Protein AF-0000000086285997 (afdb_homodimer)

Nearest PDB structures (foldseek):
  5ngo-assembly1_A  TM=8.981E-01  e=1.718E-17  Arabidopsis thaliana
  7plq-assembly1_A  TM=8.562E-01  e=3.397E-15  Triticum aestivum
  7plq-assembly2_B  TM=8.712E-01  e=1.689E-14  Triticum aestivum
  5lx6-assembly2_B  TM=8.566E-01  e=9.041E-13  Homo sapiens
  3hkv-assembly1_B  TM=8.322E-01  e=1.018E-12  Homo sapiens

Structure (mmCIF, N/CA/C/O backbone):
data_AF-0000000086285997-model_v1
#
loop_
_entity.id
_entity.type
_entity.pdbx_description
1 polymer 'Probable inactive poly'
#
loop_
_atom_site.group_PDB
_atom_site.id
_atom_site.type_symbol
_atom_site.label_atom_id
_atom_site.label_alt_id
_atom_site.label_comp_id
_atom_site.label_asym_id
_atom_site.label_entity_id
_atom_site.label_seq_id
_atom_site.pdbx_PDB_ins_code
_atom_site.Cartn_x
_atom_site.Cartn_y
_atom_site.Cartn_z
_atom_site.occupancy
_atom_site.B_iso_or_equiv
_atom_site.auth_seq_id
_atom_site.auth_comp_id
_atom_site.auth_asym_id
_atom_site.auth_atom_id
_atom_site.pdbx_PDB_model_num
ATOM 1 N N . MET A 1 1 ? -23.469 35.375 4.168 1 19.77 1 MET A N 1
ATOM 2 C CA . MET A 1 1 ? -23.375 34.406 3.076 1 19.77 1 MET A CA 1
ATOM 3 C C . MET A 1 1 ? -21.969 34.375 2.494 1 19.77 1 MET A C 1
ATOM 5 O O . MET A 1 1 ? -21.641 35.188 1.61 1 19.77 1 MET A O 1
ATOM 9 N N . GLU A 1 2 ? -20.875 34.312 3.293 1 20.97 2 GLU A N 1
ATOM 10 C CA . GLU A 1 2 ? -19.453 34.625 3.139 1 20.97 2 GLU A CA 1
ATOM 11 C C . GLU A 1 2 ? -18.797 33.719 2.117 1 20.97 2 GLU A C 1
ATOM 13 O O . GLU A 1 2 ? -18.906 32.469 2.225 1 20.97 2 GLU A O 1
ATOM 18 N N . ARG A 1 3 ? -18.719 34.156 0.809 1 25.31 3 ARG A N 1
ATOM 19 C CA . ARG A 1 3 ? -18.078 33.5 -0.331 1 25.31 3 ARG A CA 1
ATOM 20 C C . ARG A 1 3 ? -16.734 32.906 0.069 1 25.31 3 ARG A C 1
ATOM 22 O O . ARG A 1 3 ? -15.812 33.625 0.471 1 25.31 3 ARG A O 1
ATOM 29 N N . GLU A 1 4 ? -16.734 31.75 0.615 1 27.5 4 GLU A N 1
ATOM 30 C CA . GLU A 1 4 ? -15.555 30.953 0.915 1 27.5 4 GLU A CA 1
ATOM 31 C C . GLU A 1 4 ? -14.539 31.031 -0.225 1 27.5 4 GLU A C 1
ATOM 33 O O . GLU A 1 4 ? -14.875 30.75 -1.377 1 27.5 4 GLU A O 1
ATOM 38 N N . ASP A 1 5 ? -13.711 31.938 -0.289 1 29.39 5 ASP A N 1
ATOM 39 C CA . ASP A 1 5 ? -12.594 32.125 -1.203 1 29.39 5 ASP A CA 1
ATOM 40 C C . ASP A 1 5 ? -11.938 30.812 -1.576 1 29.39 5 ASP A C 1
ATOM 42 O O . ASP A 1 5 ? -11.289 30.172 -0.742 1 29.39 5 ASP A O 1
ATOM 46 N N . GLN A 1 6 ? -12.703 29.953 -2.211 1 31.09 6 GLN A N 1
ATOM 47 C CA . GLN A 1 6 ? -12.266 28.641 -2.672 1 31.09 6 GLN A CA 1
ATOM 48 C C . GLN A 1 6 ? -11.055 28.766 -3.596 1 31.09 6 GLN A C 1
ATOM 50 O O . GLN A 1 6 ? -11.023 29.609 -4.484 1 31.09 6 GLN A O 1
ATOM 55 N N . VAL A 1 7 ? -9.914 28.656 -3.139 1 33.62 7 VAL A N 1
ATOM 56 C CA . VAL A 1 7 ? -8.75 28.531 -4 1 33.62 7 VAL A CA 1
ATOM 57 C C . VAL A 1 7 ? -9.102 27.688 -5.227 1 33.62 7 VAL A C 1
ATOM 59 O O . VAL A 1 7 ? -9.406 26.5 -5.109 1 33.62 7 VAL A O 1
ATOM 62 N N . SER A 1 8 ? -9.953 28.25 -6.164 1 31.55 8 SER A N 1
ATOM 63 C CA . SER A 1 8 ? -10.219 27.562 -7.422 1 31.55 8 SER A CA 1
ATOM 64 C C . SER A 1 8 ? -8.93 27.281 -8.188 1 31.55 8 SER A C 1
ATOM 66 O O . SER A 1 8 ? -8.281 28.203 -8.672 1 31.55 8 SER A O 1
ATOM 68 N N . ILE A 1 9 ? -8.094 26.547 -7.75 1 33.47 9 ILE A N 1
ATOM 69 C CA . ILE A 1 9 ? -6.996 26.203 -8.648 1 33.47 9 ILE A CA 1
ATOM 70 C C . ILE A 1 9 ? -7.555 25.641 -9.961 1 33.47 9 ILE A C 1
ATOM 72 O O . ILE A 1 9 ? -8.25 24.625 -9.961 1 33.47 9 ILE A O 1
ATOM 76 N N . ILE A 1 10 ? -7.812 26.484 -10.883 1 30.94 10 ILE A N 1
ATOM 77 C CA . ILE A 1 10 ? -8.133 26.109 -12.258 1 30.94 10 ILE A CA 1
ATOM 78 C C . ILE A 1 10 ? -7.09 25.141 -12.789 1 30.94 10 ILE A C 1
ATOM 80 O O . ILE A 1 10 ? -5.902 25.453 -12.852 1 30.94 10 ILE A O 1
ATOM 84 N N . ILE A 1 11 ? -7.254 23.922 -12.477 1 34.06 11 ILE A N 1
ATOM 85 C CA . ILE A 1 11 ? -6.496 22.984 -13.281 1 34.06 11 ILE A CA 1
ATOM 86 C C . ILE A 1 11 ? -6.723 23.266 -14.766 1 34.06 11 ILE A C 1
ATOM 88 O O . ILE A 1 11 ? -7.801 23 -15.297 1 34.06 11 ILE A O 1
ATOM 92 N N . ASP A 1 12 ? -6.316 24.516 -15.359 1 29.58 12 ASP A N 1
ATOM 93 C CA . ASP A 1 12 ? -6.473 24.859 -16.766 1 29.58 12 ASP A CA 1
ATOM 94 C C . ASP A 1 12 ? -5.973 23.734 -17.656 1 29.58 12 ASP A C 1
ATOM 96 O O . ASP A 1 12 ? -5.07 22.984 -17.281 1 29.58 12 ASP A O 1
ATOM 100 N N . ASP A 1 13 ? -6.762 23.422 -18.656 1 30.69 13 ASP A N 1
ATOM 101 C CA . ASP A 1 13 ? -6.48 22.453 -19.719 1 30.69 13 ASP A CA 1
ATOM 102 C C . ASP A 1 13 ? -5.059 22.609 -20.25 1 30.69 13 ASP A C 1
ATOM 104 O O . ASP A 1 13 ? -4.477 21.672 -20.781 1 30.69 13 ASP A O 1
ATOM 108 N N . GLY A 1 14 ? -4.637 23.969 -20.797 1 27.28 14 GLY A N 1
ATOM 109 C CA . GLY A 1 14 ? -3.441 24.266 -21.578 1 27.28 14 GLY A CA 1
ATOM 110 C C . GLY A 1 14 ? -2.17 24.219 -20.75 1 27.28 14 GLY A C 1
ATOM 111 O O . GLY A 1 14 ? -1.987 25.031 -19.844 1 27.28 14 GLY A O 1
ATOM 112 N N . GLY A 1 15 ? -1.621 23.188 -20.484 1 28.62 15 GLY A N 1
ATOM 113 C CA . GLY A 1 15 ? -0.347 22.969 -19.812 1 28.62 15 GLY A CA 1
ATOM 114 C C . GLY A 1 15 ? 0.731 23.938 -20.266 1 28.62 15 GLY A C 1
ATOM 115 O O . GLY A 1 15 ? 1.908 23.578 -20.328 1 28.62 15 GLY A O 1
ATOM 116 N N . GLU A 1 16 ? 0.288 25.062 -20.812 1 25.05 16 GLU A N 1
ATOM 117 C CA . GLU A 1 16 ? 1.455 25.859 -21.172 1 25.05 16 GLU A CA 1
ATOM 118 C C . GLU A 1 16 ? 2.24 26.281 -19.938 1 25.05 16 GLU A C 1
ATOM 120 O O . GLU A 1 16 ? 1.688 26.906 -19.031 1 25.05 16 GLU A O 1
ATOM 125 N N . ILE A 1 17 ? 3.102 25.5 -19.5 1 28.61 17 ILE A N 1
ATOM 126 C CA . ILE A 1 17 ? 4.145 25.953 -18.578 1 28.61 17 ILE A CA 1
ATOM 127 C C . ILE A 1 17 ? 4.66 27.312 -19.016 1 28.61 17 ILE A C 1
ATOM 129 O O . ILE A 1 17 ? 5.066 27.5 -20.172 1 28.61 17 ILE A O 1
ATOM 133 N N . LEU A 1 18 ? 4.156 28.391 -18.5 1 24.14 18 LEU A N 1
ATOM 134 C CA . LEU A 1 18 ? 4.68 29.734 -18.734 1 24.14 18 LEU A CA 1
ATOM 135 C C . LEU A 1 18 ? 6.207 29.719 -18.719 1 24.14 18 LEU A C 1
ATOM 137 O O . LEU A 1 18 ? 6.816 29.078 -17.859 1 24.14 18 LEU A O 1
ATOM 141 N N . ASP A 1 19 ? 6.887 30.062 -19.859 1 23.91 19 ASP A N 1
ATOM 142 C CA . ASP A 1 19 ? 8.289 30.344 -20.172 1 23.91 19 ASP A CA 1
ATOM 143 C C . ASP A 1 19 ? 8.836 31.453 -19.266 1 23.91 19 ASP A C 1
ATOM 145 O O . ASP A 1 19 ? 8.305 32.562 -19.25 1 23.91 19 ASP A O 1
ATOM 149 N N . ALA A 1 20 ? 9.32 31.156 -18.141 1 22.23 20 ALA A N 1
ATOM 150 C CA . ALA A 1 20 ? 10.055 32.094 -17.297 1 22.23 20 ALA A CA 1
ATOM 151 C C . ALA A 1 20 ? 10.992 32.969 -18.125 1 22.23 20 ALA A C 1
ATOM 153 O O . ALA A 1 20 ? 11.695 32.469 -19 1 22.23 20 ALA A O 1
ATOM 154 N N . GLY A 1 21 ? 10.742 34.25 -18.172 1 19.05 21 GLY A N 1
ATOM 155 C CA . GLY A 1 21 ? 11.539 35.344 -18.734 1 19.05 21 GLY A CA 1
ATOM 156 C C . GLY A 1 21 ? 13 35.281 -18.312 1 19.05 21 GLY A C 1
ATOM 157 O O . GLY A 1 21 ? 13.328 34.688 -17.281 1 19.05 21 GLY A O 1
ATOM 158 N N . SER A 1 22 ? 13.961 35.469 -19.25 1 20.16 22 SER A N 1
ATOM 159 C CA . SER A 1 22 ? 15.414 35.594 -19.359 1 20.16 22 SER A CA 1
ATOM 160 C C . SER A 1 22 ? 15.93 36.719 -18.469 1 20.16 22 SER A C 1
ATOM 162 O O . SER A 1 22 ? 16.266 37.812 -18.953 1 20.16 22 SER A O 1
ATOM 164 N N . GLU A 1 23 ? 15.508 36.969 -17.25 1 21.98 23 GLU A N 1
ATOM 165 C CA . GLU A 1 23 ? 16.25 38.094 -16.703 1 21.98 23 GLU A CA 1
ATOM 166 C C . GLU A 1 23 ? 17.766 37.844 -16.797 1 21.98 23 GLU A C 1
ATOM 168 O O . GLU A 1 23 ? 18.219 36.719 -16.781 1 21.98 23 GLU A O 1
ATOM 173 N N . THR A 1 24 ? 18.5 38.875 -17.234 1 20.55 24 THR A N 1
ATOM 174 C CA . THR A 1 24 ? 19.891 39.25 -17.469 1 20.55 24 THR A CA 1
ATOM 175 C C . THR A 1 24 ? 20.719 39.062 -16.203 1 20.55 24 THR A C 1
ATOM 177 O O . THR A 1 24 ? 20.25 39.312 -15.094 1 20.55 24 THR A O 1
ATOM 180 N N . ASP A 1 25 ? 21.859 38.312 -16.312 1 21 25 ASP A N 1
ATOM 181 C CA . ASP A 1 25 ? 22.984 37.781 -15.539 1 21 25 ASP A CA 1
ATOM 182 C C . ASP A 1 25 ? 23.812 38.906 -14.938 1 21 25 ASP A C 1
ATOM 184 O O . ASP A 1 25 ? 24.844 39.281 -15.492 1 21 25 ASP A O 1
ATOM 188 N N . SER A 1 26 ? 23.328 40.031 -14.383 1 22.92 26 SER A N 1
ATOM 189 C CA . SER A 1 26 ? 24.484 40.781 -13.922 1 22.92 26 SER A CA 1
ATOM 190 C C . SER A 1 26 ? 25.312 40 -12.914 1 22.92 26 SER A C 1
ATOM 192 O O . SER A 1 26 ? 24.766 39.312 -12.047 1 22.92 26 SER A O 1
ATOM 194 N N . SER A 1 27 ? 26.719 39.781 -13.203 1 21.7 27 SER A N 1
ATOM 195 C CA . SER A 1 27 ? 27.891 39.031 -12.734 1 21.7 27 SER A CA 1
ATOM 196 C C . SER A 1 27 ? 28.312 39.531 -11.352 1 21.7 27 SER A C 1
ATOM 198 O O . SER A 1 27 ? 29.391 39.156 -10.875 1 21.7 27 SER A O 1
ATOM 200 N N . SER A 1 28 ? 27.625 40.344 -10.562 1 23.66 28 SER A N 1
ATOM 201 C CA . SER A 1 28 ? 28.547 40.812 -9.539 1 23.66 28 SER A CA 1
ATOM 202 C C . SER A 1 28 ? 29.109 39.656 -8.719 1 23.66 28 SER A C 1
ATOM 204 O O . SER A 1 28 ? 28.438 38.656 -8.508 1 23.66 28 SER A O 1
ATOM 206 N N . SER A 1 29 ? 30.484 39.5 -8.508 1 25.11 29 SER A N 1
ATOM 207 C CA . SER A 1 29 ? 31.516 38.625 -7.938 1 25.11 29 SER A CA 1
ATOM 208 C C . SER A 1 29 ? 31.266 38.375 -6.461 1 25.11 29 SER A C 1
ATOM 210 O O . SER A 1 29 ? 32.125 37.812 -5.766 1 25.11 29 SER A O 1
ATOM 212 N N . SER A 1 30 ? 30.156 38.812 -5.836 1 27.55 30 SER A N 1
ATOM 213 C CA . SER A 1 30 ? 30.375 38.781 -4.395 1 27.55 30 SER A CA 1
ATOM 214 C C . SER A 1 30 ? 30.797 37.406 -3.93 1 27.55 30 SER A C 1
ATOM 216 O O . SER A 1 30 ? 30.562 36.406 -4.617 1 27.55 30 SER A O 1
ATOM 218 N N . SER A 1 31 ? 31.656 37.25 -2.852 1 30.91 31 SER A N 1
ATOM 219 C CA . SER A 1 31 ? 32.344 36.25 -2.057 1 30.91 31 SER A CA 1
ATOM 220 C C . SER A 1 31 ? 31.406 35.094 -1.704 1 30.91 31 SER A C 1
ATOM 222 O O . SER A 1 31 ? 30.266 35.312 -1.29 1 30.91 31 SER A O 1
ATOM 224 N N . SER A 1 32 ? 31.609 33.938 -2.342 1 30.67 32 SER A N 1
ATOM 225 C CA . SER A 1 32 ? 30.875 32.688 -2.494 1 30.67 32 SER A CA 1
ATOM 226 C C . SER A 1 32 ? 30.609 32.031 -1.144 1 30.67 32 SER A C 1
ATOM 228 O O . SER A 1 32 ? 31.469 31.312 -0.63 1 30.67 32 SER A O 1
ATOM 230 N N . SER A 1 33 ? 30.375 32.812 -0.06 1 32.72 33 SER A N 1
ATOM 231 C CA . SER A 1 33 ? 30.109 32.062 1.167 1 32.72 33 SER A CA 1
ATOM 232 C C . SER A 1 33 ? 29.203 30.891 0.907 1 32.72 33 SER A C 1
ATOM 234 O O . SER A 1 33 ? 28.219 31 0.176 1 32.72 33 SER A O 1
ATOM 236 N N . VAL A 1 34 ? 29.844 29.719 0.902 1 37.53 34 VAL A N 1
ATOM 237 C CA . VAL A 1 34 ? 29.094 28.469 0.782 1 37.53 34 VAL A CA 1
ATOM 238 C C . VAL A 1 34 ? 27.781 28.578 1.56 1 37.53 34 VAL A C 1
ATOM 240 O O . VAL A 1 34 ? 27.781 28.766 2.781 1 37.53 34 VAL A O 1
ATOM 243 N N . PRO A 1 35 ? 26.812 29.25 1.064 1 39.84 35 PRO A N 1
ATOM 244 C CA . PRO A 1 35 ? 25.547 29.344 1.803 1 39.84 35 PRO A CA 1
ATOM 245 C C . PRO A 1 35 ? 25.219 28.062 2.562 1 39.84 35 PRO A C 1
ATOM 247 O O . PRO A 1 35 ? 25.625 26.969 2.15 1 39.84 35 PRO A O 1
ATOM 250 N N . LYS A 1 36 ? 25.266 28.062 3.842 1 42.72 36 LYS A N 1
ATOM 251 C CA . LYS A 1 36 ? 24.781 26.969 4.68 1 42.72 36 LYS A CA 1
ATOM 252 C C . LYS A 1 36 ? 23.703 26.156 3.961 1 42.72 36 LYS A C 1
ATOM 254 O O . LYS A 1 36 ? 22.812 26.719 3.326 1 42.72 36 LYS A O 1
ATOM 259 N N . PRO A 1 37 ? 24 24.953 3.477 1 48.5 37 PRO A N 1
ATOM 260 C CA . PRO A 1 37 ? 23 24.125 2.807 1 48.5 37 PRO A CA 1
ATOM 261 C C . PRO A 1 37 ? 21.594 24.328 3.359 1 48.5 37 PRO A C 1
ATOM 263 O O . PRO A 1 37 ? 21.391 24.312 4.574 1 48.5 37 PRO A O 1
ATOM 266 N N . ASP A 1 38 ? 20.734 25.203 2.703 1 59.66 38 ASP A N 1
ATOM 267 C CA . ASP A 1 38 ? 19.359 25.562 3.029 1 59.66 38 ASP A CA 1
ATOM 268 C C . ASP A 1 38 ? 18.547 24.328 3.451 1 59.66 38 ASP A C 1
ATOM 270 O O . ASP A 1 38 ? 18.641 23.281 2.818 1 59.66 38 ASP A O 1
ATOM 274 N N . CYS A 1 39 ? 18.172 24.25 4.727 1 67.06 39 CYS A N 1
ATOM 275 C CA . CYS A 1 39 ? 17.359 23.234 5.387 1 67.06 39 CYS A CA 1
ATOM 276 C C . CYS A 1 39 ? 16.266 22.719 4.453 1 67.06 39 CYS A C 1
ATOM 278 O O . CYS A 1 39 ? 15.781 21.609 4.625 1 67.06 39 CYS A O 1
ATOM 280 N N . PHE A 1 40 ? 16.078 23.516 3.342 1 80.75 40 PHE A N 1
ATOM 281 C CA . PHE A 1 40 ? 14.977 23.156 2.467 1 80.75 40 PHE A CA 1
ATOM 282 C C . PHE A 1 40 ? 15.492 22.656 1.123 1 80.75 40 PHE A C 1
ATOM 284 O O . PHE A 1 40 ? 14.703 22.375 0.215 1 80.75 40 PHE A O 1
ATOM 291 N N . ASP A 1 41 ? 16.75 22.469 0.999 1 86 41 ASP A N 1
ATOM 292 C CA . ASP A 1 41 ? 17.375 22.047 -0.25 1 86 41 ASP A CA 1
ATOM 293 C C . ASP A 1 41 ? 16.812 20.688 -0.704 1 86 41 ASP A C 1
ATOM 295 O O . ASP A 1 41 ? 16.672 20.453 -1.902 1 86 41 ASP A O 1
ATOM 299 N N . ALA A 1 42 ? 16.516 19.969 0.258 1 87.44 42 ALA A N 1
ATOM 300 C CA . ALA A 1 42 ? 16.016 18.641 -0.067 1 87.44 42 ALA A CA 1
ATOM 301 C C . ALA A 1 42 ? 14.695 18.719 -0.833 1 87.44 42 ALA A C 1
ATOM 303 O O . ALA A 1 42 ? 14.477 17.969 -1.787 1 87.44 42 ALA A O 1
ATOM 304 N N . PHE A 1 43 ? 13.883 19.672 -0.488 1 91.62 43 PHE A N 1
ATOM 305 C CA . PHE A 1 43 ? 12.609 19.859 -1.181 1 91.62 43 PHE A CA 1
ATOM 306 C C . PHE A 1 43 ? 12.836 20.391 -2.588 1 91.62 43 PHE A C 1
ATOM 308 O O . PHE A 1 43 ? 12.266 19.891 -3.553 1 91.62 43 PHE A O 1
ATOM 315 N N . THR A 1 44 ? 13.695 21.344 -2.689 1 88.62 44 THR A N 1
ATOM 316 C CA . THR A 1 44 ? 13.945 21.984 -3.975 1 88.62 44 THR A CA 1
ATOM 317 C C . THR A 1 44 ? 14.594 21 -4.949 1 88.62 44 THR A C 1
ATOM 319 O O . THR A 1 44 ? 14.266 21 -6.137 1 88.62 44 THR A O 1
ATOM 322 N N . ARG A 1 45 ? 15.453 20.234 -4.477 1 86 45 ARG A N 1
ATOM 323 C CA . ARG A 1 45 ? 16.141 19.25 -5.312 1 86 45 ARG A CA 1
ATOM 324 C C . ARG A 1 45 ? 15.156 18.203 -5.836 1 86 45 ARG A C 1
ATOM 326 O O . ARG A 1 45 ? 15.398 17.578 -6.863 1 86 45 ARG A O 1
ATOM 333 N N . ASN A 1 46 ? 14.055 18.094 -5.105 1 86.19 46 ASN A N 1
ATOM 334 C CA . ASN A 1 46 ? 13.078 17.078 -5.484 1 86.19 46 ASN A CA 1
ATOM 335 C C . ASN A 1 46 ? 11.859 17.703 -6.152 1 86.19 46 ASN A C 1
ATOM 337 O O . ASN A 1 46 ? 10.75 17.188 -6.027 1 86.19 46 ASN A O 1
ATOM 341 N N . GLY A 1 47 ? 12.062 18.875 -6.742 1 87.69 47 GLY A N 1
ATOM 342 C CA . GLY A 1 47 ? 11.055 19.438 -7.629 1 87.69 47 GLY A CA 1
ATOM 343 C C . GLY A 1 47 ? 10.117 20.406 -6.934 1 87.69 47 GLY A C 1
ATOM 344 O O . GLY A 1 47 ? 9.086 20.781 -7.484 1 87.69 47 GLY A O 1
ATOM 345 N N . MET A 1 48 ? 10.414 20.781 -5.699 1 93.75 48 MET A N 1
ATOM 346 C CA . MET A 1 48 ? 9.609 21.766 -4.988 1 93.75 48 MET A CA 1
ATOM 347 C C . MET A 1 48 ? 10.211 23.172 -5.141 1 93.75 48 MET A C 1
ATOM 349 O O . MET A 1 48 ? 11.43 23.312 -5.242 1 93.75 48 MET A O 1
ATOM 353 N N . MET A 1 49 ? 9.328 24.156 -5.168 1 94.94 49 MET A N 1
ATOM 354 C CA . MET A 1 49 ? 9.773 25.531 -5.289 1 94.94 49 MET A CA 1
ATOM 355 C C . MET A 1 49 ? 9.211 26.391 -4.156 1 94.94 49 MET A C 1
ATOM 357 O O . MET A 1 49 ? 8.008 26.375 -3.906 1 94.94 49 MET A O 1
ATOM 361 N N . ARG A 1 50 ? 10.078 27.109 -3.6 1 95 50 ARG A N 1
ATOM 362 C CA . ARG A 1 50 ? 9.633 28.016 -2.547 1 95 50 ARG A CA 1
ATOM 363 C C . ARG A 1 50 ? 8.82 29.172 -3.125 1 95 50 ARG A C 1
ATOM 365 O O . ARG A 1 50 ? 9.227 29.797 -4.102 1 95 50 ARG A O 1
ATOM 372 N N . ILE A 1 51 ? 7.664 29.375 -2.516 1 95.12 51 ILE A N 1
ATOM 373 C CA . ILE A 1 51 ? 6.828 30.484 -2.986 1 95.12 51 ILE A CA 1
ATOM 374 C C . ILE A 1 51 ? 7.113 31.734 -2.158 1 95.12 51 ILE A C 1
ATOM 376 O O . ILE A 1 51 ? 7.328 31.656 -0.947 1 95.12 51 ILE A O 1
ATOM 380 N N . GLY A 1 52 ? 7.113 32.812 -2.838 1 93.25 52 GLY A N 1
ATOM 381 C CA . GLY A 1 52 ? 7.387 34.094 -2.168 1 93.25 52 GLY A CA 1
ATOM 382 C C . GLY A 1 52 ? 6.324 34.469 -1.151 1 93.25 52 GLY A C 1
ATOM 383 O O . GLY A 1 52 ? 5.133 34.219 -1.378 1 93.25 52 GLY A O 1
ATOM 384 N N . GLU A 1 53 ? 6.719 35.062 -0.092 1 91.25 53 GLU A N 1
ATOM 385 C CA . GLU A 1 53 ? 5.82 35.438 0.999 1 91.25 53 GLU A CA 1
ATOM 386 C C . GLU A 1 53 ? 4.824 36.5 0.56 1 91.25 53 GLU A C 1
ATOM 388 O O . GLU A 1 53 ? 3.75 36.656 1.147 1 91.25 53 GLU A O 1
ATOM 393 N N . GLU A 1 54 ? 5.09 37.156 -0.466 1 92.19 54 GLU A N 1
ATOM 394 C CA . GLU A 1 54 ? 4.246 38.281 -0.911 1 92.19 54 GLU A CA 1
ATOM 395 C C . GLU A 1 54 ? 3.207 37.812 -1.922 1 92.19 54 GLU A C 1
ATOM 397 O O . GLU A 1 54 ? 2.291 38.562 -2.273 1 92.19 54 GLU A O 1
ATOM 402 N N . SER A 1 55 ? 3.34 36.625 -2.279 1 93.44 55 SER A N 1
ATOM 403 C CA . SER A 1 55 ? 2.424 36.125 -3.299 1 93.44 55 SER A CA 1
ATOM 404 C C . SER A 1 55 ? 1.046 35.844 -2.713 1 93.44 55 SER A C 1
ATOM 406 O O . SER A 1 55 ? 0.923 35.5 -1.531 1 93.44 55 SER A O 1
ATOM 408 N N . LYS A 1 56 ? 0.028 36.062 -3.529 1 93.62 56 LYS A N 1
ATOM 409 C CA . LYS A 1 56 ? -1.341 35.719 -3.143 1 93.62 56 LYS A CA 1
ATOM 410 C C . LYS A 1 56 ? -1.467 34.25 -2.771 1 93.62 56 LYS A C 1
ATOM 412 O O . LYS A 1 56 ? -2.145 33.906 -1.8 1 93.62 56 LYS A O 1
ATOM 417 N N . GLU A 1 57 ? -0.804 33.469 -3.555 1 93.38 57 GLU A N 1
ATOM 418 C CA . GLU A 1 57 ? -0.833 32.031 -3.324 1 93.38 57 GLU A CA 1
ATOM 419 C C . GLU A 1 57 ? -0.311 31.672 -1.932 1 93.38 57 GLU A C 1
ATOM 421 O O . GLU A 1 57 ? -0.906 30.859 -1.225 1 93.38 57 GLU A O 1
ATOM 426 N N . HIS A 1 58 ? 0.75 32.25 -1.566 1 95.94 58 HIS A N 1
ATOM 427 C CA . HIS A 1 58 ? 1.323 32.031 -0.242 1 95.94 58 HIS A CA 1
ATOM 428 C C . HIS A 1 58 ? 0.339 32.438 0.854 1 95.94 58 HIS A C 1
ATOM 430 O O . HIS A 1 58 ? 0.142 31.672 1.814 1 95.94 58 HIS A O 1
ATOM 436 N N . ARG A 1 59 ? -0.288 33.531 0.713 1 95.56 59 ARG A N 1
ATOM 437 C CA . ARG A 1 59 ? -1.211 34.062 1.714 1 95.56 59 ARG A CA 1
ATOM 438 C C . ARG A 1 59 ? -2.424 33.156 1.872 1 95.56 59 ARG A C 1
ATOM 440 O O . ARG A 1 59 ? -2.859 32.875 2.992 1 95.56 59 ARG A O 1
ATOM 447 N N . VAL A 1 60 ? -2.914 32.719 0.753 1 95 60 VAL A N 1
ATOM 448 C CA . VAL A 1 60 ? -4.113 31.875 0.766 1 95 60 VAL A CA 1
ATOM 449 C C . VAL A 1 60 ? -3.824 30.562 1.492 1 95 60 VAL A C 1
ATOM 451 O O . VAL A 1 60 ? -4.59 30.156 2.367 1 95 60 VAL A O 1
ATOM 454 N N . ILE A 1 61 ? -2.74 29.859 1.173 1 96.44 61 ILE A N 1
ATOM 455 C CA . ILE A 1 61 ? -2.383 28.578 1.762 1 96.44 61 ILE A CA 1
ATOM 456 C C . ILE A 1 61 ? -2.066 28.75 3.244 1 96.44 61 ILE A C 1
ATOM 458 O O . ILE A 1 61 ? -2.49 27.953 4.078 1 96.44 61 ILE A O 1
ATOM 462 N N . LYS A 1 62 ? -1.319 29.828 3.557 1 96.5 62 LYS A N 1
ATOM 463 C CA . LYS A 1 62 ? -0.983 30.141 4.945 1 96.5 62 LYS A CA 1
ATOM 464 C C . LYS A 1 62 ? -2.242 30.344 5.785 1 96.5 62 LYS A C 1
ATOM 466 O O . LYS A 1 62 ? -2.357 29.781 6.875 1 96.5 62 LYS A O 1
ATOM 471 N N . ASN A 1 63 ? -3.145 31.078 5.246 1 95.38 63 ASN A N 1
ATOM 472 C CA . ASN A 1 63 ? -4.375 31.359 5.98 1 95.38 63 ASN A CA 1
ATOM 473 C C . ASN A 1 63 ? -5.207 30.094 6.184 1 95.38 63 ASN A C 1
ATOM 475 O O . ASN A 1 63 ? -5.758 29.875 7.262 1 95.38 63 ASN A O 1
ATOM 479 N N . GLN A 1 64 ? -5.301 29.344 5.129 1 95.69 64 GLN A N 1
ATOM 480 C CA . GLN A 1 64 ? -6.031 28.094 5.234 1 95.69 64 GLN A CA 1
ATOM 481 C C . GLN A 1 64 ? -5.414 27.188 6.297 1 95.69 64 GLN A C 1
ATOM 483 O O . GLN A 1 64 ? -6.129 26.578 7.098 1 95.69 64 GLN A O 1
ATOM 488 N N . PHE A 1 65 ? -4.16 27.141 6.293 1 97.56 65 PHE A N 1
ATOM 489 C CA . PHE A 1 65 ? -3.424 26.297 7.234 1 97.56 65 PHE A CA 1
ATOM 490 C C . PHE A 1 65 ? -3.633 26.781 8.664 1 97.56 65 PHE A C 1
ATOM 492 O O . PHE A 1 65 ? -3.994 26 9.547 1 97.56 65 PHE A O 1
ATOM 499 N N . LEU A 1 66 ? -3.441 27.984 8.883 1 95.81 66 LEU A N 1
ATOM 500 C CA . LEU A 1 66 ? -3.525 28.547 10.234 1 95.81 66 LEU A CA 1
ATOM 501 C C . LEU A 1 66 ? -4.953 28.469 10.766 1 95.81 66 LEU A C 1
ATOM 503 O O . LEU A 1 66 ? -5.164 28.203 11.953 1 95.81 66 LEU A O 1
ATOM 507 N N . THR A 1 67 ? -5.906 28.734 9.859 1 94.56 67 THR A N 1
ATOM 508 C CA . THR A 1 67 ? -7.301 28.594 10.266 1 94.56 67 THR A CA 1
ATOM 509 C C . THR A 1 67 ? -7.582 27.172 10.734 1 94.56 67 THR A C 1
ATOM 511 O O . THR A 1 67 ? -8.273 26.969 11.742 1 94.56 67 THR A O 1
ATOM 514 N N . GLY A 1 68 ? -7.047 26.188 10.023 1 94.06 68 GLY A N 1
ATOM 515 C CA . GLY A 1 68 ? -7.242 24.797 10.375 1 94.06 68 GLY A CA 1
ATOM 516 C C . GLY A 1 68 ? -6.523 24.391 11.656 1 94.06 68 GLY A C 1
ATOM 517 O O . GLY A 1 68 ? -6.906 23.422 12.312 1 94.06 68 GLY A O 1
ATOM 518 N N . MET A 1 69 ? -5.539 25.125 12.047 1 90.44 69 MET A N 1
ATOM 519 C CA . MET A 1 69 ? -4.777 24.844 13.266 1 90.44 69 MET A CA 1
ATOM 520 C C . MET A 1 69 ? -5.539 25.328 14.5 1 90.44 69 MET A C 1
ATOM 522 O O . MET A 1 69 ? -5.164 25 15.625 1 90.44 69 MET A O 1
ATOM 526 N N . ASN A 1 70 ? -6.574 26.094 14.289 1 88.25 70 ASN A N 1
ATOM 527 C CA . ASN A 1 70 ? -7.52 26.5 15.32 1 88.25 70 ASN A CA 1
ATOM 528 C C . ASN A 1 70 ? -6.805 27.031 16.562 1 88.25 70 ASN A C 1
ATOM 530 O O . ASN A 1 70 ? -6.094 28.031 16.484 1 88.25 70 ASN A O 1
ATOM 534 N N . GLN A 1 71 ? -6.824 26.297 17.703 1 79.81 71 GLN A N 1
ATOM 535 C CA . GLN A 1 71 ? -6.316 26.766 18.984 1 79.81 71 GLN A CA 1
ATOM 536 C C . GLN A 1 71 ? -4.797 26.906 18.969 1 79.81 71 GLN A C 1
ATOM 538 O O . GLN A 1 71 ? -4.223 27.656 19.75 1 79.81 71 GLN A O 1
ATOM 543 N N . LEU A 1 72 ? -4.188 26.266 18.031 1 85.25 72 LEU A N 1
ATOM 544 C CA . LEU A 1 72 ? -2.73 26.312 17.984 1 85.25 72 LEU A CA 1
ATOM 545 C C . LEU A 1 72 ? -2.26 27.391 17 1 85.25 72 LEU A C 1
ATOM 547 O O . LEU A 1 72 ? -1.059 27.625 16.859 1 85.25 72 LEU A O 1
ATOM 551 N N . ALA A 1 73 ? -3.188 27.984 16.344 1 89.88 73 ALA A N 1
ATOM 552 C CA . ALA A 1 73 ? -2.855 28.938 15.289 1 89.88 73 ALA A CA 1
ATOM 553 C C . ALA A 1 73 ? -1.947 30.047 15.82 1 89.88 73 ALA A C 1
ATOM 555 O O . ALA A 1 73 ? -0.965 30.422 15.172 1 89.88 73 ALA A O 1
ATOM 556 N N . GLU A 1 74 ? -2.258 30.516 16.969 1 89.31 74 GLU A N 1
ATOM 557 C CA . GLU A 1 74 ? -1.523 31.656 17.531 1 89.31 74 GLU A CA 1
ATOM 558 C C . GLU A 1 74 ? -0.085 31.266 17.859 1 89.31 74 GLU A C 1
ATOM 560 O O . GLU A 1 74 ? 0.822 32.094 17.781 1 89.31 74 GLU A O 1
ATOM 565 N N . ASP A 1 75 ? 0.109 30.031 18.172 1 89.38 75 ASP A N 1
ATOM 566 C CA . ASP A 1 75 ? 1.435 29.562 18.562 1 89.38 75 ASP A CA 1
ATOM 567 C C . ASP A 1 75 ? 2.146 28.891 17.406 1 89.38 75 ASP A C 1
ATOM 569 O O . ASP A 1 75 ? 3.158 28.203 17.594 1 89.38 75 ASP A O 1
ATOM 573 N N . THR A 1 76 ? 1.523 29 16.281 1 93.38 76 THR A N 1
ATOM 574 C CA . THR A 1 76 ? 2.094 28.359 15.102 1 93.38 76 THR A CA 1
ATOM 575 C C . THR A 1 76 ? 2.6 29.422 14.117 1 93.38 76 THR A C 1
ATOM 577 O O . THR A 1 76 ? 1.917 30.406 13.859 1 93.38 76 THR A O 1
ATOM 580 N N . SER A 1 77 ? 3.828 29.281 13.664 1 95.12 77 SER A N 1
ATOM 581 C CA . SER A 1 77 ? 4.406 30.203 12.68 1 95.12 77 SER A CA 1
ATOM 582 C C . SER A 1 77 ? 4.789 29.453 11.398 1 95.12 77 SER A C 1
ATOM 584 O O . SER A 1 77 ? 5.594 28.531 11.43 1 95.12 77 SER A O 1
ATOM 586 N N . VAL A 1 78 ? 4.238 29.891 10.32 1 97 78 VAL A N 1
ATOM 587 C CA . VAL A 1 78 ? 4.602 29.328 9.023 1 97 78 VAL A CA 1
ATOM 588 C C . VAL A 1 78 ? 5.941 29.906 8.562 1 97 78 VAL A C 1
ATOM 590 O O . VAL A 1 78 ? 6.102 31.125 8.484 1 97 78 VAL A O 1
ATOM 593 N N . VAL A 1 79 ? 6.891 29.078 8.289 1 96.06 79 VAL A N 1
ATOM 594 C CA . VAL A 1 79 ? 8.242 29.5 7.934 1 96.06 79 VAL A CA 1
ATOM 595 C C . VAL A 1 79 ? 8.383 29.547 6.414 1 96.06 79 VAL A C 1
ATOM 597 O O . VAL A 1 79 ? 8.867 30.547 5.859 1 96.06 79 VAL A O 1
ATOM 600 N N . THR A 1 80 ? 8.031 28.484 5.695 1 96.12 80 THR A N 1
ATOM 601 C CA . THR A 1 80 ? 8.109 28.453 4.238 1 96.12 80 THR A CA 1
ATOM 602 C C . THR A 1 80 ? 6.961 27.625 3.664 1 96.12 80 THR A C 1
ATOM 604 O O . THR A 1 80 ? 6.367 26.797 4.367 1 96.12 80 THR A O 1
ATOM 607 N N . ILE A 1 81 ? 6.602 27.922 2.479 1 97.44 81 ILE A N 1
ATOM 608 C CA . ILE A 1 81 ? 5.68 27.125 1.676 1 97.44 81 ILE A CA 1
ATOM 609 C C . ILE A 1 81 ? 6.332 26.766 0.342 1 97.44 81 ILE A C 1
ATOM 611 O O . ILE A 1 81 ? 6.832 27.641 -0.365 1 97.44 81 ILE A O 1
ATOM 615 N N . HIS A 1 82 ? 6.418 25.5 0.074 1 97.06 82 HIS A N 1
ATOM 616 C CA . HIS A 1 82 ? 6.949 25.016 -1.194 1 97.06 82 HIS A CA 1
ATOM 617 C C . HIS A 1 82 ? 5.84 24.484 -2.094 1 97.06 82 HIS A C 1
ATOM 619 O O . HIS A 1 82 ? 4.918 23.812 -1.619 1 97.06 82 HIS A O 1
ATOM 625 N N . LYS A 1 83 ? 5.949 24.812 -3.326 1 96.44 83 LYS A N 1
ATOM 626 C CA . LYS A 1 83 ? 4.973 24.391 -4.324 1 96.44 83 LYS A CA 1
ATOM 627 C C . LYS A 1 83 ? 5.547 23.281 -5.211 1 96.44 83 LYS A C 1
ATOM 629 O O . LYS A 1 83 ? 6.719 23.328 -5.59 1 96.44 83 LYS A O 1
ATOM 634 N N . ASN A 1 84 ? 4.691 22.297 -5.438 1 93.88 84 ASN A N 1
ATOM 635 C CA . ASN A 1 84 ? 5.027 21.266 -6.41 1 93.88 84 ASN A CA 1
ATOM 636 C C . ASN A 1 84 ? 4.926 21.781 -7.84 1 93.88 84 ASN A C 1
ATOM 638 O O . ASN A 1 84 ? 3.826 22.016 -8.344 1 93.88 84 ASN A O 1
ATOM 642 N N . ILE A 1 85 ? 5.988 21.906 -8.508 1 90.56 85 ILE A N 1
ATOM 643 C CA . ILE A 1 85 ? 5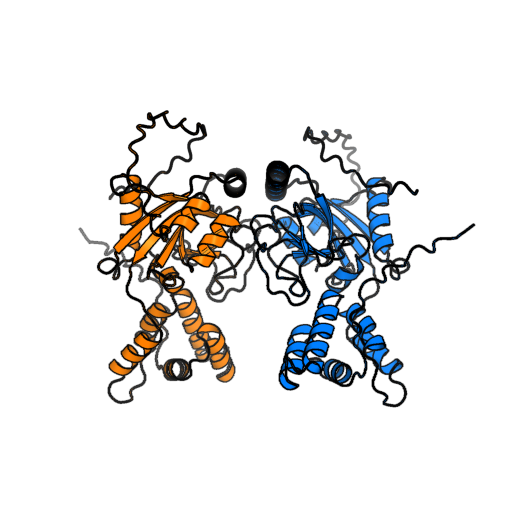.965 22.453 -9.852 1 90.56 85 ILE A CA 1
ATOM 644 C C . ILE A 1 85 ? 6.047 21.328 -10.883 1 90.56 85 ILE A C 1
ATOM 646 O O . ILE A 1 85 ? 6.199 21.578 -12.078 1 90.56 85 ILE A O 1
ATOM 650 N N . CYS A 1 86 ? 5.945 20.109 -10.453 1 85.38 86 CYS A N 1
ATOM 651 C CA . CYS A 1 86 ? 5.926 18.938 -11.328 1 85.38 86 CYS A CA 1
ATOM 652 C C . CYS A 1 86 ? 7.082 18.984 -12.312 1 85.38 86 CYS A C 1
ATOM 654 O O . CYS A 1 86 ? 6.879 18.828 -13.523 1 85.38 86 CYS A O 1
ATOM 656 N N . SER A 1 87 ? 8.242 19.219 -11.781 1 83.25 87 SER A N 1
ATOM 657 C CA . SER A 1 87 ? 9.406 19.422 -12.641 1 83.25 87 SER A CA 1
ATOM 658 C C . SER A 1 87 ? 10.117 18.094 -12.906 1 83.25 87 SER A C 1
ATOM 660 O O . SER A 1 87 ? 10.75 17.938 -13.953 1 83.25 87 SER A O 1
ATOM 662 N N . THR A 1 88 ? 10.016 17.219 -12 1 79.81 88 THR A N 1
ATOM 663 C CA . THR A 1 88 ? 10.695 15.938 -12.18 1 79.81 88 THR A CA 1
ATOM 664 C C . THR A 1 88 ? 9.852 14.992 -13.023 1 79.81 88 THR A C 1
ATOM 666 O O . THR A 1 88 ? 8.633 15.156 -13.117 1 79.81 88 THR A O 1
ATOM 669 N N . MET A 1 89 ? 10.453 14.047 -13.586 1 76.5 89 MET A N 1
ATOM 670 C CA . MET A 1 89 ? 9.773 13.07 -14.438 1 76.5 89 MET A CA 1
ATOM 671 C C . MET A 1 89 ? 8.742 12.281 -13.641 1 76.5 89 MET A C 1
ATOM 673 O O . MET A 1 89 ? 7.656 11.984 -14.141 1 76.5 89 MET A O 1
ATOM 677 N N . TYR A 1 90 ? 9.039 11.938 -12.461 1 74.88 90 TYR A N 1
ATOM 678 C CA . TYR A 1 90 ? 8.125 11.148 -11.633 1 74.88 90 TYR A CA 1
ATOM 679 C C . TYR A 1 90 ? 6.902 11.969 -11.242 1 74.88 90 TYR A C 1
ATOM 681 O O . TYR A 1 90 ? 5.777 11.461 -11.242 1 74.88 90 TYR A O 1
ATOM 689 N N . MET A 1 91 ? 7.164 13.164 -10.984 1 82.44 91 MET A N 1
ATOM 690 C CA . MET A 1 91 ? 6.047 14.023 -10.609 1 82.44 91 MET A CA 1
ATOM 691 C C . MET A 1 91 ? 5.121 14.266 -11.805 1 82.44 91 MET A C 1
ATOM 693 O O . MET A 1 91 ? 3.902 14.32 -11.648 1 82.44 91 MET A O 1
ATOM 697 N N . LYS A 1 92 ? 5.727 14.344 -12.93 1 83.75 92 LYS A N 1
ATOM 698 C CA . LYS A 1 92 ? 4.938 14.5 -14.148 1 83.75 92 LYS A CA 1
ATOM 699 C C . LYS A 1 92 ? 4.078 13.266 -14.406 1 83.75 92 LYS A C 1
ATOM 701 O O . LYS A 1 92 ? 2.906 13.383 -14.773 1 83.75 92 LYS A O 1
ATOM 706 N N . ALA A 1 93 ? 4.672 12.18 -14.242 1 81.94 93 ALA A N 1
ATOM 707 C CA . ALA A 1 93 ? 3.936 10.93 -14.438 1 81.94 93 ALA A CA 1
ATOM 708 C C . ALA A 1 93 ? 2.777 10.828 -13.445 1 81.94 93 ALA A C 1
ATOM 710 O O . ALA A 1 93 ? 1.684 10.383 -13.805 1 81.94 93 ALA A O 1
ATOM 711 N N . ARG A 1 94 ? 3.025 11.203 -12.258 1 84.69 94 ARG A N 1
ATOM 712 C CA . ARG A 1 94 ? 1.983 11.148 -11.234 1 84.69 94 ARG A CA 1
ATOM 713 C C . ARG A 1 94 ? 0.871 12.148 -11.539 1 84.69 94 ARG A C 1
ATOM 715 O O . ARG A 1 94 ? -0.308 11.852 -11.328 1 84.69 94 ARG A O 1
ATOM 722 N N . PHE A 1 95 ? 1.284 13.242 -12.023 1 88.38 95 PHE A N 1
ATOM 723 C CA . PHE A 1 95 ? 0.296 14.234 -12.422 1 88.38 95 PHE A CA 1
ATOM 724 C C . PHE A 1 95 ? -0.59 13.695 -13.539 1 88.38 95 PHE A C 1
ATOM 726 O O . PHE A 1 95 ? -1.812 13.867 -13.508 1 88.38 95 PHE A O 1
ATOM 733 N N . LYS A 1 96 ? 0.02 13.062 -14.469 1 84.69 96 LYS A N 1
ATOM 734 C CA . LYS A 1 96 ? -0.733 12.469 -15.562 1 84.69 96 LYS A CA 1
ATOM 735 C C . LYS A 1 96 ? -1.666 11.367 -15.062 1 84.69 96 LYS A C 1
ATOM 737 O O . LYS A 1 96 ? -2.809 11.258 -15.516 1 84.69 96 LYS A O 1
ATOM 742 N N . ALA A 1 97 ? -1.161 10.578 -14.219 1 84.5 97 ALA A N 1
ATOM 743 C CA . ALA A 1 97 ? -1.979 9.516 -13.641 1 84.5 97 ALA A CA 1
ATOM 744 C C . ALA A 1 97 ? -3.178 10.086 -12.891 1 84.5 97 ALA A C 1
ATOM 746 O O . ALA A 1 97 ? -4.297 9.586 -13.016 1 84.5 97 ALA A O 1
ATOM 747 N N . PHE A 1 98 ? -2.939 11.109 -12.148 1 89.12 98 PHE A N 1
ATOM 748 C CA . PHE A 1 98 ? -4.008 11.766 -11.406 1 89.12 98 PHE A CA 1
ATOM 749 C C . PHE A 1 98 ? -5.062 12.32 -12.359 1 89.12 98 PHE A C 1
ATOM 751 O O . PHE A 1 98 ? -6.262 12.109 -12.156 1 89.12 98 PHE A O 1
ATOM 758 N N . LYS A 1 99 ? -4.594 12.938 -13.359 1 86.81 99 LYS A N 1
ATOM 759 C CA . LYS A 1 99 ? -5.508 13.516 -14.336 1 86.81 99 LYS A CA 1
ATOM 760 C C . LYS A 1 99 ? -6.344 12.43 -15.016 1 86.81 99 LYS A C 1
ATOM 762 O O . LYS A 1 99 ? -7.555 12.594 -15.188 1 86.81 99 LYS A O 1
ATOM 767 N N . SER A 1 100 ? -5.707 11.422 -15.391 1 83.75 100 SER A N 1
ATOM 768 C CA . SER A 1 100 ? -6.406 10.305 -16.016 1 83.75 100 SER A CA 1
ATOM 769 C C . SER A 1 100 ? -7.457 9.711 -15.078 1 83.75 100 SER A C 1
ATOM 771 O O . SER A 1 100 ? -8.547 9.336 -15.516 1 83.75 100 SER A O 1
ATOM 773 N N . CYS A 1 101 ? -7.109 9.648 -13.875 1 83.25 101 CYS A N 1
ATOM 774 C CA . CYS A 1 101 ? -8.031 9.117 -12.875 1 83.25 101 CYS A CA 1
ATOM 775 C C . CYS A 1 101 ? -9.234 10.047 -12.703 1 83.25 101 CYS A C 1
ATOM 777 O O . CYS A 1 101 ? -10.375 9.586 -12.648 1 83.25 101 CYS A O 1
ATOM 779 N N . VAL A 1 102 ? -8.953 11.281 -12.609 1 85.44 102 VAL A N 1
ATOM 780 C CA . VAL A 1 102 ? -10.023 12.273 -12.484 1 85.44 102 VAL A CA 1
ATOM 781 C C . VAL A 1 102 ? -10.977 12.164 -13.664 1 85.44 102 VAL A C 1
ATOM 783 O O . VAL A 1 102 ? -12.195 12.172 -13.492 1 85.44 102 VAL A O 1
ATOM 786 N N . ASP A 1 103 ? -10.398 11.992 -14.797 1 84.38 103 ASP A N 1
ATOM 787 C CA . ASP A 1 103 ? -11.203 11.859 -16 1 84.38 103 ASP A CA 1
ATOM 788 C C . ASP A 1 103 ? -12.039 10.578 -15.961 1 84.38 103 ASP A C 1
ATOM 790 O O . ASP A 1 103 ? -13.219 10.586 -16.328 1 84.38 103 ASP A O 1
ATOM 794 N N . ALA A 1 104 ? -11.453 9.539 -15.555 1 82.81 104 ALA A N 1
ATOM 795 C CA . ALA A 1 104 ? -12.148 8.258 -15.461 1 82.81 104 ALA A CA 1
ATOM 796 C C . ALA A 1 104 ? -13.297 8.328 -14.461 1 82.81 104 ALA A C 1
ATOM 798 O O . ALA A 1 104 ? -14.383 7.812 -14.719 1 82.81 104 ALA A O 1
ATOM 799 N N . VAL A 1 105 ? -13.023 8.977 -13.359 1 84.88 105 VAL A N 1
ATOM 800 C CA . VAL A 1 105 ? -14.047 9.117 -12.328 1 84.88 105 VAL A CA 1
ATOM 801 C C . VAL A 1 105 ? -15.188 9.992 -12.852 1 84.88 105 VAL A C 1
ATOM 803 O O . VAL A 1 105 ? -16.359 9.695 -12.625 1 84.88 105 VAL A O 1
ATOM 806 N N . ARG A 1 106 ? -14.805 11.016 -13.477 1 84.88 106 ARG A N 1
ATOM 807 C CA . ARG A 1 106 ? -15.805 11.906 -14.055 1 84.88 106 ARG A CA 1
ATOM 808 C C . ARG A 1 106 ? -16.703 11.164 -15.039 1 84.88 106 ARG A C 1
ATOM 810 O O . ARG A 1 106 ? -17.922 11.344 -15.047 1 84.88 106 ARG A O 1
ATOM 817 N N . GLU A 1 107 ? -16.141 10.391 -15.836 1 83.31 107 GLU A N 1
ATOM 818 C CA . GLU A 1 107 ? -16.891 9.617 -16.828 1 83.31 107 GLU A CA 1
ATOM 819 C C . GLU A 1 107 ? -17.812 8.602 -16.156 1 83.31 107 GLU A C 1
ATOM 821 O O . GLU A 1 107 ? -18.938 8.391 -16.594 1 83.31 107 GLU A O 1
ATOM 826 N N . ARG A 1 108 ? -17.359 8.023 -15.148 1 83.19 108 ARG A N 1
ATOM 827 C CA . ARG A 1 108 ? -18.078 6.945 -14.484 1 83.19 108 ARG A CA 1
ATOM 828 C C . ARG A 1 108 ? -19.156 7.5 -13.57 1 83.19 108 ARG A C 1
ATOM 830 O O . ARG A 1 108 ? -20.25 6.922 -13.453 1 83.19 108 ARG A O 1
ATOM 837 N N . ARG A 1 109 ? -18.812 8.602 -12.945 1 87.06 109 ARG A N 1
ATOM 838 C CA . ARG A 1 109 ? -19.688 9.094 -11.891 1 87.06 109 ARG A CA 1
ATOM 839 C C . ARG A 1 109 ? -20.469 10.32 -12.352 1 87.06 109 ARG A C 1
ATOM 841 O O . ARG A 1 109 ? -21.453 10.711 -11.727 1 87.06 109 ARG A O 1
ATOM 848 N N . GLY A 1 110 ? -20.109 10.867 -13.422 1 82.56 110 GLY A N 1
ATOM 849 C CA . GLY A 1 110 ? -20.797 12.023 -13.977 1 82.56 110 GLY A CA 1
ATOM 850 C C . GLY A 1 110 ? -20.297 13.336 -13.414 1 82.56 110 GLY A C 1
ATOM 851 O O . GLY A 1 110 ? -20.625 14.406 -13.922 1 82.56 110 GLY A O 1
ATOM 852 N N . ASP A 1 111 ? -19.609 13.312 -12.312 1 82.38 111 ASP A N 1
ATOM 853 C CA . ASP A 1 111 ? -19.109 14.539 -11.719 1 82.38 111 ASP A CA 1
ATOM 854 C C . ASP A 1 111 ? -17.75 14.312 -11.055 1 82.38 111 ASP A C 1
ATOM 856 O O . ASP A 1 111 ? -17.391 13.18 -10.742 1 82.38 111 ASP A O 1
ATOM 860 N N . ARG A 1 112 ? -17.016 15.484 -10.992 1 82.56 112 ARG A N 1
ATOM 861 C CA . ARG A 1 112 ? -15.766 15.469 -10.234 1 82.56 112 ARG A CA 1
ATOM 862 C C . ARG A 1 112 ? -16.016 15.766 -8.758 1 82.56 112 ARG A C 1
ATOM 864 O O . ARG A 1 112 ? -16.938 16.516 -8.422 1 82.56 112 ARG A O 1
ATOM 871 N N . ASN A 1 113 ? -15.273 15.086 -7.914 1 91.25 113 ASN A N 1
ATOM 872 C CA . ASN A 1 113 ? -15.312 15.328 -6.477 1 91.25 113 ASN A CA 1
ATOM 873 C C . ASN A 1 113 ? -13.914 15.492 -5.895 1 91.25 113 ASN A C 1
ATOM 875 O O . ASN A 1 113 ? -13.461 14.656 -5.109 1 91.25 113 ASN A O 1
ATOM 879 N N . VAL A 1 114 ? -13.289 16.531 -6.363 1 91.81 114 VAL A N 1
ATOM 880 C CA . VAL A 1 114 ? -11.93 16.812 -5.906 1 91.81 114 VAL A CA 1
ATOM 881 C C . VAL A 1 114 ? -11.977 17.625 -4.609 1 91.81 114 VAL A C 1
ATOM 883 O O . VAL A 1 114 ? -12.656 18.641 -4.531 1 91.81 114 VAL A O 1
ATOM 886 N N . LYS A 1 115 ? -11.305 17.156 -3.645 1 95 115 LYS A N 1
ATOM 887 C CA . LYS A 1 115 ? -11.211 17.812 -2.344 1 95 115 LYS A CA 1
ATOM 888 C C . LYS A 1 115 ? -9.766 18.141 -1.993 1 95 115 LYS A C 1
ATOM 890 O O . LYS A 1 115 ? -8.836 17.672 -2.652 1 95 115 LYS A O 1
ATOM 895 N N . HIS A 1 116 ? -9.688 19 -1.006 1 96.06 116 HIS A N 1
ATOM 896 C CA . HIS A 1 116 ? -8.383 19.312 -0.438 1 96.06 116 HIS A CA 1
ATOM 897 C C . HIS A 1 116 ? -8.109 18.469 0.807 1 96.06 116 HIS A C 1
ATOM 899 O O . HIS A 1 116 ? -9.008 18.266 1.628 1 96.06 116 HIS A O 1
ATOM 905 N N . GLY A 1 117 ? -6.91 17.953 0.851 1 97.81 117 GLY A N 1
ATOM 906 C CA . GLY A 1 117 ? -6.516 17.141 1.998 1 97.81 117 GLY A CA 1
ATOM 907 C C . GLY A 1 117 ? -5.145 17.516 2.533 1 97.81 117 GLY A C 1
ATOM 908 O O . GLY A 1 117 ? -4.238 17.828 1.765 1 97.81 117 GLY A O 1
ATOM 909 N N . TRP A 1 118 ? -5.09 17.516 3.842 1 97.62 118 TRP A N 1
ATOM 910 C CA . TRP A 1 118 ? -3.822 17.75 4.523 1 97.62 118 TRP A CA 1
ATOM 911 C C . TRP A 1 118 ? -3.221 16.453 5.039 1 97.62 118 TRP A C 1
ATOM 913 O O . TRP A 1 118 ? -3.93 15.609 5.602 1 97.62 118 TRP A O 1
ATOM 923 N N . TYR A 1 119 ? -1.927 16.25 4.801 1 97.5 119 TYR A N 1
ATOM 924 C CA . TYR A 1 119 ? -1.187 15.055 5.191 1 97.5 119 TYR A CA 1
ATOM 925 C C . TYR A 1 119 ? 0.022 15.422 6.047 1 97.5 119 TYR A C 1
ATOM 927 O O . TYR A 1 119 ? 0.907 16.156 5.602 1 97.5 119 TYR A O 1
ATOM 935 N N . GLY A 1 120 ? 0.023 14.961 7.25 1 95 120 GLY A N 1
ATOM 936 C CA . GLY A 1 120 ? 1.145 15.18 8.148 1 95 120 GLY A CA 1
ATOM 937 C C . GLY A 1 120 ? 2.051 13.969 8.281 1 95 120 GLY A C 1
ATOM 938 O O . GLY A 1 120 ? 1.572 12.836 8.375 1 95 120 GLY A O 1
ATOM 939 N N . ALA A 1 121 ? 3.346 14.219 8.258 1 94.38 121 ALA A N 1
ATOM 940 C CA . ALA A 1 121 ? 4.348 13.172 8.398 1 94.38 121 ALA A CA 1
ATOM 941 C C . ALA A 1 121 ? 5.715 13.758 8.75 1 94.38 121 ALA A C 1
ATOM 943 O O . ALA A 1 121 ? 5.844 14.969 8.938 1 94.38 121 ALA A O 1
ATOM 944 N N . SER A 1 122 ? 6.676 12.898 8.922 1 93.31 122 SER A N 1
ATOM 945 C CA . SER A 1 122 ? 8.047 13.359 9.094 1 93.31 122 SER A CA 1
ATOM 946 C C . SER A 1 122 ? 8.594 13.969 7.809 1 93.31 122 SER A C 1
ATOM 948 O O . SER A 1 122 ? 8.078 13.703 6.719 1 93.31 122 SER A O 1
ATOM 950 N N . LYS A 1 123 ? 9.609 14.773 7.949 1 94.5 123 LYS A N 1
ATOM 951 C CA . LYS A 1 123 ? 10.273 15.352 6.793 1 94.5 123 LYS A CA 1
ATOM 952 C C . LYS A 1 123 ? 10.742 14.273 5.824 1 94.5 123 LYS A C 1
ATOM 954 O O . LYS A 1 123 ? 10.555 14.398 4.609 1 94.5 123 LYS A O 1
ATOM 959 N N . GLN A 1 124 ? 11.266 13.234 6.367 1 92.75 124 GLN A N 1
ATOM 960 C CA . GLN A 1 124 ? 11.797 12.156 5.547 1 92.75 124 GLN A CA 1
ATOM 961 C C . GLN A 1 124 ? 10.68 11.477 4.75 1 92.75 124 GLN A C 1
ATOM 963 O O . GLN A 1 124 ? 10.859 11.164 3.57 1 92.75 124 GLN A O 1
ATOM 968 N N . GLU A 1 125 ? 9.609 11.219 5.406 1 93.81 125 GLU A N 1
ATOM 969 C CA . GLU A 1 125 ? 8.484 10.594 4.711 1 93.81 125 GLU A CA 1
ATOM 970 C C . GLU A 1 125 ? 7.953 11.492 3.602 1 93.81 125 GLU A C 1
ATOM 972 O O . GLU A 1 125 ? 7.656 11.023 2.502 1 93.81 125 GLU A O 1
ATOM 977 N N . ILE A 1 126 ? 7.855 12.734 3.877 1 95.81 126 ILE A N 1
ATOM 978 C CA . ILE A 1 126 ? 7.379 13.688 2.877 1 95.81 126 ILE A CA 1
ATOM 979 C C . ILE A 1 126 ? 8.344 13.719 1.694 1 95.81 126 ILE A C 1
ATOM 981 O O . ILE A 1 126 ? 7.918 13.734 0.538 1 95.81 126 ILE A O 1
ATOM 985 N N . LEU A 1 127 ? 9.617 13.688 1.981 1 93.06 127 LEU A N 1
ATOM 986 C CA . LEU A 1 127 ? 10.617 13.656 0.919 1 93.06 127 LEU A CA 1
ATOM 987 C C . LEU A 1 127 ? 10.477 12.398 0.077 1 93.06 127 LEU A C 1
ATOM 989 O O . LEU A 1 127 ? 10.57 12.453 -1.151 1 93.06 127 LEU A O 1
ATOM 993 N N . HIS A 1 128 ? 10.164 11.312 0.712 1 92.94 128 HIS A N 1
ATOM 994 C CA . HIS A 1 128 ? 9.953 10.062 -0.01 1 92.94 128 HIS A CA 1
ATOM 995 C C . HIS A 1 128 ? 8.711 10.141 -0.889 1 92.94 128 HIS A C 1
ATOM 997 O O . HIS A 1 128 ? 8.703 9.641 -2.016 1 92.94 128 HIS A O 1
ATOM 1003 N N . ILE A 1 129 ? 7.695 10.703 -0.376 1 94.19 129 ILE A N 1
ATOM 1004 C CA . ILE A 1 129 ? 6.453 10.828 -1.129 1 94.19 129 ILE A CA 1
ATOM 1005 C C . ILE A 1 129 ? 6.688 11.68 -2.377 1 94.19 129 ILE A C 1
ATOM 1007 O O . ILE A 1 129 ? 6.238 11.32 -3.471 1 94.19 129 ILE A O 1
ATOM 1011 N N . ILE A 1 130 ? 7.395 12.727 -2.242 1 92.19 130 ILE A N 1
ATOM 1012 C CA . ILE A 1 130 ? 7.641 13.609 -3.377 1 92.19 130 ILE A CA 1
ATOM 1013 C C . ILE A 1 130 ? 8.555 12.914 -4.383 1 92.19 130 ILE A C 1
ATOM 1015 O O . ILE A 1 130 ? 8.422 13.117 -5.594 1 92.19 130 ILE A O 1
ATOM 1019 N N . SER A 1 131 ? 9.391 12.078 -3.918 1 89.62 131 SER A N 1
ATOM 1020 C CA . SER A 1 131 ? 10.359 11.43 -4.793 1 89.62 131 SER A CA 1
ATOM 1021 C C . SER A 1 131 ? 9.766 10.188 -5.457 1 89.62 131 SER A C 1
ATOM 1023 O O . SER A 1 131 ? 10.031 9.922 -6.629 1 89.62 131 SER A O 1
ATOM 1025 N N . PHE A 1 132 ? 8.953 9.43 -4.66 1 89.75 132 PHE A N 1
ATOM 1026 C CA . PHE A 1 132 ? 8.594 8.094 -5.129 1 89.75 132 PHE A CA 1
ATOM 1027 C C . PHE A 1 132 ? 7.086 7.895 -5.078 1 89.75 132 PHE A C 1
ATOM 1029 O O . PHE A 1 132 ? 6.559 6.973 -5.703 1 89.75 132 PHE A O 1
ATOM 1036 N N . GLY A 1 133 ? 6.422 8.719 -4.34 1 91.88 133 GLY A N 1
ATOM 1037 C CA . GLY A 1 133 ? 4.992 8.539 -4.156 1 91.88 133 GLY A CA 1
ATOM 1038 C C . GLY A 1 133 ? 4.633 7.953 -2.805 1 91.88 133 GLY A C 1
ATOM 1039 O O . GLY A 1 133 ? 5.512 7.527 -2.053 1 91.88 133 GLY A O 1
ATOM 1040 N N . PHE A 1 134 ? 3.361 7.91 -2.547 1 94.38 134 PHE A N 1
ATOM 1041 C CA . PHE A 1 134 ? 2.857 7.305 -1.321 1 94.38 134 PHE A CA 1
ATOM 1042 C C . PHE A 1 134 ? 3.15 5.809 -1.297 1 94.38 134 PHE A C 1
ATOM 1044 O O . PHE A 1 134 ? 3.021 5.129 -2.316 1 94.38 134 PHE A O 1
ATOM 1051 N N . SER A 1 135 ? 3.553 5.312 -0.107 1 91.81 135 SER A N 1
ATOM 1052 C CA . SER A 1 135 ? 3.928 3.906 -0.034 1 91.81 135 SER A CA 1
ATOM 1053 C C . SER A 1 135 ? 3.34 3.24 1.207 1 91.81 135 SER A C 1
ATOM 1055 O O . SER A 1 135 ? 3.469 2.029 1.388 1 91.81 135 SER A O 1
ATOM 1057 N N . ARG A 1 136 ? 2.705 4.02 2.043 1 88.62 136 ARG A N 1
ATOM 1058 C CA . ARG A 1 136 ? 2.178 3.488 3.295 1 88.62 136 ARG A CA 1
ATOM 1059 C C . ARG A 1 136 ? 0.779 4.031 3.574 1 88.62 136 ARG A C 1
ATOM 1061 O O . ARG A 1 136 ? 0.44 5.137 3.145 1 88.62 136 ARG A O 1
ATOM 1068 N N . CYS A 1 137 ? 0.091 3.133 4.191 1 87.06 137 CYS A N 1
ATOM 1069 C CA . CYS A 1 137 ? -1.162 3.596 4.777 1 87.06 137 CYS A CA 1
ATOM 1070 C C . CYS A 1 137 ? -0.945 4.102 6.199 1 87.06 137 CYS A C 1
ATOM 1072 O O . CYS A 1 137 ? -0.296 3.436 7.008 1 87.06 137 CYS A O 1
ATOM 1074 N N . ASN A 1 138 ? -1.455 5.266 6.508 1 81.19 138 ASN A N 1
ATOM 1075 C CA . ASN A 1 138 ? -1.242 5.848 7.828 1 81.19 138 ASN A CA 1
ATOM 1076 C C . ASN A 1 138 ? -2.484 5.723 8.703 1 81.19 138 ASN A C 1
ATOM 1078 O O . ASN A 1 138 ? -2.475 6.129 9.867 1 81.19 138 ASN A O 1
ATOM 1082 N N . GLY A 1 139 ? -3.475 5.25 8.18 1 81.31 139 GLY A N 1
ATOM 1083 C CA . GLY A 1 139 ? -4.719 5.164 8.93 1 81.31 139 GLY A CA 1
ATOM 1084 C C . GLY A 1 139 ? -5.289 3.76 8.977 1 81.31 139 GLY A C 1
ATOM 1085 O O . GLY A 1 139 ? -5.254 3.035 7.977 1 81.31 139 GLY A O 1
ATOM 1086 N N . GLN A 1 140 ? -5.871 3.463 10.227 1 78.94 140 GLN A N 1
ATOM 1087 C CA . GLN A 1 140 ? -6.465 2.139 10.383 1 78.94 140 GLN A CA 1
ATOM 1088 C C . GLN A 1 140 ? -7.746 2.201 11.203 1 78.94 140 GLN A C 1
ATOM 1090 O O . GLN A 1 140 ? -8.391 1.177 11.445 1 78.94 140 GLN A O 1
ATOM 1095 N N . SER A 1 141 ? -8.188 3.383 11.625 1 82.38 141 SER A N 1
ATOM 1096 C CA . SER A 1 141 ? -9.359 3.504 12.484 1 82.38 141 SER A CA 1
ATOM 1097 C C . SER A 1 141 ? -10.648 3.361 11.68 1 82.38 141 SER A C 1
ATOM 1099 O O . SER A 1 141 ? -11.641 2.826 12.172 1 82.38 141 SER A O 1
ATOM 1101 N N . HIS A 1 142 ? -10.688 3.902 10.5 1 89.44 142 HIS A N 1
ATOM 1102 C CA . HIS A 1 142 ? -11.82 3.855 9.586 1 89.44 142 HIS A CA 1
ATOM 1103 C C . HIS A 1 142 ? -11.438 3.191 8.266 1 89.44 142 HIS A C 1
ATOM 1105 O O . HIS A 1 142 ? -11.664 3.754 7.191 1 89.44 142 HIS A O 1
ATOM 1111 N N . GLY A 1 143 ? -10.992 1.958 8.367 1 90.38 143 GLY A N 1
ATOM 1112 C CA . GLY A 1 143 ? -10.422 1.275 7.219 1 90.38 143 GLY A CA 1
ATOM 1113 C C . GLY A 1 143 ? -8.93 1.502 7.074 1 90.38 143 GLY A C 1
ATOM 1114 O O . GLY A 1 143 ? -8.352 2.344 7.766 1 90.38 143 GLY A O 1
ATOM 1115 N N . VAL A 1 144 ? -8.359 0.723 6.262 1 90.56 144 VAL A N 1
ATOM 1116 C CA . VAL A 1 144 ? -6.918 0.83 6.066 1 90.56 144 VAL A CA 1
ATOM 1117 C C . VAL A 1 144 ? -6.629 1.588 4.773 1 90.56 144 VAL A C 1
ATOM 1119 O O . VAL A 1 144 ? -6.992 1.136 3.686 1 90.56 144 VAL A O 1
ATOM 1122 N N . GLY A 1 145 ? -6.043 2.768 4.867 1 94.81 145 GLY A N 1
ATOM 1123 C CA . GLY A 1 145 ? -5.734 3.602 3.717 1 94.81 145 GLY A CA 1
ATOM 1124 C C . GLY A 1 145 ? -4.914 4.828 4.07 1 94.81 145 GLY A C 1
ATOM 1125 O O . GLY A 1 145 ? -4.316 4.891 5.148 1 94.81 145 GLY A O 1
ATOM 1126 N N . VAL A 1 146 ? -4.738 5.652 3.113 1 96.56 146 VAL A N 1
ATOM 1127 C CA . VAL A 1 146 ? -4.098 6.941 3.338 1 96.56 146 VAL A CA 1
ATOM 1128 C C . VAL A 1 146 ? -5.129 7.957 3.822 1 96.56 146 VAL A C 1
ATOM 1130 O O . VAL A 1 146 ? -6.137 8.195 3.152 1 96.56 146 VAL A O 1
ATOM 1133 N N . TYR A 1 147 ? -4.844 8.484 5 1 95.81 147 TYR A N 1
ATOM 1134 C CA . TYR A 1 147 ? -5.73 9.469 5.605 1 95.81 147 TYR A CA 1
ATOM 1135 C C . TYR A 1 147 ? -5.23 10.883 5.348 1 95.81 147 TYR A C 1
ATOM 1137 O O . TYR A 1 147 ? -4.055 11.188 5.574 1 95.81 147 TYR A O 1
ATOM 1145 N N . LEU A 1 148 ? -6.113 11.664 4.855 1 97.44 148 LEU A N 1
ATOM 1146 C CA . LEU A 1 148 ? -5.887 13.109 4.789 1 97.44 148 LEU A CA 1
ATOM 1147 C C . LEU A 1 148 ? -6.973 13.867 5.543 1 97.44 148 LEU A C 1
ATOM 1149 O O . LEU A 1 148 ? -8.148 13.492 5.484 1 97.44 148 LEU A O 1
ATOM 1153 N N . SER A 1 149 ? -6.602 14.875 6.25 1 96.06 149 SER A N 1
ATOM 1154 C CA . SER A 1 149 ? -7.574 15.688 6.984 1 96.06 149 SER A CA 1
ATOM 1155 C C . SER A 1 149 ? -8.094 16.828 6.125 1 96.06 149 SER A C 1
ATOM 1157 O O . SER A 1 149 ? -7.348 17.422 5.34 1 96.06 149 SER A O 1
ATOM 1159 N N . THR A 1 150 ? -9.328 17.125 6.324 1 96.25 150 THR A N 1
ATOM 1160 C CA . THR A 1 150 ? -9.883 18.297 5.68 1 96.25 150 THR A CA 1
ATOM 1161 C C . THR A 1 150 ? -9.406 19.578 6.379 1 96.25 150 THR A C 1
ATOM 1163 O O . THR A 1 150 ? -8.836 19.516 7.473 1 96.25 150 THR A O 1
ATOM 1166 N N . SER A 1 151 ? -9.602 20.719 5.758 1 93.5 151 SER A N 1
ATOM 1167 C CA . SER A 1 151 ? -8.992 21.969 6.176 1 93.5 151 SER A CA 1
ATOM 1168 C C . SER A 1 151 ? -9.477 22.391 7.562 1 93.5 151 SER A C 1
ATOM 1170 O O . SER A 1 151 ? -8.742 23.031 8.312 1 93.5 151 SER A O 1
ATOM 1172 N N . LYS A 1 152 ? -10.688 22.031 7.895 1 91.56 152 LYS A N 1
ATOM 1173 C CA . LYS A 1 152 ? -11.219 22.391 9.211 1 91.56 152 LYS A CA 1
ATOM 1174 C C . LYS A 1 152 ? -10.625 21.5 10.297 1 91.56 152 LYS A C 1
ATOM 1176 O O . LYS A 1 152 ? -10.656 21.859 11.477 1 91.56 152 LYS A O 1
ATOM 1181 N N . PHE A 1 153 ? -10.047 20.406 9.859 1 91.38 153 PHE A N 1
ATOM 1182 C CA . PHE A 1 153 ? -9.641 19.391 10.836 1 91.38 153 PHE A CA 1
ATOM 1183 C C . PHE A 1 153 ? -8.156 19.094 10.711 1 91.38 153 PHE A C 1
ATOM 1185 O O . PHE A 1 153 ? -7.734 17.938 10.844 1 91.38 153 PHE A O 1
ATOM 1192 N N . ILE A 1 154 ? -7.359 20.016 10.438 1 92.19 154 ILE A N 1
ATOM 1193 C CA . ILE A 1 154 ? -5.922 19.859 10.25 1 92.19 154 ILE A CA 1
ATOM 1194 C C . ILE A 1 154 ? -5.297 19.266 11.508 1 92.19 154 ILE A C 1
ATOM 1196 O O . ILE A 1 154 ? -4.34 18.5 11.43 1 92.19 154 ILE A O 1
ATOM 1200 N N . LEU A 1 155 ? -5.84 19.531 12.648 1 86.44 155 LEU A N 1
ATOM 1201 C CA . LEU A 1 155 ? -5.301 19.094 13.922 1 86.44 155 LEU A CA 1
ATOM 1202 C C . LEU A 1 155 ? -5.379 17.578 14.047 1 86.44 155 LEU A C 1
ATOM 1204 O O . LEU A 1 155 ? -4.66 16.969 14.852 1 86.44 155 LEU A O 1
ATOM 1208 N N . GLU A 1 156 ? -6.203 16.969 13.18 1 83.56 156 GLU A N 1
ATOM 1209 C CA . GLU A 1 156 ? -6.305 15.516 13.172 1 83.56 156 GLU A CA 1
ATOM 1210 C C . GLU A 1 156 ? -5 14.875 12.703 1 83.56 156 GLU A C 1
ATOM 1212 O O . GLU A 1 156 ? -4.66 13.773 13.141 1 83.56 156 GLU A O 1
ATOM 1217 N N . THR A 1 157 ? -4.309 15.562 11.891 1 87.88 157 THR A N 1
ATOM 1218 C CA . THR A 1 157 ? -3.102 14.961 11.328 1 87.88 157 THR A CA 1
ATOM 1219 C C . THR A 1 157 ? -1.854 15.57 11.961 1 87.88 157 THR A C 1
ATOM 1221 O O . THR A 1 157 ? -0.745 15.07 11.766 1 87.88 157 THR A O 1
ATOM 1224 N N . PHE A 1 158 ? -2.012 16.562 12.828 1 88.12 158 PHE A N 1
ATOM 1225 C CA . PHE A 1 158 ? -0.907 17.281 13.453 1 88.12 158 PHE A CA 1
ATOM 1226 C C . PHE A 1 158 ? -0.002 16.328 14.219 1 88.12 158 PHE A C 1
ATOM 1228 O O . PHE A 1 158 ? 1.225 16.422 14.125 1 88.12 158 PHE A O 1
ATOM 1235 N N . PRO A 1 159 ? -0.546 15.336 14.93 1 84.38 159 PRO A N 1
ATOM 1236 C CA . PRO A 1 159 ? 0.313 14.453 15.719 1 84.38 159 PRO A CA 1
ATOM 1237 C C . PRO A 1 159 ? 1.262 13.625 14.859 1 84.38 159 PRO A C 1
ATOM 1239 O O . PRO A 1 159 ? 2.281 13.141 15.352 1 84.38 159 PRO A O 1
ATOM 1242 N N . SER A 1 160 ? 0.918 13.469 13.609 1 87.88 160 SER A N 1
ATOM 1243 C CA . SER A 1 160 ? 1.758 12.672 12.719 1 87.88 160 SER A CA 1
ATOM 1244 C C . SER A 1 160 ? 2.982 13.461 12.266 1 87.88 160 SER A C 1
ATOM 1246 O O . SER A 1 160 ? 3.922 12.891 11.703 1 87.88 160 SER A O 1
ATOM 1248 N N . THR A 1 161 ? 2.906 14.727 12.461 1 91.75 161 THR A N 1
ATOM 1249 C CA . THR A 1 161 ? 4.07 15.539 12.117 1 91.75 161 THR A CA 1
ATOM 1250 C C . THR A 1 161 ? 5.145 15.43 13.195 1 91.75 161 THR A C 1
ATOM 1252 O O . THR A 1 161 ? 4.836 15.258 14.375 1 91.75 161 THR A O 1
ATOM 1255 N N . THR A 1 162 ? 6.395 15.383 12.812 1 87.56 162 THR A N 1
ATOM 1256 C CA . THR A 1 162 ? 7.531 15.352 13.727 1 87.56 162 THR A CA 1
ATOM 1257 C C . THR A 1 162 ? 8.5 16.484 13.414 1 87.56 162 THR A C 1
ATOM 1259 O O . THR A 1 162 ? 8.68 16.859 12.25 1 87.56 162 THR A O 1
ATOM 1262 N N . GLU A 1 163 ? 9.07 17.016 14.406 1 89 163 GLU A N 1
ATOM 1263 C CA . GLU A 1 163 ? 10.078 18.047 14.203 1 89 163 GLU A CA 1
ATOM 1264 C C . GLU A 1 163 ? 11.305 17.5 13.484 1 89 163 GLU A C 1
ATOM 1266 O O . GLU A 1 163 ? 11.75 16.391 13.766 1 89 163 GLU A O 1
ATOM 1271 N N . ASP A 1 164 ? 11.758 18.297 12.562 1 90.69 164 ASP A N 1
ATOM 1272 C CA . ASP A 1 164 ? 12.977 17.891 11.875 1 90.69 164 ASP A CA 1
ATOM 1273 C C . ASP A 1 164 ? 14.211 18.438 12.578 1 90.69 164 ASP A C 1
ATOM 1275 O O . ASP A 1 164 ? 14.133 18.891 13.727 1 90.69 164 ASP A O 1
ATOM 1279 N N . GLU A 1 165 ? 15.398 18.281 11.992 1 88.12 165 GLU A N 1
ATOM 1280 C CA . GLU A 1 165 ? 16.672 18.656 12.594 1 88.12 165 GLU A CA 1
ATOM 1281 C C . GLU A 1 165 ? 16.734 20.156 12.867 1 88.12 165 GLU A C 1
ATOM 1283 O O . GLU A 1 165 ? 17.5 20.609 13.719 1 88.12 165 GLU A O 1
ATOM 1288 N N . ASN A 1 166 ? 15.906 20.969 12.234 1 88.38 166 ASN A N 1
ATOM 1289 C CA . ASN A 1 166 ? 15.875 22.422 12.406 1 88.38 166 ASN A CA 1
ATOM 1290 C C . ASN A 1 166 ? 14.703 22.859 13.281 1 88.38 166 ASN A C 1
ATOM 1292 O O . ASN A 1 166 ? 14.375 24.047 13.344 1 88.38 166 ASN A O 1
ATOM 1296 N N . GLY A 1 167 ? 13.992 21.859 13.805 1 88.19 167 GLY A N 1
ATOM 1297 C CA . GLY A 1 167 ? 12.859 22.172 14.664 1 88.19 167 GLY A CA 1
ATOM 1298 C C . GLY A 1 167 ? 11.594 22.5 13.891 1 88.19 167 GLY A C 1
ATOM 1299 O O . GLY A 1 167 ? 10.664 23.109 14.438 1 88.19 167 GLY A O 1
ATOM 1300 N N . LEU A 1 168 ? 11.594 22.203 12.641 1 93.88 168 LEU A N 1
ATOM 1301 C CA . LEU A 1 168 ? 10.445 22.5 11.781 1 93.88 168 LEU A CA 1
ATOM 1302 C C . LEU A 1 168 ? 9.578 21.25 11.602 1 93.88 168 LEU A C 1
ATOM 1304 O O . LEU A 1 168 ? 10.086 20.125 11.586 1 93.88 168 LEU A O 1
ATOM 1308 N N . ARG A 1 169 ? 8.305 21.5 11.539 1 94.69 169 ARG A N 1
ATOM 1309 C CA . ARG A 1 169 ? 7.332 20.484 11.133 1 94.69 169 ARG A CA 1
ATOM 1310 C C . ARG A 1 169 ? 6.844 20.75 9.711 1 94.69 169 ARG A C 1
ATOM 1312 O O . ARG A 1 169 ? 6.977 21.859 9.195 1 94.69 169 ARG A O 1
ATOM 1319 N N . HIS A 1 170 ? 6.312 19.688 9.102 1 96.62 170 HIS A N 1
ATOM 1320 C CA . HIS A 1 170 ? 5.906 19.812 7.707 1 96.62 170 HIS A CA 1
ATOM 1321 C C . HIS A 1 170 ? 4.566 19.125 7.461 1 96.62 170 HIS A C 1
ATOM 1323 O O . HIS A 1 170 ? 4.293 18.062 8.031 1 96.62 170 HIS A O 1
ATOM 1329 N N . MET A 1 171 ? 3.723 19.75 6.707 1 97.31 171 MET A N 1
ATOM 1330 C CA . MET A 1 171 ? 2.463 19.172 6.25 1 97.31 171 MET A CA 1
ATOM 1331 C C . MET A 1 171 ? 2.297 19.344 4.742 1 97.31 171 MET A C 1
ATOM 1333 O O . MET A 1 171 ? 2.68 20.375 4.188 1 97.31 171 MET A O 1
ATOM 1337 N N . MET A 1 172 ? 1.791 18.344 4.16 1 97.81 172 MET A N 1
ATOM 1338 C CA . MET A 1 172 ? 1.551 18.375 2.719 1 97.81 172 MET A CA 1
ATOM 1339 C C . MET A 1 172 ? 0.096 18.719 2.416 1 97.81 172 MET A C 1
ATOM 1341 O O . MET A 1 172 ? -0.818 18.156 3.027 1 97.81 172 MET A O 1
ATOM 1345 N N . PHE A 1 173 ? -0.08 19.75 1.592 1 97.94 173 PHE A N 1
ATOM 1346 C CA . PHE A 1 173 ? -1.385 20.109 1.054 1 97.94 173 PHE A CA 1
ATOM 1347 C C . PHE A 1 173 ? -1.619 19.453 -0.296 1 97.94 173 PHE A C 1
ATOM 1349 O O . PHE A 1 173 ? -0.812 19.594 -1.217 1 97.94 173 PHE A O 1
ATOM 1356 N N . CYS A 1 174 ? -2.816 18.625 -0.446 1 97.94 174 CYS A N 1
ATOM 1357 C CA . CYS A 1 174 ? -3.018 17.781 -1.619 1 97.94 174 CYS A CA 1
ATOM 1358 C C . CYS A 1 174 ? -4.398 18.016 -2.221 1 97.94 174 CYS A C 1
ATOM 1360 O O . CYS A 1 174 ? -5.336 18.391 -1.513 1 97.94 174 CYS A O 1
ATOM 1362 N N . TYR A 1 175 ? -4.438 17.75 -3.535 1 96.44 175 TYR A N 1
ATOM 1363 C CA . TYR A 1 175 ? -5.719 17.422 -4.152 1 96.44 175 TYR A CA 1
ATOM 1364 C C . TYR A 1 175 ? -6.039 15.938 -3.986 1 96.44 175 TYR A C 1
ATOM 1366 O O . TYR A 1 175 ? -5.152 15.094 -4.105 1 96.44 175 TYR A O 1
ATOM 1374 N N . VAL A 1 176 ? -7.266 15.703 -3.68 1 97.31 176 VAL A N 1
ATOM 1375 C CA . VAL A 1 176 ? -7.723 14.328 -3.549 1 97.31 176 VAL A CA 1
ATOM 1376 C C . VAL A 1 176 ? -8.977 14.117 -4.395 1 97.31 176 VAL A C 1
ATOM 1378 O O . VAL A 1 176 ? -9.992 14.789 -4.195 1 97.31 176 VAL A O 1
ATOM 1381 N N . GLU A 1 177 ? -8.883 13.242 -5.383 1 95.25 177 GLU A N 1
ATOM 1382 C CA . GLU A 1 177 ? -10.078 12.828 -6.109 1 95.25 177 GLU A CA 1
ATOM 1383 C C . GLU A 1 177 ? -10.883 11.812 -5.305 1 95.25 177 GLU A C 1
ATOM 1385 O O . GLU A 1 177 ? -10.445 10.68 -5.113 1 95.25 177 GLU A O 1
ATOM 1390 N N . MET A 1 178 ? -12.086 12.203 -4.863 1 96.25 178 MET A N 1
ATOM 1391 C CA . MET A 1 178 ? -12.844 11.336 -3.965 1 96.25 178 MET A CA 1
ATOM 1392 C C . MET A 1 178 ? -13.875 10.531 -4.734 1 96.25 178 MET A C 1
ATOM 1394 O O . MET A 1 178 ? -14.383 9.523 -4.234 1 96.25 178 MET A O 1
ATOM 1398 N N . GLY A 1 179 ? -14.227 10.93 -5.965 1 94.19 179 GLY A N 1
ATOM 1399 C CA . GLY A 1 179 ? -15.336 10.266 -6.637 1 94.19 179 GLY A CA 1
ATOM 1400 C C . GLY A 1 179 ? -16.547 10.094 -5.75 1 94.19 179 GLY A C 1
ATOM 1401 O O . GLY A 1 179 ? -17 11.039 -5.102 1 94.19 179 GLY A O 1
ATOM 1402 N N . LYS A 1 180 ? -17.125 8.961 -5.84 1 94.94 180 LYS A N 1
ATOM 1403 C CA . LYS A 1 180 ? -18.234 8.664 -4.934 1 94.94 180 LYS A CA 1
ATOM 1404 C C . LYS A 1 180 ? -17.719 8.117 -3.605 1 94.94 180 LYS A C 1
ATOM 1406 O O . LYS A 1 180 ? -17.062 7.078 -3.57 1 94.94 180 LYS A O 1
ATOM 1411 N N . MET A 1 181 ? -18.094 8.75 -2.555 1 96.69 181 MET A N 1
ATOM 1412 C CA . MET A 1 181 ? -17.578 8.43 -1.224 1 96.69 181 MET A CA 1
ATOM 1413 C C . MET A 1 181 ? -18.531 7.488 -0.49 1 96.69 181 MET A C 1
ATOM 1415 O O . MET A 1 181 ? -19.75 7.523 -0.723 1 96.69 181 MET A O 1
ATOM 1419 N N . GLU A 1 182 ? -18.016 6.695 0.394 1 97.44 182 GLU A N 1
ATOM 1420 C CA . GLU A 1 182 ? -18.828 5.887 1.302 1 97.44 182 GLU A CA 1
ATOM 1421 C C . GLU A 1 182 ? -18.422 6.109 2.754 1 97.44 182 GLU A C 1
ATOM 1423 O O . GLU A 1 182 ? -17.266 6.461 3.031 1 97.44 182 GLU A O 1
ATOM 1428 N N . LEU A 1 183 ? -19.375 5.984 3.611 1 97.69 183 LEU A N 1
ATOM 1429 C CA . LEU A 1 183 ? -19.125 6.113 5.043 1 97.69 183 LEU A CA 1
ATOM 1430 C C . LEU A 1 183 ? -18.391 4.887 5.582 1 97.69 183 LEU A C 1
ATOM 1432 O O . LEU A 1 183 ? -18.844 3.756 5.391 1 97.69 183 LEU A O 1
ATOM 1436 N N . ILE A 1 184 ? -17.25 5.137 6.219 1 96.62 184 ILE A N 1
ATOM 1437 C CA . ILE A 1 184 ? -16.5 4.07 6.871 1 96.62 184 ILE A CA 1
ATOM 1438 C C . ILE A 1 184 ? -16.641 4.199 8.383 1 96.62 184 ILE A C 1
ATOM 1440 O O . ILE A 1 184 ? -16.25 5.215 8.969 1 96.62 184 ILE A O 1
ATOM 1444 N N . ARG A 1 185 ? -17.047 3.201 8.977 1 89.69 185 ARG A N 1
ATOM 1445 C CA . ARG A 1 185 ? -17.266 3.23 10.414 1 89.69 185 ARG A CA 1
ATOM 1446 C C . ARG A 1 185 ? -15.961 2.992 11.172 1 89.69 185 ARG A C 1
ATOM 1448 O O . ARG A 1 185 ? -15.07 2.295 10.68 1 89.69 185 ARG A O 1
ATOM 1455 N N . ALA A 1 186 ? -15.93 3.574 12.352 1 84.31 186 ALA A N 1
ATOM 1456 C CA . ALA A 1 186 ? -14.766 3.373 13.211 1 84.31 186 ALA A CA 1
ATOM 1457 C C . ALA A 1 186 ? -14.531 1.89 13.477 1 84.31 186 ALA A C 1
ATOM 1459 O O . ALA A 1 186 ? -15.477 1.135 13.703 1 84.31 186 ALA A O 1
ATOM 1460 N N . GLY A 1 187 ? -13.281 1.485 13.375 1 82.88 187 GLY A N 1
ATOM 1461 C CA . GLY A 1 187 ? -12.93 0.1 13.641 1 82.88 187 GLY A CA 1
ATOM 1462 C C . GLY A 1 187 ? -12.938 -0.767 12.398 1 82.88 187 GLY A C 1
ATOM 1463 O O . GLY A 1 187 ? -12.492 -1.916 12.43 1 82.88 187 GLY A O 1
ATOM 1464 N N . SER A 1 188 ? -13.406 -0.213 11.305 1 88.38 188 SER A N 1
ATOM 1465 C CA . SER A 1 188 ? -13.461 -0.969 10.062 1 88.38 188 SER A CA 1
ATOM 1466 C C . SER A 1 188 ? -12.07 -1.414 9.617 1 88.38 188 SER A C 1
ATOM 1468 O O . SER A 1 188 ? -11.109 -0.657 9.742 1 88.38 188 SER A O 1
ATOM 1470 N N . LYS A 1 189 ? -11.977 -2.594 9.086 1 88.19 189 LYS A N 1
ATOM 1471 C CA . LYS A 1 189 ? -10.727 -3.121 8.539 1 88.19 189 LYS A CA 1
ATOM 1472 C C . LYS A 1 189 ? -10.75 -3.123 7.016 1 88.19 189 LYS A C 1
ATOM 1474 O O . LYS A 1 189 ? -9.922 -3.787 6.379 1 88.19 189 LYS A O 1
ATOM 1479 N N . GLN A 1 190 ? -11.648 -2.387 6.492 1 91.44 190 GLN A N 1
ATOM 1480 C CA . GLN A 1 190 ? -11.844 -2.309 5.051 1 91.44 190 GLN A CA 1
ATOM 1481 C C . GLN A 1 190 ? -10.594 -1.778 4.352 1 91.44 190 GLN A C 1
ATOM 1483 O O . GLN A 1 190 ? -9.969 -0.827 4.824 1 91.44 190 GLN A O 1
ATOM 1488 N N . ILE A 1 191 ? -10.211 -2.482 3.189 1 92.75 191 ILE A N 1
ATOM 1489 C CA . ILE A 1 191 ? -9.039 -2.025 2.457 1 92.75 191 ILE A CA 1
ATOM 1490 C C . ILE A 1 191 ? -9.422 -1.707 1.014 1 92.75 191 ILE A C 1
ATOM 1492 O O . ILE A 1 191 ? -8.578 -1.275 0.222 1 92.75 191 ILE A O 1
ATOM 1496 N N . TYR A 1 192 ? -10.68 -2.021 0.624 1 91 192 TYR A N 1
ATOM 1497 C CA . TYR A 1 192 ? -11.266 -1.757 -0.686 1 91 192 TYR A CA 1
ATOM 1498 C C . TYR A 1 192 ? -12.617 -1.07 -0.55 1 91 192 TYR A C 1
ATOM 1500 O O . TYR A 1 192 ? -13.242 -1.107 0.517 1 91 192 TYR A O 1
ATOM 1508 N N . PRO A 1 193 ? -12.969 -0.439 -1.685 1 92.94 193 PRO A N 1
ATOM 1509 C CA . PRO A 1 193 ? -14.367 -0.013 -1.65 1 92.94 193 PRO A CA 1
ATOM 1510 C C . PRO A 1 193 ? -15.328 -1.174 -1.413 1 92.94 193 PRO A C 1
ATOM 1512 O O . PRO A 1 193 ? -15.039 -2.312 -1.789 1 92.94 193 PRO A O 1
ATOM 1515 N N . SER A 1 194 ? -16.422 -0.911 -0.706 1 93.5 194 SER A N 1
ATOM 1516 C CA . SER A 1 194 ? -17.391 -1.956 -0.4 1 93.5 194 SER A CA 1
ATOM 1517 C C . SER A 1 194 ? -18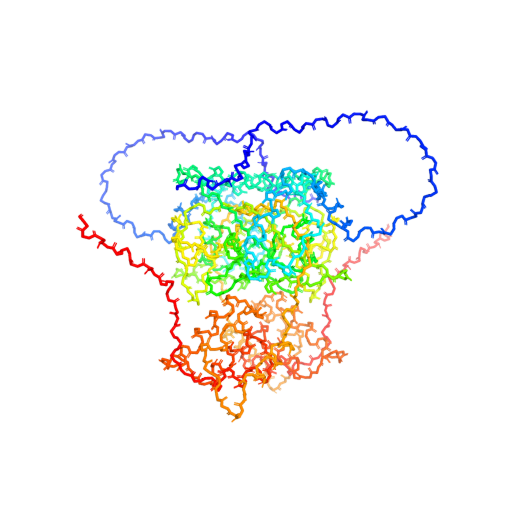.016 -2.516 -1.671 1 93.5 194 SER A C 1
ATOM 1519 O O . SER A 1 194 ? -18.5 -3.648 -1.683 1 93.5 194 SER A O 1
ATOM 1521 N N . SER A 1 195 ? -18.047 -1.74 -2.682 1 90.38 195 SER A N 1
ATOM 1522 C CA . SER A 1 195 ? -18.547 -2.143 -3.992 1 90.38 195 SER A CA 1
ATOM 1523 C C . SER A 1 195 ? -17.984 -1.259 -5.098 1 90.38 195 SER A C 1
ATOM 1525 O O . SER A 1 195 ? -17.297 -0.269 -4.82 1 90.38 195 SER A O 1
ATOM 1527 N N . GLU A 1 196 ? -18.266 -1.577 -6.312 1 85.56 196 GLU A N 1
ATOM 1528 C CA . GLU A 1 196 ? -17.797 -0.813 -7.461 1 85.56 196 GLU A CA 1
ATOM 1529 C C . GLU A 1 196 ? -18.484 0.543 -7.551 1 85.56 196 GLU A C 1
ATOM 1531 O O . GLU A 1 196 ? -18.062 1.415 -8.312 1 85.56 196 GLU A O 1
ATOM 1536 N N . GLU A 1 197 ? -19.422 0.726 -6.672 1 90.12 197 GLU A N 1
ATOM 1537 C CA . GLU A 1 197 ? -20.156 1.986 -6.688 1 90.12 197 GLU A CA 1
ATOM 1538 C C . GLU A 1 197 ? -19.375 3.092 -5.988 1 90.12 197 GLU A C 1
ATOM 1540 O O . GLU A 1 197 ? -19.641 4.277 -6.188 1 90.12 197 GLU A O 1
ATOM 1545 N N . PHE A 1 198 ? -18.406 2.697 -5.219 1 93.56 198 PHE A N 1
ATOM 1546 C CA . PHE A 1 198 ? -17.688 3.684 -4.414 1 93.56 198 PHE A CA 1
ATOM 1547 C C . PHE A 1 198 ? -16.219 3.754 -4.82 1 93.56 198 PHE A C 1
ATOM 1549 O O . PHE A 1 198 ? -15.68 2.795 -5.375 1 93.56 198 PHE A O 1
ATOM 1556 N N . ASP A 1 199 ? -15.633 4.895 -4.48 1 93.44 199 ASP A N 1
ATOM 1557 C CA . ASP A 1 199 ? -14.234 5.102 -4.863 1 93.44 199 ASP A CA 1
ATOM 1558 C C . ASP A 1 199 ? -13.359 5.359 -3.637 1 93.44 199 ASP A C 1
ATOM 1560 O O . ASP A 1 199 ? -12.164 5.062 -3.645 1 93.44 199 ASP A O 1
ATOM 1564 N N . SER A 1 200 ? -13.938 5.973 -2.627 1 96.06 200 SER A N 1
ATOM 1565 C CA . SER A 1 200 ? -13.172 6.371 -1.451 1 96.06 200 SER A CA 1
ATOM 1566 C C . SER A 1 200 ? -14.023 6.328 -0.191 1 96.06 200 SER A C 1
ATOM 1568 O O . SER A 1 200 ? -15.211 5.996 -0.25 1 96.06 200 SER A O 1
ATOM 1570 N N . GLY A 1 201 ? -13.391 6.57 0.953 1 97.38 201 GLY A N 1
ATOM 1571 C CA . GLY A 1 201 ? -14.102 6.551 2.223 1 97.38 201 GLY A CA 1
ATOM 1572 C C . GLY A 1 201 ? -13.977 7.852 2.992 1 97.38 201 GLY A C 1
ATOM 1573 O O . GLY A 1 201 ? -13.086 8.656 2.729 1 97.38 201 GLY A O 1
ATOM 1574 N N . VAL A 1 202 ? -14.93 8.062 3.852 1 97.5 202 VAL A N 1
ATOM 1575 C CA . VAL A 1 202 ? -14.906 9.188 4.789 1 97.5 202 VAL A CA 1
ATOM 1576 C C . VAL A 1 202 ? -15.461 8.734 6.137 1 97.5 202 VAL A C 1
ATOM 1578 O O . VAL A 1 202 ? -16.188 7.738 6.223 1 97.5 202 VAL A O 1
ATOM 1581 N N . ASP A 1 203 ? -15.094 9.445 7.156 1 94.19 203 ASP A N 1
ATOM 1582 C CA . ASP A 1 203 ? -15.602 9.141 8.492 1 94.19 203 ASP A CA 1
ATOM 1583 C C . ASP A 1 203 ? -16.969 9.773 8.719 1 94.19 203 ASP A C 1
ATOM 1585 O O . ASP A 1 203 ? -17.703 9.383 9.633 1 94.19 203 ASP A O 1
ATOM 1589 N N . ASN A 1 204 ? -17.266 10.836 7.906 1 94.44 204 ASN A N 1
ATOM 1590 C CA . ASN A 1 204 ? -18.516 11.57 7.922 1 94.44 204 ASN A CA 1
ATOM 1591 C C . ASN A 1 204 ? -18.891 12.078 6.531 1 94.44 204 ASN A C 1
ATOM 1593 O O . ASN A 1 204 ? -18.109 12.766 5.887 1 94.44 204 ASN A O 1
ATOM 1597 N N . LEU A 1 205 ? -20.078 11.703 6.055 1 96.06 205 LEU A N 1
ATOM 1598 C CA . LEU A 1 205 ? -20.453 12.047 4.691 1 96.06 205 LEU A CA 1
ATOM 1599 C C . LEU A 1 205 ? -20.781 13.539 4.578 1 96.06 205 LEU A C 1
ATOM 1601 O O . LEU A 1 205 ? -20.516 14.156 3.541 1 96.06 205 LEU A O 1
ATOM 1605 N N . GLU A 1 206 ? -21.297 14.109 5.57 1 94.81 206 GLU A N 1
ATOM 1606 C CA . GLU A 1 206 ? -21.703 15.516 5.543 1 94.81 206 GLU A CA 1
ATOM 1607 C C . GLU A 1 206 ? -20.5 16.438 5.715 1 94.81 206 GLU A C 1
ATOM 1609 O O . GLU A 1 206 ? -20.344 17.406 4.969 1 94.81 206 GLU A O 1
ATOM 1614 N N . GLU A 1 207 ? -19.75 16.109 6.703 1 94.94 207 GLU A N 1
ATOM 1615 C CA . GLU A 1 207 ? -18.547 16.891 6.992 1 94.94 207 GLU A CA 1
ATOM 1616 C C . GLU A 1 207 ? -17.359 15.992 7.32 1 94.94 207 GLU A C 1
ATOM 1618 O O . GLU A 1 207 ? -17.016 15.812 8.492 1 94.94 207 GLU A O 1
ATOM 1623 N N . PRO A 1 208 ? -16.734 15.578 6.309 1 95.69 208 PRO A N 1
ATOM 1624 C CA . PRO A 1 208 ? -15.609 14.656 6.539 1 95.69 208 PRO A CA 1
ATOM 1625 C C . PRO A 1 208 ? -14.438 15.32 7.254 1 95.69 208 PRO A C 1
ATOM 1627 O O . PRO A 1 208 ? -14.008 16.406 6.867 1 95.69 208 PRO A O 1
ATOM 1630 N N . SER A 1 209 ? -14.008 14.727 8.312 1 93.38 209 SER A N 1
ATOM 1631 C CA . SER A 1 209 ? -12.758 15.141 8.938 1 93.38 209 SER A CA 1
ATOM 1632 C C . SER A 1 209 ? -11.57 14.414 8.32 1 93.38 209 SER A C 1
ATOM 1634 O O . SER A 1 209 ? -10.469 14.969 8.242 1 93.38 209 SER A O 1
ATOM 1636 N N . ARG A 1 210 ? -11.898 13.211 7.84 1 94.25 210 ARG A N 1
ATOM 1637 C CA . ARG A 1 210 ? -10.875 12.344 7.266 1 94.25 210 ARG A CA 1
ATOM 1638 C C . ARG A 1 210 ? -11.281 11.852 5.883 1 94.25 210 ARG A C 1
ATOM 1640 O O . ARG A 1 210 ? -12.383 11.32 5.707 1 94.25 210 ARG A O 1
ATOM 1647 N N . LEU A 1 211 ? -10.422 12.125 5.012 1 97.62 211 LEU A N 1
ATOM 1648 C CA . LEU A 1 211 ? -10.531 11.516 3.689 1 97.62 211 LEU A CA 1
ATOM 1649 C C . LEU A 1 211 ? -9.719 10.227 3.621 1 97.62 211 LEU A C 1
ATOM 1651 O O . LEU A 1 211 ? -8.523 10.227 3.916 1 97.62 211 LEU A O 1
ATOM 1655 N N . VAL A 1 212 ? -10.367 9.164 3.307 1 97.06 212 VAL A N 1
ATOM 1656 C CA . VAL A 1 212 ? -9.703 7.863 3.258 1 97.06 212 VAL A CA 1
ATOM 1657 C C . VAL A 1 212 ? -9.508 7.438 1.805 1 97.06 212 VAL A C 1
ATOM 1659 O O . VAL A 1 212 ? -10.484 7.145 1.102 1 97.06 212 VAL A O 1
ATOM 1662 N N . VAL A 1 213 ? -8.289 7.398 1.37 1 97.12 213 VAL A N 1
ATOM 1663 C CA . VAL A 1 213 ? -7.934 6.895 0.048 1 97.12 213 VAL A CA 1
ATOM 1664 C C . VAL A 1 213 ? -7.344 5.492 0.172 1 97.12 213 VAL A C 1
ATOM 1666 O O . VAL A 1 213 ? -6.375 5.281 0.908 1 97.12 213 VAL A O 1
ATOM 1669 N N . TRP A 1 214 ? -7.926 4.617 -0.571 1 95.62 214 TRP A N 1
ATOM 1670 C CA . TRP A 1 214 ? -7.484 3.229 -0.501 1 95.62 214 TRP A CA 1
ATOM 1671 C C . TRP A 1 214 ? -6.074 3.076 -1.062 1 95.62 214 TRP A C 1
ATOM 1673 O O . TRP A 1 214 ? -5.66 3.84 -1.938 1 95.62 214 TRP A O 1
ATOM 1683 N N . SER A 1 215 ? -5.402 2.045 -0.571 1 93.56 215 SER A N 1
ATOM 1684 C CA . SER A 1 215 ? -4.008 1.808 -0.927 1 93.56 215 SER A CA 1
ATOM 1685 C C . SER A 1 215 ? -3.834 1.684 -2.438 1 93.56 215 SER A C 1
ATOM 1687 O O . SER A 1 215 ? -2.859 2.184 -3 1 93.56 215 SER A O 1
ATOM 1689 N N . ALA A 1 216 ? -4.754 1.127 -3.096 1 91.75 216 ALA A N 1
ATOM 1690 C CA . ALA A 1 216 ? -4.664 0.904 -4.535 1 91.75 216 ALA A CA 1
ATOM 1691 C C . ALA A 1 216 ? -4.668 2.227 -5.297 1 91.75 216 ALA A C 1
ATOM 1693 O O . ALA A 1 216 ? -4.188 2.299 -6.43 1 91.75 216 ALA A O 1
ATOM 1694 N N . TYR A 1 217 ? -5.152 3.299 -4.648 1 92.12 217 TYR A N 1
ATOM 1695 C CA . TYR A 1 217 ? -5.406 4.551 -5.355 1 92.12 217 TYR A CA 1
ATOM 1696 C C . TYR A 1 217 ? -4.5 5.66 -4.836 1 92.12 217 TYR A C 1
ATOM 1698 O O . TYR A 1 217 ? -4.586 6.805 -5.293 1 92.12 217 TYR A O 1
ATOM 1706 N N . MET A 1 218 ? -3.643 5.359 -3.951 1 93 218 MET A N 1
ATOM 1707 C CA . MET A 1 218 ? -2.973 6.406 -3.186 1 93 218 MET A CA 1
ATOM 1708 C C . MET A 1 218 ? -2.139 7.297 -4.098 1 93 218 MET A C 1
ATOM 1710 O O . MET A 1 218 ? -1.996 8.492 -3.842 1 93 218 MET A O 1
ATOM 1714 N N . ASN A 1 219 ? -1.668 6.758 -5.23 1 91.38 219 ASN A N 1
ATOM 1715 C CA . ASN A 1 219 ? -0.816 7.582 -6.082 1 91.38 219 ASN A CA 1
ATOM 1716 C C . ASN A 1 219 ? -1.546 8.023 -7.352 1 91.38 219 ASN A C 1
ATOM 1718 O O . ASN A 1 219 ? -0.955 8.656 -8.227 1 91.38 219 ASN A O 1
ATOM 1722 N N . SER A 1 220 ? -2.787 7.699 -7.469 1 90.75 220 SER A N 1
ATOM 1723 C CA . SER A 1 220 ? -3.6 8.156 -8.594 1 90.75 220 SER A CA 1
ATOM 1724 C C . SER A 1 220 ? -4.688 9.125 -8.133 1 90.75 220 SER A C 1
ATOM 1726 O O . SER A 1 220 ? -5.117 9.992 -8.898 1 90.75 220 SER A O 1
ATOM 1728 N N . PHE A 1 221 ? -5.039 8.977 -6.871 1 94.31 221 PHE A N 1
ATOM 1729 C CA . PHE A 1 221 ? -6.141 9.789 -6.371 1 94.31 221 PHE A CA 1
ATOM 1730 C C . PHE A 1 221 ? -5.617 10.984 -5.582 1 94.31 221 PHE A C 1
ATOM 1732 O O . PHE A 1 221 ? -6.359 11.93 -5.312 1 94.31 221 PHE A O 1
ATOM 1739 N N . ILE A 1 222 ? -4.359 10.938 -5.195 1 96.31 222 ILE A N 1
ATOM 1740 C CA . ILE A 1 222 ? -3.797 12.008 -4.379 1 96.31 222 ILE A CA 1
ATOM 1741 C C . ILE A 1 222 ? -2.709 12.742 -5.164 1 96.31 222 ILE A C 1
ATOM 1743 O O . ILE A 1 222 ? -1.793 12.109 -5.699 1 96.31 222 ILE A O 1
ATOM 1747 N N . LEU A 1 223 ? -2.797 14.023 -5.219 1 95.69 223 LEU A N 1
ATOM 1748 C CA . LEU A 1 223 ? -1.784 14.852 -5.871 1 95.69 223 LEU A CA 1
ATOM 1749 C C . LEU A 1 223 ? -1.198 15.867 -4.895 1 95.69 223 LEU A C 1
ATOM 1751 O O . LEU A 1 223 ? -1.863 16.844 -4.531 1 95.69 223 LEU A O 1
ATOM 1755 N N . PRO A 1 224 ? 0.049 15.648 -4.457 1 96.31 224 PRO A N 1
ATOM 1756 C CA . PRO A 1 224 ? 0.692 16.641 -3.6 1 96.31 224 PRO A CA 1
ATOM 1757 C C . PRO A 1 224 ? 0.868 18 -4.297 1 96.31 224 PRO A C 1
ATOM 1759 O O . PRO A 1 224 ? 1.335 18.047 -5.438 1 96.31 224 PRO A O 1
ATOM 1762 N N . LEU A 1 225 ? 0.517 19.078 -3.609 1 96.31 225 LEU A N 1
ATOM 1763 C CA . LEU A 1 225 ? 0.565 20.406 -4.207 1 96.31 225 LEU A CA 1
ATOM 1764 C C . LEU A 1 225 ? 1.586 21.297 -3.494 1 96.31 225 LEU A C 1
ATOM 1766 O O . LEU A 1 225 ? 2.465 21.875 -4.133 1 96.31 225 LEU A O 1
ATOM 1770 N N . TYR A 1 226 ? 1.435 21.344 -2.186 1 97.19 226 TYR A N 1
ATOM 1771 C CA . TYR A 1 226 ? 2.287 22.219 -1.398 1 97.19 226 TYR A CA 1
ATOM 1772 C C . TYR A 1 226 ? 2.85 21.5 -0.182 1 97.19 226 TYR A C 1
ATOM 1774 O O . TYR A 1 226 ? 2.268 20.516 0.285 1 97.19 226 TYR A O 1
ATOM 1782 N N . ILE A 1 227 ? 3.959 21.984 0.285 1 97.81 227 ILE A N 1
ATOM 1783 C CA . ILE A 1 227 ? 4.492 21.625 1.594 1 97.81 227 ILE A CA 1
ATOM 1784 C C . ILE A 1 227 ? 4.582 22.859 2.473 1 97.81 227 ILE A C 1
ATOM 1786 O O . ILE A 1 227 ? 5.242 23.844 2.109 1 97.81 227 ILE A O 1
ATOM 1790 N N . VAL A 1 228 ? 3.898 22.844 3.557 1 97.88 228 VAL A N 1
ATOM 1791 C CA . VAL A 1 228 ? 3.971 23.922 4.531 1 97.88 228 VAL A CA 1
ATOM 1792 C C . VAL A 1 228 ? 4.941 23.547 5.648 1 97.88 228 VAL A C 1
ATOM 1794 O O . VAL A 1 228 ? 4.77 22.516 6.309 1 97.88 228 VAL A O 1
ATOM 1797 N N . SER A 1 229 ? 5.957 24.328 5.824 1 97.25 229 SER A N 1
ATOM 1798 C CA . SER A 1 229 ? 6.91 24.172 6.918 1 97.25 229 SER A CA 1
ATOM 1799 C C . SER A 1 229 ? 6.648 25.188 8.023 1 97.25 229 SER A C 1
ATOM 1801 O O . SER A 1 229 ? 6.516 26.375 7.766 1 97.25 229 SER A O 1
ATOM 1803 N N . PHE A 1 230 ? 6.613 24.672 9.273 1 96.81 230 PHE A N 1
ATOM 1804 C CA . PHE A 1 230 ? 6.148 25.562 10.328 1 96.81 230 PHE A CA 1
ATOM 1805 C C . PHE A 1 230 ? 6.758 25.188 11.672 1 96.81 230 PHE A C 1
ATOM 1807 O O . PHE A 1 230 ? 7.328 24.094 11.812 1 96.81 230 PHE A O 1
ATOM 1814 N N . LYS A 1 231 ? 6.676 26.078 12.523 1 94.44 231 LYS A N 1
ATOM 1815 C CA . LYS A 1 231 ? 7.004 25.859 13.93 1 94.44 231 LYS A CA 1
ATOM 1816 C C . LYS A 1 231 ? 5.742 25.828 14.789 1 94.44 231 LYS A C 1
ATOM 1818 O O . LYS A 1 231 ? 4.852 26.672 14.617 1 94.44 231 LYS A O 1
ATOM 1823 N N . ALA A 1 232 ? 5.637 24.812 15.586 1 90.88 232 ALA A N 1
ATOM 1824 C CA . ALA A 1 232 ? 4.504 24.672 16.5 1 90.88 232 ALA A CA 1
ATOM 1825 C C . ALA A 1 232 ? 4.922 24 17.797 1 90.88 232 ALA A C 1
ATOM 1827 O O . ALA A 1 232 ? 5.957 23.328 17.859 1 90.88 232 ALA A O 1
ATOM 1828 N N . PRO A 1 233 ? 4.113 24.234 18.844 1 80.88 233 PRO A N 1
ATOM 1829 C CA . PRO A 1 233 ? 4.461 23.594 20.125 1 80.88 233 PRO A CA 1
ATOM 1830 C C . PRO A 1 233 ? 4.387 22.078 20.047 1 80.88 233 PRO A C 1
ATOM 1832 O O . PRO A 1 233 ? 3.592 21.531 19.281 1 80.88 233 PRO A O 1
ATOM 1835 N N . SER A 1 234 ? 5.348 21.406 20.703 1 74.94 234 SER A N 1
ATOM 1836 C CA . SER A 1 234 ? 5.398 19.938 20.703 1 74.94 234 SER A CA 1
ATOM 1837 C C . SER A 1 234 ? 4.527 19.359 21.812 1 74.94 234 SER A C 1
ATOM 1839 O O . SER A 1 234 ? 4.469 19.906 22.922 1 74.94 234 SER A O 1
ATOM 1841 N N . PHE A 1 235 ? 3.545 18.547 21.344 1 67.75 235 PHE A N 1
ATOM 1842 C CA . PHE A 1 235 ? 2.826 17.766 22.344 1 67.75 235 PHE A CA 1
ATOM 1843 C C . PHE A 1 235 ? 3.463 16.391 22.531 1 67.75 235 PHE A C 1
ATOM 1845 O O . PHE A 1 235 ? 3.605 15.633 21.562 1 67.75 235 PHE A O 1
ATOM 1852 N N . SER A 1 236 ? 4.266 16.203 23.484 1 65.25 236 SER A N 1
ATOM 1853 C CA . SER A 1 236 ? 4.969 14.953 23.734 1 65.25 236 SER A CA 1
ATOM 1854 C C . SER A 1 236 ? 4.301 14.156 24.844 1 65.25 236 SER A C 1
ATOM 1856 O O . SER A 1 236 ? 3.49 14.695 25.594 1 65.25 236 SER A O 1
ATOM 1858 N N . ILE A 1 237 ? 4.539 12.891 24.859 1 66.56 237 ILE A N 1
ATOM 1859 C CA . ILE A 1 237 ? 4.047 12.016 25.922 1 66.56 237 ILE A CA 1
ATOM 1860 C C . ILE A 1 237 ? 4.473 12.578 27.281 1 66.56 237 ILE A C 1
ATOM 1862 O O . ILE A 1 237 ? 3.701 12.531 28.25 1 66.56 237 ILE A O 1
ATOM 1866 N N . GLY A 1 238 ? 5.656 13.125 27.266 1 64.38 238 GLY A N 1
ATOM 1867 C CA . GLY A 1 238 ? 6.129 13.734 28.5 1 64.38 238 GLY A CA 1
ATOM 1868 C C . GLY A 1 238 ? 5.262 14.891 28.953 1 64.38 238 GLY A C 1
ATOM 1869 O O . GLY A 1 238 ? 4.914 14.984 30.141 1 64.38 238 GLY A O 1
ATOM 1870 N N . SER A 1 239 ? 4.984 15.68 28.047 1 71.19 239 SER A N 1
ATOM 1871 C CA . SER A 1 239 ? 4.109 16.797 28.359 1 71.19 239 SER A CA 1
ATOM 1872 C C . SER A 1 239 ? 2.736 16.328 28.828 1 71.19 239 SER A C 1
ATOM 1874 O O . SER A 1 239 ? 2.143 16.906 29.734 1 71.19 239 SER A O 1
ATOM 1876 N N . LEU A 1 240 ? 2.354 15.273 28.203 1 75.5 240 LEU A N 1
ATOM 1877 C CA . LEU A 1 240 ? 1.066 14.688 28.562 1 75.5 240 LEU A CA 1
ATOM 1878 C C . LEU A 1 240 ? 1.085 14.172 30 1 75.5 240 LEU A C 1
ATOM 1880 O O . LEU A 1 240 ? 0.155 14.422 30.766 1 75.5 240 LEU A O 1
ATOM 1884 N N . ARG A 1 241 ? 2.109 13.484 30.312 1 73.75 241 ARG A N 1
ATOM 1885 C CA . ARG A 1 241 ? 2.262 12.984 31.672 1 73.75 241 ARG A CA 1
ATOM 1886 C C . ARG A 1 241 ? 2.191 14.117 32.688 1 73.75 241 ARG A C 1
ATOM 1888 O O . ARG A 1 241 ? 1.532 14 33.719 1 73.75 241 ARG A O 1
ATOM 1895 N N . GLY A 1 242 ? 2.891 15.117 32.344 1 74.31 242 GLY A N 1
ATOM 1896 C CA . GLY A 1 242 ? 2.875 16.281 33.219 1 74.31 242 GLY A CA 1
ATOM 1897 C C . GLY A 1 242 ? 1.491 16.875 33.406 1 74.31 242 GLY A C 1
ATOM 1898 O O . GLY A 1 242 ? 1.093 17.219 34.5 1 74.31 242 GLY A O 1
ATOM 1899 N N . GLN A 1 243 ? 0.79 16.922 32.375 1 75.5 243 GLN A N 1
ATOM 1900 C CA . GLN A 1 243 ? -0.557 17.484 32.406 1 75.5 243 GLN A CA 1
ATOM 1901 C C . GLN A 1 243 ? -1.501 16.609 33.219 1 75.5 243 GLN A C 1
ATOM 1903 O O . GLN A 1 243 ? -2.322 17.109 34 1 75.5 243 GLN A O 1
ATOM 1908 N N . ILE A 1 244 ? -1.365 15.328 33 1 76.94 244 ILE A N 1
ATOM 1909 C CA . ILE A 1 244 ? -2.227 14.391 33.688 1 76.94 244 ILE A CA 1
ATOM 1910 C C . ILE A 1 244 ? -1.943 14.461 35.188 1 76.94 244 ILE A C 1
ATOM 1912 O O . ILE A 1 244 ? -2.869 14.461 36 1 76.94 244 ILE A O 1
ATOM 1916 N N . ASN A 1 245 ? -0.709 14.531 35.469 1 74.69 245 ASN A N 1
ATOM 1917 C CA . ASN A 1 245 ? -0.329 14.617 36.875 1 74.69 245 ASN A CA 1
ATOM 1918 C C . ASN A 1 245 ? -0.849 15.898 37.531 1 74.69 245 ASN A C 1
ATOM 1920 O O . ASN A 1 245 ? -1.206 15.906 38.719 1 74.69 245 ASN A O 1
ATOM 1924 N N . GLU A 1 246 ? -0.942 16.891 36.781 1 75.38 246 GLU A N 1
ATOM 1925 C CA . GLU A 1 246 ? -1.439 18.172 37.281 1 75.38 246 GLU A CA 1
ATOM 1926 C C . GLU A 1 246 ? -2.938 18.109 37.562 1 75.38 246 GLU A C 1
ATOM 1928 O O . GLU A 1 246 ? -3.418 18.703 38.531 1 75.38 246 GLU A O 1
ATOM 1933 N N . VAL A 1 247 ? -3.588 17.438 36.719 1 73.69 247 VAL A N 1
ATOM 1934 C CA . VAL A 1 247 ? -5.039 17.375 36.844 1 73.69 247 VAL A CA 1
ATOM 1935 C C . VAL A 1 247 ? -5.418 16.328 37.875 1 73.69 247 VAL A C 1
ATOM 1937 O O . VAL A 1 247 ? -6.445 16.469 38.562 1 73.69 247 VAL A O 1
ATOM 1940 N N . ARG A 1 248 ? -4.734 15.32 37.906 1 67.12 248 ARG A N 1
ATOM 1941 C CA . ARG A 1 248 ? -5.012 14.258 38.875 1 67.12 248 ARG A CA 1
ATOM 1942 C C . ARG A 1 248 ? -4.734 14.711 40.312 1 67.12 248 ARG A C 1
ATOM 1944 O O . ARG A 1 248 ? -3.852 14.172 40.969 1 67.12 248 ARG A O 1
ATOM 1951 N N . THR A 1 249 ? -5.219 15.805 40.656 1 55.56 249 THR A N 1
ATOM 1952 C CA . THR A 1 249 ? -5.082 16.188 42.062 1 55.56 249 THR A CA 1
ATOM 1953 C C . THR A 1 249 ? -5.855 15.227 42.969 1 55.56 249 THR A C 1
ATOM 1955 O O . THR A 1 249 ? -7.027 14.93 42.688 1 55.56 249 THR A O 1
ATOM 1958 N N . GLY A 1 250 ? -5.129 14.492 43.938 1 54.47 250 GLY A N 1
ATOM 1959 C CA . GLY A 1 250 ? -5.645 13.781 45.094 1 54.47 250 GLY A CA 1
ATOM 1960 C C . GLY A 1 250 ? -5.984 12.328 44.812 1 54.47 250 GLY A C 1
ATOM 1961 O O . GLY A 1 250 ? -6.801 11.727 45.5 1 54.47 250 GLY A O 1
ATOM 1962 N N . GLY A 1 251 ? -5.422 11.656 43.719 1 54.03 251 GLY A N 1
ATOM 1963 C CA . GLY A 1 251 ? -5.613 10.219 43.594 1 54.03 251 GLY A CA 1
ATOM 1964 C C . GLY A 1 251 ? -6.855 9.867 42.781 1 54.03 251 GLY A C 1
ATOM 1965 O O . GLY A 1 251 ? -7.23 8.695 42.688 1 54.03 251 GLY A O 1
ATOM 1966 N N . GLU A 1 252 ? -7.625 10.836 42.312 1 57.81 252 GLU A N 1
ATOM 1967 C CA . GLU A 1 252 ? -8.938 10.586 41.719 1 57.81 252 GLU A CA 1
ATOM 1968 C C . GLU A 1 252 ? -8.82 10.133 40.281 1 57.81 252 GLU A C 1
ATOM 1970 O O . GLU A 1 252 ? -7.867 10.5 39.594 1 57.81 252 GLU A O 1
ATOM 1975 N N . LYS A 1 253 ? -9.578 9.164 39.875 1 67.62 253 LYS A N 1
ATOM 1976 C CA . LYS A 1 253 ? -9.727 8.617 38.531 1 67.62 253 LYS A CA 1
ATOM 1977 C C . LYS A 1 253 ? -10.164 9.703 37.531 1 67.62 253 LYS A C 1
ATOM 1979 O O . LYS A 1 253 ? -11.016 10.531 37.875 1 67.62 253 LYS A O 1
ATOM 1984 N N . LEU A 1 254 ? -9.391 9.977 36.562 1 73.75 254 LEU A N 1
ATOM 1985 C CA . LEU A 1 254 ? -9.734 10.93 35.5 1 73.75 254 LEU A CA 1
ATOM 1986 C C . LEU A 1 254 ? -10.844 10.383 34.594 1 73.75 254 LEU A C 1
ATOM 1988 O O . LEU A 1 254 ? -10.852 9.195 34.281 1 73.75 254 LEU A O 1
ATOM 1992 N N . SER A 1 255 ? -11.906 11.211 34.5 1 76.19 255 SER A N 1
ATOM 1993 C CA . SER A 1 255 ? -12.945 10.812 33.562 1 76.19 255 SER A CA 1
ATOM 1994 C C . SER A 1 255 ? -12.398 10.703 32.125 1 76.19 255 SER A C 1
ATOM 1996 O O . SER A 1 255 ? -11.43 11.383 31.781 1 76.19 255 SER A O 1
ATOM 1998 N N . ILE A 1 256 ? -12.969 9.82 31.406 1 77.06 256 ILE A N 1
ATOM 1999 C CA . ILE A 1 256 ? -12.586 9.633 30.016 1 77.06 256 ILE A CA 1
ATOM 2000 C C . ILE A 1 256 ? -12.812 10.922 29.234 1 77.06 256 ILE A C 1
ATOM 2002 O O . ILE A 1 256 ? -12.094 11.219 28.281 1 77.06 256 ILE A O 1
ATOM 2006 N N . ALA A 1 257 ? -13.781 11.727 29.766 1 76.38 257 ALA A N 1
ATOM 2007 C CA . ALA A 1 257 ? -14.109 12.992 29.094 1 76.38 257 ALA A CA 1
ATOM 2008 C C . ALA A 1 257 ? -12.953 13.977 29.219 1 76.38 257 ALA A C 1
ATOM 2010 O O . ALA A 1 257 ? -12.766 14.82 28.328 1 76.38 257 ALA A O 1
ATOM 2011 N N . VAL A 1 258 ? -12.211 13.82 30.281 1 77.44 258 VAL A N 1
ATOM 2012 C CA . VAL A 1 258 ? -11.078 14.711 30.516 1 77.44 258 VAL A CA 1
ATOM 2013 C C . VAL A 1 258 ? -9.828 14.133 29.844 1 77.44 258 VAL A C 1
ATOM 2015 O O . VAL A 1 258 ? -9.047 14.875 29.25 1 77.44 258 VAL A O 1
ATOM 2018 N N . LEU A 1 259 ? -9.695 12.883 29.859 1 80.44 259 LEU A N 1
ATOM 2019 C CA . LEU A 1 259 ? -8.477 12.219 29.406 1 80.44 259 LEU A CA 1
ATOM 2020 C C . LEU A 1 259 ? -8.422 12.141 27.891 1 80.44 259 LEU A C 1
ATOM 2022 O O . LEU A 1 259 ? -7.367 12.336 27.281 1 80.44 259 LEU A O 1
ATOM 2026 N N . LEU A 1 260 ? -9.555 12 27.297 1 81.75 260 LEU A N 1
ATOM 2027 C CA . LEU A 1 260 ? -9.609 11.719 25.875 1 81.75 260 LEU A CA 1
ATOM 2028 C C . LEU A 1 260 ? -9.086 12.898 25.062 1 81.75 260 LEU A C 1
ATOM 2030 O O . LEU A 1 260 ? -8.25 12.727 24.172 1 81.75 260 LEU A O 1
ATOM 2034 N N . PRO A 1 261 ? -9.516 14.078 25.5 1 77.69 261 PRO A N 1
ATOM 2035 C CA . PRO A 1 261 ? -8.977 15.219 24.75 1 77.69 261 PRO A CA 1
ATOM 2036 C C . PRO A 1 261 ? -7.457 15.328 24.859 1 77.69 261 PRO A C 1
ATOM 2038 O O . PRO A 1 261 ? -6.793 15.719 23.891 1 77.69 261 PRO A O 1
ATOM 2041 N N . MET A 1 262 ? -6.906 15.008 25.969 1 77.25 262 MET A N 1
ATOM 2042 C CA . MET A 1 262 ? -5.461 15.047 26.172 1 77.25 262 MET A CA 1
ATOM 2043 C C . MET A 1 262 ? -4.762 14 25.312 1 77.25 262 MET A C 1
ATOM 2045 O O . MET A 1 262 ? -3.725 14.281 24.703 1 77.25 262 MET A O 1
ATOM 2049 N N . LEU A 1 263 ? -5.359 12.906 25.25 1 79.06 263 LEU A N 1
ATOM 2050 C CA . LEU A 1 263 ? -4.805 11.82 24.453 1 79.06 263 LEU A CA 1
ATOM 2051 C C . LEU A 1 263 ? -4.855 12.164 22.969 1 79.06 263 LEU A C 1
ATOM 2053 O O . LEU A 1 263 ? -3.896 11.898 22.234 1 79.06 263 LEU A O 1
ATOM 2057 N N . VAL A 1 264 ? -5.895 12.758 22.609 1 77.19 264 VAL A N 1
ATOM 2058 C CA . VAL A 1 264 ? -6.105 13.125 21.219 1 77.19 264 VAL A CA 1
ATOM 2059 C C . VAL A 1 264 ? -5.074 14.164 20.781 1 77.19 264 VAL A C 1
ATOM 2061 O O . VAL A 1 264 ? -4.598 14.141 19.641 1 77.19 264 VAL A O 1
ATOM 2064 N N . LYS A 1 265 ? -4.742 14.992 21.719 1 73.94 265 LYS A N 1
ATOM 2065 C CA . LYS A 1 265 ? -3.752 16.016 21.422 1 73.94 265 LYS A CA 1
ATOM 2066 C C . LYS A 1 265 ? -2.393 15.398 21.109 1 73.94 265 LYS A C 1
ATOM 2068 O O . LYS A 1 265 ? -1.646 15.906 20.266 1 73.94 265 LYS A O 1
ATOM 2073 N N . VAL A 1 266 ? -2.15 14.305 21.75 1 75.81 266 VAL A N 1
ATOM 2074 C CA . VAL A 1 266 ? -0.824 13.703 21.656 1 75.81 266 VAL A CA 1
ATOM 2075 C C . VAL A 1 266 ? -0.821 12.633 20.562 1 75.81 266 VAL A C 1
ATOM 2077 O O . VAL A 1 266 ? 0.123 12.547 19.781 1 75.81 266 VAL A O 1
ATOM 2080 N N . PHE A 1 267 ? -1.957 11.906 20.516 1 76.19 267 PHE A N 1
ATOM 2081 C CA . PHE A 1 267 ? -1.921 10.727 19.656 1 76.19 267 PHE A CA 1
ATOM 2082 C C . PHE A 1 267 ? -2.75 10.953 18.391 1 76.19 267 PHE A C 1
ATOM 2084 O O . PHE A 1 267 ? -2.625 10.203 17.422 1 76.19 267 PHE A O 1
ATOM 2091 N N . GLY A 1 268 ? -3.625 11.984 18.438 1 75.62 268 GLY A N 1
ATOM 2092 C CA . GLY A 1 268 ? -4.48 12.258 17.297 1 75.62 268 GLY A CA 1
ATOM 2093 C C . GLY A 1 268 ? -5.879 11.695 17.453 1 75.62 268 GLY A C 1
ATOM 2094 O O . GLY A 1 268 ? -6.109 10.789 18.25 1 75.62 268 GLY A O 1
ATOM 2095 N N . PRO A 1 269 ? -6.785 12.227 16.703 1 73.38 269 PRO A N 1
ATOM 2096 C CA . PRO A 1 269 ? -8.188 11.828 16.828 1 73.38 269 PRO A CA 1
ATOM 2097 C C . PRO A 1 269 ? -8.43 10.383 16.406 1 73.38 269 PRO A C 1
ATOM 2099 O O . PRO A 1 269 ? -9.266 9.695 17 1 73.38 269 PRO A O 1
ATOM 2102 N N . ALA A 1 270 ? -7.773 9.992 15.406 1 72.5 270 ALA A N 1
ATOM 2103 C CA . ALA A 1 270 ? -7.969 8.609 14.961 1 72.5 270 ALA A CA 1
ATOM 2104 C C . ALA A 1 270 ? -7.652 7.625 16.078 1 72.5 270 ALA A C 1
ATOM 2106 O O . ALA A 1 270 ? -8.445 6.719 16.359 1 72.5 270 ALA A O 1
ATOM 2107 N N . LYS A 1 271 ? -6.5 7.762 16.625 1 75.31 271 LYS A N 1
ATOM 2108 C CA . LYS A 1 271 ? -6.148 6.891 17.734 1 75.31 271 LYS A CA 1
ATOM 2109 C C . LYS A 1 271 ? -7.09 7.102 18.922 1 75.31 271 LYS A C 1
ATOM 2111 O O . LYS A 1 271 ? -7.418 6.156 19.641 1 75.31 271 LYS A O 1
ATOM 2116 N N . GLY A 1 272 ? -7.508 8.336 19.078 1 78.5 272 GLY A N 1
ATOM 2117 C CA . GLY A 1 272 ? -8.523 8.594 20.094 1 78.5 272 GLY A CA 1
ATOM 2118 C C . GLY A 1 272 ? -9.789 7.793 19.875 1 78.5 272 GLY A C 1
ATOM 2119 O O . GLY A 1 272 ? -10.336 7.227 20.828 1 78.5 272 GLY A O 1
ATOM 2120 N N . ASP A 1 273 ? -10.156 7.777 18.625 1 78.5 273 ASP A N 1
ATOM 2121 C CA . ASP A 1 273 ? -11.344 7 18.297 1 78.5 273 ASP A CA 1
ATOM 2122 C C . ASP A 1 273 ? -11.133 5.516 18.594 1 78.5 273 ASP A C 1
ATOM 2124 O O . ASP A 1 273 ? -12.039 4.844 19.094 1 78.5 273 ASP A O 1
ATOM 2128 N N . MET A 1 274 ? -10.008 5.066 18.281 1 81.5 274 MET A N 1
ATOM 2129 C CA . MET A 1 274 ? -9.695 3.66 18.516 1 81.5 274 MET A CA 1
ATOM 2130 C C . MET A 1 274 ? -9.695 3.355 20.016 1 81.5 274 MET A C 1
ATOM 2132 O O . MET A 1 274 ? -10.172 2.297 20.438 1 81.5 274 MET A O 1
ATOM 2136 N N . ILE A 1 275 ? -9.148 4.234 20.797 1 82.31 275 ILE A N 1
ATOM 2137 C CA . ILE A 1 275 ? -9.133 4.082 22.25 1 82.31 275 ILE A CA 1
ATOM 2138 C C . ILE A 1 275 ? -10.57 4.051 22.766 1 82.31 275 ILE A C 1
ATOM 2140 O O . ILE A 1 275 ? -10.938 3.154 23.531 1 82.31 275 ILE A O 1
ATOM 2144 N N . SER A 1 276 ? -11.344 4.984 22.25 1 80.5 276 SER A N 1
ATOM 2145 C CA . SER A 1 276 ? -12.742 5.047 22.672 1 80.5 276 SER A CA 1
ATOM 2146 C C . SER A 1 276 ? -13.484 3.768 22.297 1 80.5 276 SER A C 1
ATOM 2148 O O . SER A 1 276 ? -14.281 3.254 23.094 1 80.5 276 SER A O 1
ATOM 2150 N N . LYS A 1 277 ? -13.227 3.318 21.188 1 82.62 277 LYS A N 1
ATOM 2151 C CA . LYS A 1 277 ? -13.859 2.08 20.75 1 82.62 277 LYS A CA 1
ATOM 2152 C C . LYS A 1 277 ? -13.453 0.906 21.625 1 82.62 277 LYS A C 1
ATOM 2154 O O . LYS A 1 277 ? -14.289 0.082 22.016 1 82.62 277 LYS A O 1
ATOM 2159 N N . SER A 1 278 ? -12.219 0.806 21.859 1 83.69 278 SER A N 1
ATOM 2160 C CA . SER A 1 278 ? -11.719 -0.276 22.703 1 83.69 278 SER A CA 1
ATOM 2161 C C . SER A 1 278 ? -12.367 -0.249 24.094 1 83.69 278 SER A C 1
ATOM 2163 O O . SER A 1 278 ? -12.781 -1.289 24.609 1 83.69 278 SER A O 1
ATOM 2165 N N . LEU A 1 279 ? -12.469 0.854 24.672 1 84 279 LEU A N 1
ATOM 2166 C CA . LEU A 1 279 ? -13.094 1.021 25.984 1 84 279 LEU A CA 1
ATOM 2167 C C . LEU A 1 279 ? -14.586 0.689 25.922 1 84 279 LEU A C 1
ATOM 2169 O O . LEU A 1 279 ? -15.109 0.03 26.828 1 84 279 LEU A O 1
ATOM 2173 N N . ASP A 1 280 ? -15.172 1.13 24.828 1 83.06 280 ASP A N 1
ATOM 2174 C CA . ASP A 1 280 ? -16.594 0.856 24.641 1 83.06 280 ASP A CA 1
ATOM 2175 C C . ASP A 1 280 ? -16.844 -0.637 24.453 1 83.06 280 ASP A C 1
ATOM 2177 O O . ASP A 1 280 ? -17.812 -1.188 25 1 83.06 280 ASP A O 1
ATOM 2181 N N . ASP A 1 281 ? -16.062 -1.224 23.719 1 85.81 281 ASP A N 1
ATOM 2182 C CA . ASP A 1 281 ? -16.188 -2.662 23.516 1 85.81 281 ASP A CA 1
ATOM 2183 C C . ASP A 1 281 ? -16.031 -3.428 24.812 1 85.81 281 ASP A C 1
ATOM 2185 O O . ASP A 1 281 ? -16.719 -4.422 25.047 1 85.81 281 ASP A O 1
ATOM 2189 N N . HIS A 1 282 ? -15.133 -2.969 25.609 1 85.38 282 HIS A N 1
ATOM 2190 C CA . HIS A 1 282 ? -14.953 -3.602 26.922 1 85.38 282 HIS A CA 1
ATOM 2191 C C . HIS A 1 282 ? -16.172 -3.385 27.812 1 85.38 282 HIS A C 1
ATOM 2193 O O . HIS A 1 282 ? -16.641 -4.316 28.469 1 85.38 282 HIS A O 1
ATOM 2199 N N . ARG A 1 283 ? -16.656 -2.244 27.797 1 80.5 283 ARG A N 1
ATOM 2200 C CA . ARG A 1 283 ? -17.828 -1.897 28.594 1 80.5 283 ARG A CA 1
ATOM 2201 C C . ARG A 1 283 ? -19.031 -2.732 28.172 1 80.5 283 ARG A C 1
ATOM 2203 O O . ARG A 1 283 ? -19.812 -3.166 29.016 1 80.5 283 ARG A O 1
ATOM 2210 N N . LYS A 1 284 ? -19.047 -2.953 26.828 1 84.12 284 LYS A N 1
ATOM 2211 C CA . LYS A 1 284 ? -20.156 -3.713 26.281 1 84.12 284 LYS A CA 1
ATOM 2212 C C . LYS A 1 284 ? -19.875 -5.211 26.312 1 84.12 284 LYS A C 1
ATOM 2214 O O . LYS A 1 284 ? -20.609 -6 25.703 1 84.12 284 LYS A O 1
ATOM 2219 N N . CYS A 1 285 ? -18.812 -5.594 26.844 1 83.44 285 CYS A N 1
ATOM 2220 C CA . CYS A 1 285 ? -18.406 -6.98 27.062 1 83.44 285 CYS A CA 1
ATOM 2221 C C . CYS A 1 285 ? -18.141 -7.684 25.734 1 83.44 285 CYS A C 1
ATOM 2223 O O . CYS A 1 285 ? -18.406 -8.883 25.609 1 83.44 285 CYS A O 1
ATOM 2225 N N . LYS A 1 286 ? -17.781 -6.938 24.781 1 87.44 286 LYS A N 1
ATOM 2226 C CA . LYS A 1 286 ? -17.391 -7.531 23.516 1 87.44 286 LYS A CA 1
ATOM 2227 C C . LYS A 1 286 ? -15.969 -8.094 23.594 1 87.44 286 LYS A C 1
ATOM 2229 O O . LYS A 1 286 ? -15.625 -9.023 22.844 1 87.44 286 LYS A O 1
ATOM 2234 N N . ILE A 1 287 ? -15.18 -7.477 24.5 1 87.75 287 ILE A N 1
ATOM 2235 C CA . ILE A 1 287 ? -13.82 -7.949 24.734 1 87.75 287 ILE A CA 1
ATOM 2236 C C . ILE A 1 287 ? -13.547 -7.98 26.234 1 87.75 287 ILE A C 1
ATOM 2238 O O . ILE A 1 287 ? -14.172 -7.25 27.016 1 87.75 287 ILE A O 1
ATOM 2242 N N . ASN A 1 288 ? -12.648 -8.891 26.578 1 86 288 ASN A N 1
ATOM 2243 C CA . ASN A 1 288 ? -12.297 -8.977 27.984 1 86 288 ASN A CA 1
ATOM 2244 C C . ASN A 1 288 ? -11.195 -7.984 28.359 1 86 288 ASN A C 1
ATOM 2246 O O . ASN A 1 288 ? -10.727 -7.227 27.516 1 86 288 ASN A O 1
ATOM 2250 N N . ARG A 1 289 ? -10.891 -7.934 29.688 1 82.88 289 ARG A N 1
ATOM 2251 C CA . ARG A 1 289 ? -9.945 -6.949 30.203 1 82.88 289 ARG A CA 1
ATOM 2252 C C . ARG A 1 289 ? -8.57 -7.117 29.562 1 82.88 289 ARG A C 1
ATOM 2254 O O . ARG A 1 289 ? -7.938 -6.133 29.188 1 82.88 289 ARG A O 1
ATOM 2261 N N . ASP A 1 290 ? -8.164 -8.281 29.438 1 85.62 290 ASP A N 1
ATOM 2262 C CA . ASP A 1 290 ? -6.848 -8.547 28.859 1 85.62 290 ASP A CA 1
ATOM 2263 C C . ASP A 1 290 ? -6.789 -8.117 27.391 1 85.62 290 ASP A C 1
ATOM 2265 O O . ASP A 1 290 ? -5.793 -7.551 26.953 1 85.62 290 ASP A O 1
ATOM 2269 N N . GLN A 1 291 ? -7.836 -8.367 26.734 1 85.56 291 GLN A N 1
ATOM 2270 C CA . GLN A 1 291 ? -7.93 -7.969 25.344 1 85.56 291 GLN A CA 1
ATOM 2271 C C . GLN A 1 291 ? -7.934 -6.449 25.203 1 85.56 291 GLN A C 1
ATOM 2273 O O . GLN A 1 291 ? -7.336 -5.902 24.281 1 85.56 291 GLN A O 1
ATOM 2278 N N . MET A 1 292 ? -8.562 -5.832 26.078 1 85.62 292 MET A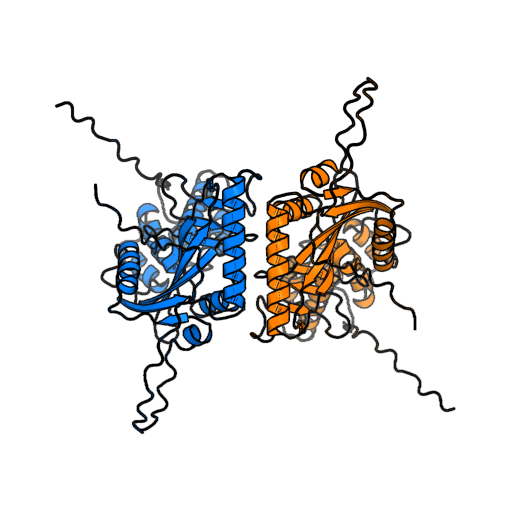 N 1
ATOM 2279 C CA . MET A 1 292 ? -8.586 -4.371 26.062 1 85.62 292 MET A CA 1
ATOM 2280 C C . MET A 1 292 ? -7.188 -3.805 26.297 1 85.62 292 MET A C 1
ATOM 2282 O O . MET A 1 292 ? -6.762 -2.887 25.594 1 85.62 292 MET A O 1
ATOM 2286 N N . ILE A 1 293 ? -6.504 -4.398 27.188 1 82.88 293 ILE A N 1
ATOM 2287 C CA . ILE A 1 293 ? -5.16 -3.934 27.516 1 82.88 293 ILE A CA 1
ATOM 2288 C C . ILE A 1 293 ? -4.234 -4.141 26.328 1 82.88 293 ILE A C 1
ATOM 2290 O O . ILE A 1 293 ? -3.455 -3.254 25.969 1 82.88 293 ILE A O 1
ATOM 2294 N N . GLN A 1 294 ? -4.398 -5.23 25.734 1 84.38 294 GLN A N 1
ATOM 2295 C CA . GLN A 1 294 ? -3.59 -5.52 24.562 1 84.38 294 GLN A CA 1
ATOM 2296 C C . GLN A 1 294 ? -3.906 -4.547 23.422 1 84.38 294 GLN A C 1
ATOM 2298 O O . GLN A 1 294 ? -3.002 -4.094 22.719 1 84.38 294 GLN A O 1
ATOM 2303 N N . SER A 1 295 ? -5.156 -4.285 23.281 1 83.94 295 SER A N 1
ATOM 2304 C CA . SER A 1 295 ? -5.59 -3.324 22.281 1 83.94 295 SER A CA 1
ATOM 2305 C C . SER A 1 295 ? -4.996 -1.944 22.547 1 83.94 295 SER A C 1
ATOM 2307 O O . SER A 1 295 ? -4.488 -1.298 21.625 1 83.94 295 SER A O 1
ATOM 2309 N N . LEU A 1 296 ? -5.02 -1.479 23.781 1 83.81 296 LEU A N 1
ATOM 2310 C CA . LEU A 1 296 ? -4.484 -0.172 24.156 1 83.81 296 LEU A CA 1
ATOM 2311 C C . LEU A 1 296 ? -2.979 -0.113 23.906 1 83.81 296 LEU A C 1
ATOM 2313 O O . LEU A 1 296 ? -2.467 0.886 23.391 1 83.81 296 LEU A O 1
ATOM 2317 N N . LYS A 1 297 ? -2.318 -1.221 24.188 1 81.44 297 LYS A N 1
ATOM 2318 C CA . LYS A 1 297 ? -0.876 -1.295 23.969 1 81.44 297 LYS A CA 1
ATOM 2319 C C . LYS A 1 297 ? -0.542 -1.186 22.484 1 81.44 297 LYS A C 1
ATOM 2321 O O . LYS A 1 297 ? 0.431 -0.53 22.109 1 81.44 297 LYS A O 1
ATOM 2326 N N . ARG A 1 298 ? -1.382 -1.74 21.719 1 79.25 298 ARG A N 1
ATOM 2327 C CA . ARG A 1 298 ? -1.172 -1.697 20.281 1 79.25 298 ARG A CA 1
ATOM 2328 C C . ARG A 1 298 ? -1.386 -0.288 19.734 1 79.25 298 ARG A C 1
ATOM 2330 O O . ARG A 1 298 ? -0.724 0.123 18.781 1 79.25 298 ARG A O 1
ATOM 2337 N N . ILE A 1 299 ? -2.291 0.451 20.406 1 78.12 299 ILE A N 1
ATOM 2338 C CA . ILE A 1 299 ? -2.686 1.769 19.922 1 78.12 299 ILE A CA 1
ATOM 2339 C C . ILE A 1 299 ? -1.663 2.812 20.375 1 78.12 299 ILE A C 1
ATOM 2341 O O . ILE A 1 299 ? -1.23 3.646 19.578 1 78.12 299 ILE A O 1
ATOM 2345 N N . ILE A 1 300 ? -1.282 2.805 21.703 1 76.69 300 ILE A N 1
ATOM 2346 C CA . ILE A 1 300 ? -0.513 3.924 22.234 1 76.69 300 ILE A CA 1
ATOM 2347 C C . ILE A 1 300 ? 0.89 3.455 22.609 1 76.69 300 ILE A C 1
ATOM 2349 O O . ILE A 1 300 ? 1.734 4.262 23.016 1 76.69 300 ILE A O 1
ATOM 2353 N N . GLY A 1 301 ? 1.178 2.217 22.562 1 74.69 301 GLY A N 1
ATOM 2354 C CA . GLY A 1 301 ? 2.477 1.719 22.984 1 74.69 301 GLY A CA 1
ATOM 2355 C C . GLY A 1 301 ? 2.475 1.162 24.391 1 74.69 301 GLY A C 1
ATOM 2356 O O . GLY A 1 301 ? 1.412 0.961 24.984 1 74.69 301 GLY A O 1
ATOM 2357 N N . ASN A 1 302 ? 3.705 0.858 24.922 1 73.5 302 ASN A N 1
ATOM 2358 C CA . ASN A 1 302 ? 3.842 0.169 26.203 1 73.5 302 ASN A CA 1
ATOM 2359 C C . ASN A 1 302 ? 4.09 1.149 27.344 1 73.5 302 ASN A C 1
ATOM 2361 O O . ASN A 1 302 ? 4.828 0.842 28.281 1 73.5 302 ASN A O 1
ATOM 2365 N N . ASP A 1 303 ? 3.512 2.316 27.234 1 72.75 303 ASP A N 1
ATOM 2366 C CA . ASP A 1 303 ? 3.613 3.256 28.359 1 72.75 303 ASP A CA 1
ATOM 2367 C C . ASP A 1 303 ? 2.717 2.83 29.516 1 72.75 303 ASP A C 1
ATOM 2369 O O . ASP A 1 303 ? 1.506 3.057 29.484 1 72.75 303 ASP A O 1
ATOM 2373 N N . ARG A 1 304 ? 3.324 2.297 30.484 1 74.12 304 ARG A N 1
ATOM 2374 C CA . ARG A 1 304 ? 2.604 1.686 31.594 1 74.12 304 ARG A CA 1
ATOM 2375 C C . ARG A 1 304 ? 1.758 2.719 32.344 1 74.12 304 ARG A C 1
ATOM 2377 O O . ARG A 1 304 ? 0.634 2.428 32.75 1 74.12 304 ARG A O 1
ATOM 2384 N N . MET A 1 305 ? 2.297 3.84 32.531 1 73.56 305 MET A N 1
ATOM 2385 C CA . MET A 1 305 ? 1.566 4.883 33.25 1 73.56 305 MET A CA 1
ATOM 2386 C C . MET A 1 305 ? 0.316 5.297 32.5 1 73.56 305 MET A C 1
ATOM 2388 O O . MET A 1 305 ? -0.775 5.355 33.062 1 73.56 305 MET A O 1
ATOM 2392 N N . LEU A 1 306 ? 0.458 5.535 31.188 1 76.75 306 LEU A N 1
ATOM 2393 C CA . LEU A 1 306 ? -0.665 5.977 30.375 1 76.75 306 LEU A CA 1
ATOM 2394 C C . LEU A 1 306 ? -1.729 4.887 30.266 1 76.75 306 LEU A C 1
ATOM 2396 O O . LEU A 1 306 ? -2.924 5.172 30.375 1 76.75 306 LEU A O 1
ATOM 2400 N N . ILE A 1 307 ? -1.247 3.721 30.156 1 81.19 307 ILE A N 1
ATOM 2401 C CA . ILE A 1 307 ? -2.182 2.604 30.094 1 81.19 307 ILE A CA 1
ATOM 2402 C C . ILE A 1 307 ? -2.971 2.508 31.391 1 81.19 307 ILE A C 1
ATOM 2404 O O . ILE A 1 307 ? -4.191 2.328 31.375 1 81.19 307 ILE A O 1
ATOM 2408 N N . SER A 1 308 ? -2.291 2.666 32.5 1 77.12 308 SER A N 1
ATOM 2409 C CA . SER A 1 308 ? -2.932 2.59 33.812 1 77.12 308 SER A CA 1
ATOM 2410 C C . SER A 1 308 ? -3.965 3.699 33.969 1 77.12 308 SER A C 1
ATOM 2412 O O . SER A 1 308 ? -5.051 3.463 34.5 1 77.12 308 SER A O 1
ATOM 2414 N N . VAL A 1 309 ? -3.65 4.82 33.5 1 75.06 309 VAL A N 1
ATOM 2415 C CA . VAL A 1 309 ? -4.547 5.961 33.656 1 75.06 309 VAL A CA 1
ATOM 2416 C C . VAL A 1 309 ? -5.793 5.746 32.781 1 75.06 309 VAL A C 1
ATOM 2418 O O . VAL A 1 309 ? -6.914 6.004 33.25 1 75.06 309 VAL A O 1
ATOM 2421 N N . ILE A 1 310 ? -5.586 5.266 31.641 1 77.75 310 ILE A N 1
ATOM 2422 C CA . ILE A 1 310 ? -6.699 5.055 30.719 1 77.75 310 ILE A CA 1
ATOM 2423 C C . ILE A 1 310 ? -7.613 3.955 31.266 1 77.75 310 ILE A C 1
ATOM 2425 O O . ILE A 1 310 ? -8.836 4.086 31.219 1 77.75 310 ILE A O 1
ATOM 2429 N N . LYS A 1 311 ? -6.984 3 31.828 1 74.25 311 LYS A N 1
ATOM 2430 C CA . LYS A 1 311 ? -7.75 1.899 32.406 1 74.25 311 LYS A CA 1
ATOM 2431 C C . LYS A 1 311 ? -8.586 2.373 33.594 1 74.25 311 LYS A C 1
ATOM 2433 O O . LYS A 1 311 ? -9.688 1.866 33.812 1 74.25 311 LYS A O 1
ATOM 2438 N N . ALA A 1 312 ? -7.953 3.15 34.281 1 68.31 312 ALA A N 1
ATOM 2439 C CA . ALA A 1 312 ? -8.586 3.607 35.5 1 68.31 312 ALA A CA 1
ATOM 2440 C C . ALA A 1 312 ? -9.672 4.641 35.219 1 68.31 312 ALA A C 1
ATOM 2442 O O . ALA A 1 312 ? -10.461 4.992 36.094 1 68.31 312 ALA A O 1
ATOM 2443 N N . SER A 1 313 ? -9.609 5.055 34.062 1 68.75 313 SER A N 1
ATOM 2444 C CA . SER A 1 313 ? -10.531 6.145 33.75 1 68.75 313 SER A CA 1
ATOM 2445 C C . SER A 1 313 ? -11.977 5.664 33.75 1 68.75 313 SER A C 1
ATOM 2447 O O . SER A 1 313 ? -12.266 4.531 33.375 1 68.75 313 SER A O 1
ATOM 2449 N N . ARG A 1 314 ? -12.875 6.297 34.562 1 62 314 ARG A N 1
ATOM 2450 C CA . ARG A 1 314 ? -14.297 6.039 34.781 1 62 314 ARG A CA 1
ATOM 2451 C C . ARG A 1 314 ? -15.141 6.902 33.844 1 62 314 ARG A C 1
ATOM 2453 O O . ARG A 1 314 ? -14.68 7.922 33.344 1 62 314 ARG A O 1
ATOM 2460 N N . GLY A 1 315 ? -16.484 6.414 33.312 1 57.81 315 GLY A N 1
ATOM 2461 C CA . GLY A 1 315 ? -17.531 7.277 32.781 1 57.81 315 GLY A CA 1
ATOM 2462 C C . GLY A 1 315 ? -17.891 6.953 31.344 1 57.81 315 GLY A C 1
ATOM 2463 O O . GLY A 1 315 ? -17.219 6.145 30.688 1 57.81 315 GLY A O 1
ATOM 2464 N N . ASN A 1 316 ? -19.031 7.469 30.938 1 48.44 316 ASN A N 1
ATOM 2465 C CA . ASN A 1 316 ? -19.781 7.254 29.703 1 48.44 316 ASN A CA 1
ATOM 2466 C C . ASN A 1 316 ? -18.984 7.758 28.484 1 48.44 316 ASN A C 1
ATOM 2468 O O . ASN A 1 316 ? -18.484 8.883 28.484 1 48.44 316 ASN A O 1
ATOM 2472 N N . LEU A 1 317 ? -18.312 6.984 27.875 1 47.09 317 LEU A N 1
ATOM 2473 C CA . LEU A 1 317 ? -17.672 7.262 26.594 1 47.09 317 LEU A CA 1
ATOM 2474 C C . LEU A 1 317 ? -18.688 7.805 25.594 1 47.09 317 LEU A C 1
ATOM 2476 O O . LEU A 1 317 ? -19.469 7.047 25.016 1 47.09 317 LEU A O 1
ATOM 2480 N N . ALA A 1 318 ? -19.453 8.883 25.906 1 38.25 318 ALA A N 1
ATOM 2481 C CA . ALA A 1 318 ? -20.281 9.352 24.797 1 38.25 318 ALA A CA 1
ATOM 2482 C C . ALA A 1 318 ? -19.453 9.539 23.531 1 38.25 318 ALA A C 1
ATOM 2484 O O . ALA A 1 318 ? -18.484 10.32 23.516 1 38.25 318 ALA A O 1
ATOM 2485 N N . VAL A 1 319 ? -19.344 8.602 22.812 1 39.41 319 VAL A N 1
ATOM 2486 C CA . VAL A 1 319 ? -18.875 8.867 21.469 1 39.41 319 VAL A CA 1
ATOM 2487 C C . VAL A 1 319 ? -19.547 10.125 20.906 1 39.41 319 VAL A C 1
ATOM 2489 O O . VAL A 1 319 ? -20.766 10.195 20.844 1 39.41 319 VAL A O 1
ATOM 2492 N N . ARG A 1 320 ? -19.172 11.336 21.031 1 32.88 320 ARG A N 1
ATOM 2493 C CA . ARG A 1 320 ? -19.703 12.562 20.438 1 32.88 320 ARG A CA 1
ATOM 2494 C C . ARG A 1 320 ? -20.188 12.328 19.016 1 32.88 320 ARG A C 1
ATOM 2496 O O . ARG A 1 320 ? -19.391 12.023 18.1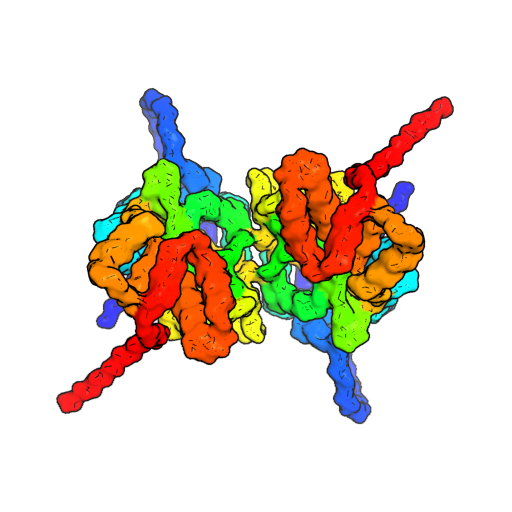25 1 32.88 320 ARG A O 1
ATOM 2503 N N . ALA A 1 321 ? -21.484 11.984 18.781 1 29.48 321 ALA A N 1
ATOM 2504 C CA . ALA A 1 321 ? -22.125 12.336 17.516 1 29.48 321 ALA A CA 1
ATOM 2505 C C . ALA A 1 321 ? -22.062 13.844 17.281 1 29.48 321 ALA A C 1
ATOM 2507 O O . ALA A 1 321 ? -22.25 14.641 18.203 1 29.48 321 ALA A O 1
ATOM 2508 N N . PRO A 1 322 ? -21.5 14.375 16.156 1 28.7 322 PRO A N 1
ATOM 2509 C CA . PRO A 1 322 ? -21.547 15.82 15.93 1 28.7 322 PRO A CA 1
ATOM 2510 C C . PRO A 1 322 ? -22.891 16.438 16.328 1 28.7 322 PRO A C 1
ATOM 2512 O O . PRO A 1 322 ? -23.938 15.812 16.156 1 28.7 322 PRO A O 1
ATOM 2515 N N . ASN A 1 323 ? -23.016 17.234 17.359 1 27.34 323 ASN A N 1
ATOM 2516 C CA . ASN A 1 323 ? -24.219 18 17.688 1 27.34 323 ASN A CA 1
ATOM 2517 C C . ASN A 1 323 ? -24.859 18.609 16.453 1 27.34 323 ASN A C 1
ATOM 2519 O O . ASN A 1 323 ? -24.234 19.406 15.75 1 27.34 323 ASN A O 1
ATOM 2523 N N . ARG A 1 324 ? -25.922 18 15.797 1 28.17 324 ARG A N 1
ATOM 2524 C CA . ARG A 1 324 ? -26.859 18.672 14.914 1 28.17 324 ARG A CA 1
ATOM 2525 C C . ARG A 1 324 ? -27.469 19.906 15.594 1 28.17 324 ARG A C 1
ATOM 2527 O O . ARG A 1 324 ? -28.219 19.766 16.547 1 28.17 324 ARG A O 1
ATOM 2534 N N . GLU A 1 325 ? -26.703 21 15.859 1 26.05 325 GLU A N 1
ATOM 2535 C CA . GLU A 1 325 ? -27.359 22.219 16.312 1 26.05 325 GLU A CA 1
ATOM 2536 C C . GLU A 1 325 ? -28.672 22.453 15.586 1 26.05 325 GLU A C 1
ATOM 2538 O O . GLU A 1 325 ? -28.703 22.516 14.352 1 26.05 325 GLU A O 1
ATOM 2543 N N . GLY A 1 326 ? -29.859 22.016 16 1 27.38 326 GLY A N 1
ATOM 2544 C CA . GLY A 1 326 ? -31.266 22.266 15.727 1 27.38 326 GLY A CA 1
ATOM 2545 C C . GLY A 1 326 ? -31.594 23.734 15.539 1 27.38 326 GLY A C 1
ATOM 2546 O O . GLY A 1 326 ? -31.078 24.578 16.266 1 27.38 326 GLY A O 1
ATOM 2547 N N . GLY A 1 327 ? -31.875 24.25 14.242 1 25.53 327 GLY A N 1
ATOM 2548 C CA . GLY A 1 327 ? -32.5 25.484 13.789 1 25.53 327 GLY A CA 1
ATOM 2549 C C . GLY A 1 327 ? -33.688 25.906 14.633 1 25.53 327 GLY A C 1
ATOM 2550 O O . GLY A 1 327 ? -34.594 25.125 14.844 1 25.53 327 GLY A O 1
ATOM 2551 N N . SER A 1 328 ? -33.594 26.734 15.664 1 25.92 328 SER A N 1
ATOM 2552 C CA . SER A 1 328 ? -34.656 27.453 16.391 1 25.92 328 SER A CA 1
ATOM 2553 C C . SER A 1 328 ? -35.594 28.172 15.438 1 25.92 328 SER A C 1
ATOM 2555 O O . SER A 1 328 ? -35.156 28.922 14.57 1 25.92 328 SER A O 1
ATOM 2557 N N . GLY A 1 329 ? -36.75 27.547 14.961 1 26.5 329 GLY A N 1
ATOM 2558 C CA . GLY A 1 329 ? -37.938 28.141 14.391 1 26.5 329 GLY A CA 1
ATOM 2559 C C . GLY A 1 329 ? -38.438 29.359 15.164 1 26.5 329 GLY A C 1
ATOM 2560 O O . GLY A 1 329 ? -38.906 29.234 16.297 1 26.5 329 GLY A O 1
ATOM 2561 N N . GLY A 1 330 ? -37.656 30.484 15.203 1 22.14 330 GLY A N 1
ATOM 2562 C CA . GLY A 1 330 ? -38.219 31.734 15.641 1 22.14 330 GLY A CA 1
ATOM 2563 C C . GLY A 1 330 ? -39.562 32.062 14.977 1 22.14 330 GLY A C 1
ATOM 2564 O O . GLY A 1 330 ? -39.656 32.062 13.75 1 22.14 330 GLY A O 1
ATOM 2565 N N . ASN A 1 331 ? -40.75 31.703 15.586 1 25.36 331 ASN A N 1
ATOM 2566 C CA . ASN A 1 331 ? -42.125 32.156 15.516 1 25.36 331 ASN A CA 1
ATOM 2567 C C . ASN A 1 331 ? -42.219 33.688 15.648 1 25.36 331 ASN A C 1
ATOM 2569 O O . ASN A 1 331 ? -43.312 34.219 15.781 1 25.36 331 ASN A O 1
ATOM 2573 N N . ASN A 1 332 ? -41.375 34.594 15.172 1 21.3 332 ASN A N 1
ATOM 2574 C CA . ASN A 1 332 ? -42.125 35.812 14.938 1 21.3 332 ASN A CA 1
ATOM 2575 C C . ASN A 1 332 ? -42.969 35.719 13.656 1 21.3 332 ASN A C 1
ATOM 2577 O O . ASN A 1 332 ? -42.5 35.125 12.672 1 21.3 332 ASN A O 1
ATOM 2581 N N . MET B 1 1 ? 21.25 -22.859 -29.625 1 19.89 1 MET B N 1
ATOM 2582 C CA . MET B 1 1 ? 21 -21.422 -29.547 1 19.89 1 MET B CA 1
ATOM 2583 C C . MET B 1 1 ? 19.5 -21.125 -29.625 1 19.89 1 MET B C 1
ATOM 2585 O O . MET B 1 1 ? 18.953 -21 -30.719 1 19.89 1 MET B O 1
ATOM 2589 N N . GLU B 1 2 ? 18.609 -21.844 -28.891 1 20.83 2 GLU B N 1
ATOM 2590 C CA . GLU B 1 2 ? 17.172 -22.078 -28.969 1 20.83 2 GLU B CA 1
ATOM 2591 C C . GLU B 1 2 ? 16.375 -20.781 -28.766 1 20.83 2 GLU B C 1
ATOM 2593 O O . GLU B 1 2 ? 16.578 -20.094 -27.766 1 20.83 2 GLU B O 1
ATOM 2598 N N . ARG B 1 3 ? 15.992 -20.062 -29.891 1 24.98 3 ARG B N 1
ATOM 2599 C CA . ARG B 1 3 ? 15.172 -18.859 -29.969 1 24.98 3 ARG B CA 1
ATOM 2600 C C . ARG B 1 3 ? 13.984 -18.953 -29.016 1 24.98 3 ARG B C 1
ATOM 2602 O O . ARG B 1 3 ? 13.094 -19.797 -29.188 1 24.98 3 ARG B O 1
ATOM 2609 N N . GLU B 1 4 ? 14.172 -18.688 -27.781 1 27.19 4 GLU B N 1
ATOM 2610 C CA . GLU B 1 4 ? 13.109 -18.562 -26.781 1 27.19 4 GLU B CA 1
ATOM 2611 C C . GLU B 1 4 ? 11.914 -17.797 -27.344 1 27.19 4 GLU B C 1
ATOM 2613 O O . GLU B 1 4 ? 12.07 -16.688 -27.859 1 27.19 4 GLU B O 1
ATOM 2618 N N . ASP B 1 5 ? 11.016 -18.375 -27.969 1 29.38 5 ASP B N 1
ATOM 2619 C CA . ASP B 1 5 ? 9.734 -17.875 -28.484 1 29.38 5 ASP B CA 1
ATOM 2620 C C . ASP B 1 5 ? 9.133 -16.828 -27.547 1 29.38 5 ASP B C 1
ATOM 2622 O O . ASP B 1 5 ? 8.703 -17.156 -26.438 1 29.38 5 ASP B O 1
ATOM 2626 N N . GLN B 1 6 ? 9.836 -15.734 -27.391 1 30.72 6 GLN B N 1
ATOM 2627 C CA . GLN B 1 6 ? 9.422 -14.602 -26.578 1 30.72 6 GLN B CA 1
ATOM 2628 C C . GLN B 1 6 ? 8.047 -14.086 -27 1 30.72 6 GLN B C 1
ATOM 2630 O O . GLN B 1 6 ? 7.793 -13.914 -28.203 1 30.72 6 GLN B O 1
ATOM 2635 N N . VAL B 1 7 ? 7.039 -14.516 -26.453 1 32.81 7 VAL B N 1
ATOM 2636 C CA . VAL B 1 7 ? 5.73 -13.898 -26.656 1 32.81 7 VAL B CA 1
ATOM 2637 C C . VAL B 1 7 ? 5.887 -12.383 -26.781 1 32.81 7 VAL B C 1
ATOM 2639 O O . VAL B 1 7 ? 6.289 -11.719 -25.812 1 32.81 7 VAL B O 1
ATOM 2642 N N . SER B 1 8 ? 6.496 -11.898 -27.922 1 31.2 8 SER B N 1
ATOM 2643 C CA . SER B 1 8 ? 6.559 -10.461 -28.156 1 31.2 8 SER B CA 1
ATOM 2644 C C . SER B 1 8 ? 5.168 -9.844 -28.172 1 31.2 8 SER B C 1
ATOM 2646 O O . SER B 1 8 ? 4.355 -10.133 -29.047 1 31.2 8 SER B O 1
ATOM 2648 N N . ILE B 1 9 ? 4.492 -9.797 -27.172 1 32.81 9 ILE B N 1
ATOM 2649 C CA . ILE B 1 9 ? 3.262 -9.016 -27.234 1 32.81 9 ILE B CA 1
ATOM 2650 C C . ILE B 1 9 ? 3.572 -7.598 -27.703 1 32.81 9 ILE B C 1
ATOM 2652 O O . ILE B 1 9 ? 4.332 -6.875 -27.062 1 32.81 9 ILE B O 1
ATOM 2656 N N . ILE B 1 10 ? 3.557 -7.371 -28.953 1 30.5 10 ILE B N 1
ATOM 2657 C CA . ILE B 1 10 ? 3.602 -6.051 -29.562 1 30.5 10 ILE B CA 1
ATOM 2658 C C . ILE B 1 10 ? 2.545 -5.148 -28.938 1 30.5 10 ILE B C 1
ATOM 2660 O O . ILE B 1 10 ? 1.35 -5.441 -29 1 30.5 10 ILE B O 1
ATOM 2664 N N . ILE B 1 11 ? 2.885 -4.598 -27.844 1 33.47 11 ILE B N 1
ATOM 2665 C CA . ILE B 1 11 ? 2.047 -3.475 -27.438 1 33.47 11 ILE B CA 1
ATOM 2666 C C . ILE B 1 11 ? 1.919 -2.484 -28.594 1 33.47 11 ILE B C 1
ATOM 2668 O O . ILE B 1 11 ? 2.881 -1.789 -28.938 1 33.47 11 ILE B O 1
ATOM 2672 N N . ASP B 1 12 ? 1.292 -2.855 -29.844 1 28.86 12 ASP B N 1
ATOM 2673 C CA . ASP B 1 12 ? 1.101 -1.961 -30.969 1 28.86 12 ASP B CA 1
ATOM 2674 C C . ASP B 1 12 ? 0.517 -0.622 -30.531 1 28.86 12 ASP B C 1
ATOM 2676 O O . ASP B 1 12 ? -0.208 -0.556 -29.531 1 28.86 12 ASP B O 1
ATOM 2680 N N . ASP B 1 13 ? 1.118 0.446 -31.031 1 30.39 13 ASP B N 1
ATOM 2681 C CA . ASP B 1 13 ? 0.71 1.836 -30.859 1 30.39 13 ASP B CA 1
ATOM 2682 C C . ASP B 1 13 ? -0.797 1.994 -31.031 1 30.39 13 ASP B C 1
ATOM 2684 O O . ASP B 1 13 ? -1.396 2.936 -30.516 1 30.39 13 ASP B O 1
ATOM 2688 N N . GLY B 1 14 ? -1.402 1.595 -32.375 1 27.17 14 GLY B N 1
ATOM 2689 C CA . GLY B 1 14 ? -2.729 1.93 -32.875 1 27.17 14 GLY B CA 1
ATOM 2690 C C . GLY B 1 14 ? -3.836 1.163 -32.156 1 27.17 14 GLY B C 1
ATOM 2691 O O . GLY B 1 14 ? -3.945 -0.055 -32.312 1 27.17 14 GLY B O 1
ATOM 2692 N N . GLY B 1 15 ? -4.191 1.438 -31.078 1 28.09 15 GLY B N 1
ATOM 2693 C CA . GLY B 1 15 ? -5.27 0.838 -30.312 1 28.09 15 GLY B CA 1
ATOM 2694 C C . GLY B 1 15 ? -6.531 0.611 -31.125 1 28.09 15 GLY B C 1
ATOM 2695 O O . GLY B 1 15 ? -7.617 1.033 -30.734 1 28.09 15 GLY B O 1
ATOM 2696 N N . GLU B 1 16 ? -6.316 0.432 -32.438 1 24.3 16 GLU B N 1
ATOM 2697 C CA . GLU B 1 16 ? -7.617 0.2 -33.062 1 24.3 16 GLU B CA 1
ATOM 2698 C C . GLU B 1 16 ? -8.273 -1.061 -32.5 1 24.3 16 GLU B C 1
ATOM 2700 O O . GLU B 1 16 ? -7.688 -2.143 -32.562 1 24.3 16 GLU B O 1
ATOM 2705 N N . ILE B 1 17 ? -8.961 -0.94 -31.453 1 27.7 17 ILE B N 1
ATOM 2706 C CA . ILE B 1 17 ? -9.898 -1.975 -31.047 1 27.7 17 ILE B CA 1
ATOM 2707 C C . ILE B 1 17 ? -10.656 -2.506 -32.25 1 27.7 17 ILE B C 1
ATOM 2709 O O . ILE B 1 17 ? -11.266 -1.735 -33 1 27.7 17 ILE B O 1
ATOM 2713 N N . LEU B 1 18 ? -10.172 -3.514 -32.875 1 23.47 18 LEU B N 1
ATOM 2714 C CA . LEU B 1 18 ? -10.891 -4.188 -33.969 1 23.47 18 LEU B CA 1
ATOM 2715 C C . LEU B 1 18 ? -12.375 -4.324 -33.625 1 23.47 18 LEU B C 1
ATOM 2717 O O . LEU B 1 18 ? -12.727 -4.625 -32.469 1 23.47 18 LEU B O 1
ATOM 2721 N N . ASP B 1 19 ? -13.289 -3.691 -34.406 1 23.64 19 ASP B N 1
ATOM 2722 C CA . ASP B 1 19 ? -14.742 -3.729 -34.5 1 23.64 19 ASP B CA 1
ATOM 2723 C C . ASP B 1 19 ? -15.242 -5.156 -34.719 1 23.64 19 ASP B C 1
ATOM 2725 O O . ASP B 1 19 ? -14.867 -5.816 -35.688 1 23.64 19 ASP B O 1
ATOM 2729 N N . ALA B 1 20 ? -15.445 -5.895 -33.719 1 22.06 20 ALA B N 1
ATOM 2730 C CA . ALA B 1 20 ? -16.094 -7.203 -33.781 1 22.06 20 ALA B CA 1
ATOM 2731 C C . ALA B 1 20 ? -17.297 -7.172 -34.719 1 22.06 20 ALA B C 1
ATOM 2733 O O . ALA B 1 20 ? -18.109 -6.254 -34.656 1 22.06 20 ALA B O 1
ATOM 2734 N N . GLY B 1 21 ? -17.25 -7.922 -35.812 1 18.7 21 GLY B N 1
ATOM 2735 C CA . GLY B 1 21 ? -18.266 -8.227 -36.812 1 18.7 21 GLY B CA 1
ATOM 2736 C C . GLY B 1 21 ? -19.578 -8.656 -36.188 1 18.7 21 GLY B C 1
ATOM 2737 O O . GLY B 1 21 ? -19.641 -9.094 -35.062 1 18.7 21 GLY B O 1
ATOM 2738 N N . SER B 1 22 ? -20.75 -8.172 -36.75 1 20.17 22 SER B N 1
ATOM 2739 C CA . SER B 1 22 ? -22.203 -8.297 -36.625 1 20.17 22 SER B CA 1
ATOM 2740 C C . SER B 1 22 ? -22.641 -9.75 -36.781 1 20.17 22 SER B C 1
ATOM 2742 O O . SER B 1 22 ? -23.203 -10.117 -37.812 1 20.17 22 SER B O 1
ATOM 2744 N N . GLU B 1 23 ? -22.031 -10.773 -36.25 1 21.69 23 GLU B N 1
ATOM 2745 C CA . GLU B 1 23 ? -22.75 -11.992 -36.625 1 21.69 23 GLU B CA 1
ATOM 2746 C C . GLU B 1 23 ? -24.219 -11.914 -36.188 1 21.69 23 GLU B C 1
ATOM 2748 O O . GLU B 1 23 ? -24.547 -11.242 -35.219 1 21.69 23 GLU B O 1
ATOM 2753 N N . THR B 1 24 ? -25.125 -12.305 -37.094 1 20.95 24 THR B N 1
ATOM 2754 C CA . THR B 1 24 ? -26.562 -12.492 -37.219 1 20.95 24 THR B CA 1
ATOM 2755 C C . THR B 1 24 ? -27.078 -13.445 -36.156 1 20.95 24 THR B C 1
ATOM 2757 O O . THR B 1 24 ? -26.438 -14.445 -35.844 1 20.95 24 THR B O 1
ATOM 2760 N N . ASP B 1 25 ? -28.047 -12.977 -35.312 1 21.17 25 ASP B N 1
ATOM 2761 C CA . ASP B 1 25 ? -28.875 -13.43 -34.219 1 21.17 25 ASP B CA 1
ATOM 2762 C C . ASP B 1 25 ? -29.75 -14.617 -34.625 1 21.17 25 ASP B C 1
ATOM 2764 O O . ASP B 1 25 ? -30.844 -14.43 -35.188 1 21.17 25 ASP B O 1
ATOM 2768 N N . SER B 1 26 ? -29.328 -15.703 -35.25 1 22.86 26 SER B N 1
ATOM 2769 C CA . SER B 1 26 ? -30.438 -16.656 -35.344 1 22.86 26 SER B CA 1
ATOM 2770 C C . SER B 1 26 ? -30.953 -17.047 -33.969 1 22.86 26 SER B C 1
ATOM 2772 O O . SER B 1 26 ? -30.156 -17.266 -33.062 1 22.86 26 SER B O 1
ATOM 2774 N N . SER B 1 27 ? -32.344 -16.859 -33.656 1 22.14 27 SER B N 1
ATOM 2775 C CA . SER B 1 27 ? -33.312 -16.906 -32.562 1 22.14 27 SER B CA 1
ATOM 2776 C C . SER B 1 27 ? -33.469 -18.328 -32.031 1 22.14 27 SER B C 1
ATOM 2778 O O . SER B 1 27 ? -34.406 -18.594 -31.25 1 22.14 27 SER B O 1
ATOM 2780 N N . SER B 1 28 ? -32.719 -19.344 -32.344 1 23.81 28 SER B N 1
ATOM 2781 C CA . SER B 1 28 ? -33.438 -20.547 -31.938 1 23.81 28 SER B CA 1
ATOM 2782 C C . SER B 1 28 ? -33.688 -20.547 -30.422 1 23.81 28 SER B C 1
ATOM 2784 O O . SER B 1 28 ? -32.875 -20.047 -29.656 1 23.81 28 SER B O 1
ATOM 2786 N N . SER B 1 29 ? -34.969 -20.75 -29.906 1 25.47 29 SER B N 1
ATOM 2787 C CA . SER B 1 29 ? -35.75 -20.781 -28.672 1 25.47 29 SER B CA 1
ATOM 2788 C C . SER B 1 29 ? -35.156 -21.781 -27.672 1 25.47 29 SER B C 1
ATOM 2790 O O . SER B 1 29 ? -35.781 -22.094 -26.656 1 25.47 29 SER B O 1
ATOM 2792 N N . SER B 1 30 ? -34 -22.406 -27.906 1 27.56 30 SER B N 1
ATOM 2793 C CA . SER B 1 30 ? -33.875 -23.547 -27 1 27.56 30 SER B CA 1
ATOM 2794 C C . SER B 1 30 ? -34.062 -23.109 -25.547 1 27.56 30 SER B C 1
ATOM 2796 O O . SER B 1 30 ? -33.844 -21.938 -25.219 1 27.56 30 SER B O 1
ATOM 2798 N N . SER B 1 31 ? -34.656 -23.969 -24.672 1 31.05 31 SER B N 1
ATOM 2799 C CA . SER B 1 31 ? -35.031 -24.062 -23.266 1 31.05 31 SER B CA 1
ATOM 2800 C C . SER B 1 31 ? -33.938 -23.547 -22.344 1 31.05 31 SER B C 1
ATOM 2802 O O . SER B 1 31 ? -32.781 -23.938 -22.5 1 31.05 31 SER B O 1
ATOM 2804 N N . SER B 1 32 ? -34.125 -22.328 -21.844 1 30.58 32 SER B N 1
ATOM 2805 C CA . SER B 1 32 ? -33.25 -21.391 -21.141 1 30.58 32 SER B CA 1
ATOM 2806 C C . SER B 1 32 ? -32.688 -22 -19.875 1 30.58 32 SER B C 1
ATOM 2808 O O . SER B 1 32 ? -33.344 -22 -18.828 1 30.58 32 SER B O 1
ATOM 2810 N N . SER B 1 33 ? -32.344 -23.344 -19.875 1 32.44 33 SER B N 1
ATOM 2811 C CA . SER B 1 33 ? -31.766 -23.812 -18.625 1 32.44 33 SER B CA 1
ATOM 2812 C C . SER B 1 33 ? -30.797 -22.781 -18.062 1 32.44 33 SER B C 1
ATOM 2814 O O . SER B 1 33 ? -29.984 -22.219 -18.797 1 32.44 33 SER B O 1
ATOM 2816 N N . VAL B 1 34 ? -31.281 -22.062 -17.031 1 36.84 34 VAL B N 1
ATOM 2817 C CA . VAL B 1 34 ? -30.438 -21.125 -16.297 1 36.84 34 VAL B CA 1
ATOM 2818 C C . VAL B 1 34 ? -29.016 -21.672 -16.203 1 36.84 34 VAL B C 1
ATOM 2820 O O . VAL B 1 34 ? -28.797 -22.734 -15.602 1 36.84 34 VAL B O 1
ATOM 2823 N N . PRO B 1 35 ? -28.234 -21.609 -17.234 1 39.06 35 PRO B N 1
ATOM 2824 C CA . PRO B 1 35 ? -26.859 -22.141 -17.125 1 39.06 35 PRO B CA 1
ATOM 2825 C C . PRO B 1 35 ? -26.266 -21.953 -15.742 1 39.06 35 PRO B C 1
ATOM 2827 O O . PRO B 1 35 ? -26.609 -21 -15.039 1 39.06 35 PRO B O 1
ATOM 2830 N N . LYS B 1 36 ? -26.047 -22.969 -14.992 1 43.16 36 LYS B N 1
ATOM 2831 C CA . LYS B 1 36 ? -25.312 -22.938 -13.734 1 43.16 36 LYS B CA 1
ATOM 2832 C C . LYS B 1 36 ? -24.312 -21.781 -13.727 1 43.16 36 LYS B C 1
ATOM 2834 O O . LYS B 1 36 ? -23.609 -21.531 -14.711 1 43.16 36 LYS B O 1
ATOM 2839 N N . PRO B 1 37 ? -24.594 -20.672 -13 1 48.94 37 PRO B N 1
ATOM 2840 C CA . PRO B 1 37 ? -23.672 -19.531 -12.945 1 48.94 37 PRO B CA 1
ATOM 2841 C C . PRO B 1 37 ? -22.203 -19.969 -13.055 1 48.94 37 PRO B C 1
ATOM 2843 O O . PRO B 1 37 ? -21.781 -20.891 -12.359 1 48.94 37 PRO B O 1
ATOM 2846 N N . ASP B 1 38 ? -21.578 -19.922 -14.297 1 60.19 38 ASP B N 1
ATOM 2847 C CA . ASP B 1 38 ? -20.203 -20.25 -14.656 1 60.19 38 ASP B CA 1
ATOM 2848 C C . ASP B 1 38 ? -19.219 -19.734 -13.609 1 60.19 38 ASP B C 1
ATOM 2850 O O . ASP B 1 38 ? -19.344 -18.594 -13.148 1 60.19 38 ASP B O 1
ATOM 2854 N N . CYS B 1 39 ? -18.594 -20.656 -12.859 1 67.12 39 CYS B N 1
ATOM 2855 C CA . CYS B 1 39 ? -17.578 -20.453 -11.836 1 67.12 39 CYS B CA 1
ATOM 2856 C C . CYS B 1 39 ? -16.641 -19.312 -12.203 1 67.12 39 CYS B C 1
ATOM 2858 O O . CYS B 1 39 ? -16.016 -18.703 -11.328 1 67.12 39 CYS B O 1
ATOM 2860 N N . PHE B 1 40 ? -16.75 -18.938 -13.523 1 81.06 40 PHE B N 1
ATOM 2861 C CA . PHE B 1 40 ? -15.797 -17.922 -13.984 1 81.06 40 PHE B CA 1
ATOM 2862 C C . PHE B 1 40 ? -16.516 -16.609 -14.289 1 81.06 40 PHE B C 1
ATOM 2864 O O . PHE B 1 40 ? -15.891 -15.656 -14.758 1 81.06 40 PHE B O 1
ATOM 2871 N N . ASP B 1 41 ? -17.75 -16.547 -13.984 1 86.06 41 ASP B N 1
ATOM 2872 C CA . ASP B 1 41 ? -18.562 -15.352 -14.266 1 86.06 41 ASP B CA 1
ATOM 2873 C C . ASP B 1 41 ? -17.969 -14.117 -13.578 1 86.06 41 ASP B C 1
ATOM 2875 O O . ASP B 1 41 ? -18.047 -13.016 -14.125 1 86.06 41 ASP B O 1
ATOM 2879 N N . ALA B 1 42 ? -17.438 -14.398 -12.492 1 87.44 42 ALA B N 1
ATOM 2880 C CA . ALA B 1 42 ? -16.875 -13.281 -11.734 1 87.44 42 ALA B CA 1
ATOM 2881 C C . ALA B 1 42 ? -15.75 -12.609 -12.516 1 87.44 42 ALA B C 1
ATOM 2883 O O . ALA B 1 42 ? -15.641 -11.383 -12.531 1 87.44 42 ALA B O 1
ATOM 2884 N N . PHE B 1 43 ? -14.977 -13.383 -13.211 1 91.69 43 PHE B N 1
ATOM 2885 C CA . PHE B 1 43 ? -13.883 -12.836 -14.016 1 91.69 43 PHE B CA 1
ATOM 2886 C C . PHE B 1 43 ? -14.43 -12.086 -15.227 1 91.69 43 PHE B C 1
ATOM 2888 O O . PHE B 1 43 ? -14.008 -10.961 -15.508 1 91.69 43 PHE B O 1
ATOM 2895 N N . THR B 1 44 ? -15.367 -12.68 -15.859 1 88.69 44 THR B N 1
ATOM 2896 C CA . THR B 1 44 ? -15.922 -12.094 -17.078 1 88.69 44 THR B CA 1
ATOM 2897 C C . THR B 1 44 ? -16.656 -10.789 -16.766 1 88.69 44 THR B C 1
ATOM 2899 O O . THR B 1 44 ? -16.562 -9.82 -17.531 1 88.69 44 THR B O 1
ATOM 2902 N N . ARG B 1 45 ? -17.328 -10.766 -15.711 1 86.19 45 ARG B N 1
ATOM 2903 C CA . ARG B 1 45 ? -18.047 -9.57 -15.312 1 86.19 45 ARG B CA 1
ATOM 2904 C C . ARG B 1 45 ? -17.094 -8.422 -14.992 1 86.19 45 ARG B C 1
ATOM 2906 O O . ARG B 1 45 ? -17.469 -7.254 -15.062 1 86.19 45 ARG B O 1
ATOM 2913 N N . ASN B 1 46 ? -15.883 -8.828 -14.688 1 86.19 46 ASN B N 1
ATOM 2914 C CA . ASN B 1 46 ? -14.906 -7.812 -14.305 1 86.19 46 ASN B CA 1
ATOM 2915 C C . ASN B 1 46 ? -13.898 -7.562 -15.43 1 86.19 46 ASN B C 1
ATOM 2917 O O . ASN B 1 46 ? -12.742 -7.234 -15.164 1 86.19 46 ASN B O 1
ATOM 2921 N N . GLY B 1 47 ? -14.32 -7.832 -16.656 1 87.81 47 GLY B N 1
ATOM 2922 C CA . GLY B 1 47 ? -13.555 -7.391 -17.812 1 87.81 47 GLY B CA 1
ATOM 2923 C C . GLY B 1 47 ? -12.594 -8.445 -18.328 1 87.81 47 GLY B C 1
ATOM 2924 O O . GLY B 1 47 ? -11.719 -8.148 -19.141 1 87.81 47 GLY B O 1
ATOM 2925 N N . MET B 1 48 ? -12.68 -9.664 -17.844 1 93.75 48 MET B N 1
ATOM 2926 C CA . MET B 1 48 ? -11.859 -10.758 -18.344 1 93.75 48 MET B CA 1
ATOM 2927 C C . MET B 1 48 ? -12.602 -11.555 -19.406 1 93.75 48 MET B C 1
ATOM 2929 O O . MET B 1 48 ? -13.828 -11.688 -19.344 1 93.75 48 MET B O 1
ATOM 2933 N N . MET B 1 49 ? -11.844 -12.055 -20.359 1 95 49 MET B N 1
ATOM 2934 C CA . MET B 1 49 ? -12.43 -12.859 -21.422 1 95 49 MET B CA 1
ATOM 2935 C C . MET B 1 49 ? -11.742 -14.211 -21.531 1 95 49 MET B C 1
ATOM 2937 O O . MET B 1 49 ? -10.516 -14.289 -21.609 1 95 49 MET B O 1
ATOM 2941 N N . ARG B 1 50 ? -12.547 -15.188 -21.594 1 95 50 ARG B N 1
ATOM 2942 C CA . ARG B 1 50 ? -11.992 -16.531 -21.766 1 95 50 ARG B CA 1
ATOM 2943 C C . ARG B 1 50 ? -11.414 -16.703 -23.172 1 95 50 ARG B C 1
ATOM 2945 O O . ARG B 1 50 ? -12.055 -16.359 -24.156 1 95 50 ARG B O 1
ATOM 2952 N N . ILE B 1 51 ? -10.18 -17.203 -23.188 1 95.19 51 ILE B N 1
ATOM 2953 C CA . ILE B 1 51 ? -9.562 -17.438 -24.5 1 95.19 51 ILE B CA 1
ATOM 2954 C C . ILE B 1 51 ? -9.797 -18.875 -24.922 1 95.19 51 ILE B C 1
ATOM 2956 O O . ILE B 1 51 ? -9.766 -19.797 -24.094 1 95.19 51 ILE B O 1
ATOM 2960 N N . GLY B 1 52 ? -10.031 -19.031 -26.172 1 93.19 52 GLY B N 1
ATOM 2961 C CA . GLY B 1 52 ? -10.281 -20.359 -26.703 1 93.19 52 GLY B CA 1
ATOM 2962 C C . GLY B 1 52 ? -9.086 -21.281 -26.594 1 93.19 52 GLY B C 1
ATOM 2963 O O . GLY B 1 52 ? -7.945 -20.844 -26.781 1 93.19 52 GLY B O 1
ATOM 2964 N N . GLU B 1 53 ? -9.328 -22.516 -26.359 1 91.19 53 GLU B N 1
ATOM 2965 C CA . GLU B 1 53 ? -8.273 -23.516 -26.172 1 91.19 53 GLU B CA 1
ATOM 2966 C C . GLU B 1 53 ? -7.484 -23.734 -27.453 1 91.19 53 GLU B C 1
ATOM 2968 O O . GLU B 1 53 ? -6.332 -24.172 -27.422 1 91.19 53 GLU B O 1
ATOM 2973 N N . GLU B 1 54 ? -8.008 -23.375 -28.531 1 92.19 54 GLU B N 1
ATOM 2974 C CA . GLU B 1 54 ? -7.371 -23.641 -29.828 1 92.19 54 GLU B CA 1
ATOM 2975 C C . GLU B 1 54 ? -6.508 -22.453 -30.266 1 92.19 54 GLU B C 1
ATOM 2977 O O . GLU B 1 54 ? -5.754 -22.562 -31.234 1 92.19 54 GLU B O 1
ATOM 2982 N N . SER B 1 55 ? -6.594 -21.453 -29.531 1 93.5 55 SER B N 1
ATOM 2983 C CA . SER B 1 55 ? -5.852 -20.266 -29.938 1 93.5 55 SER B CA 1
ATOM 2984 C C . SER B 1 55 ? -4.363 -20.406 -29.625 1 93.5 55 SER B C 1
ATOM 2986 O O . SER B 1 55 ? -3.984 -21.109 -28.688 1 93.5 55 SER B O 1
ATOM 2988 N N . LYS B 1 56 ? -3.543 -19.812 -30.469 1 93.88 56 LYS B N 1
ATOM 2989 C CA . LYS B 1 56 ? -2.102 -19.781 -30.234 1 93.88 56 LYS B CA 1
ATOM 2990 C C . LYS B 1 56 ? -1.768 -19.141 -28.891 1 93.88 56 LYS B C 1
ATOM 2992 O O . LYS B 1 56 ? -0.888 -19.625 -28.172 1 93.88 56 LYS B O 1
ATOM 2997 N N . GLU B 1 57 ? -2.494 -18.109 -28.625 1 93.56 57 GLU B N 1
ATOM 2998 C CA . GLU B 1 57 ? -2.287 -17.391 -27.359 1 93.56 57 GLU B CA 1
ATOM 2999 C C . GLU B 1 57 ? -2.498 -18.312 -26.172 1 93.56 57 GLU B C 1
ATOM 3001 O O . GLU B 1 57 ? -1.702 -18.312 -25.219 1 93.56 57 GLU B O 1
ATOM 3006 N N . HIS B 1 58 ? -3.521 -19.047 -26.188 1 96.06 58 HIS B N 1
ATOM 3007 C CA . HIS B 1 58 ? -3.809 -20 -25.125 1 96.06 58 HIS B CA 1
ATOM 3008 C C . HIS B 1 58 ? -2.674 -21.016 -24.969 1 96.06 58 HIS B C 1
ATOM 3010 O O . HIS B 1 58 ? -2.227 -21.281 -23.844 1 96.06 58 HIS B O 1
ATOM 3016 N N . ARG B 1 59 ? -2.193 -21.531 -26.031 1 95.56 59 ARG B N 1
ATOM 3017 C CA . ARG B 1 59 ? -1.149 -22.547 -26.016 1 95.56 59 ARG B CA 1
ATOM 3018 C C . ARG B 1 59 ? 0.15 -22 -25.453 1 95.56 59 ARG B C 1
ATOM 3020 O O . ARG B 1 59 ? 0.817 -22.656 -24.656 1 95.56 59 ARG B O 1
ATOM 3027 N N . VAL B 1 60 ? 0.453 -20.812 -25.859 1 95.19 60 VAL B N 1
ATOM 3028 C CA . VAL B 1 60 ? 1.705 -20.188 -25.438 1 95.19 60 VAL B CA 1
ATOM 3029 C C . VAL B 1 60 ? 1.687 -19.969 -23.922 1 95.19 60 VAL B C 1
ATOM 3031 O O . VAL B 1 60 ? 2.643 -20.328 -23.234 1 95.19 60 VAL B O 1
ATOM 3034 N N . ILE B 1 61 ? 0.631 -19.391 -23.359 1 96.5 61 ILE B N 1
ATOM 3035 C CA . ILE B 1 61 ? 0.516 -19.094 -21.938 1 96.5 61 ILE B CA 1
ATOM 3036 C C . ILE B 1 61 ? 0.474 -20.391 -21.141 1 96.5 61 ILE B C 1
ATOM 3038 O O . ILE B 1 61 ? 1.124 -20.5 -20.094 1 96.5 61 ILE B O 1
ATOM 3042 N N . LYS B 1 62 ? -0.296 -21.375 -21.656 1 96.5 62 LYS B N 1
ATOM 3043 C CA . LYS B 1 62 ? -0.388 -22.672 -21 1 96.5 62 LYS B CA 1
ATOM 3044 C C . LYS B 1 62 ? 0.985 -23.328 -20.891 1 96.5 62 LYS B C 1
ATOM 3046 O O . LYS B 1 62 ? 1.359 -23.828 -19.828 1 96.5 62 LYS B O 1
ATOM 3051 N N . ASN B 1 63 ? 1.7 -23.281 -21.969 1 95.44 63 ASN B N 1
ATOM 3052 C CA . ASN B 1 63 ? 3.016 -23.922 -21.984 1 95.44 63 ASN B CA 1
ATOM 3053 C C . ASN B 1 63 ? 3.986 -23.219 -21.047 1 95.44 63 ASN B C 1
ATOM 3055 O O . ASN B 1 63 ? 4.75 -23.875 -20.328 1 95.44 63 ASN B O 1
ATOM 3059 N N . GLN B 1 64 ? 3.943 -21.922 -21.109 1 95.75 64 GLN B N 1
ATOM 3060 C CA . GLN B 1 64 ? 4.793 -21.156 -20.203 1 95.75 64 GLN B CA 1
ATOM 3061 C C . GLN B 1 64 ? 4.477 -21.484 -18.75 1 95.75 64 GLN B C 1
ATOM 3063 O O . GLN B 1 64 ? 5.387 -21.672 -17.938 1 95.75 64 GLN B O 1
ATOM 3068 N N . PHE B 1 65 ? 3.25 -21.578 -18.469 1 97.5 65 PHE B N 1
ATOM 3069 C CA . PHE B 1 65 ? 2.789 -21.859 -17.109 1 97.5 65 PHE B CA 1
ATOM 3070 C C . PHE B 1 65 ? 3.221 -23.25 -16.672 1 97.5 65 PHE B C 1
ATOM 3072 O O . PHE B 1 65 ? 3.812 -23.422 -15.602 1 97.5 65 PHE B O 1
ATOM 3079 N N . LEU B 1 66 ? 2.973 -24.188 -17.453 1 95.75 66 LEU B N 1
ATOM 3080 C CA . LEU B 1 66 ? 3.26 -25.578 -17.094 1 95.75 66 LEU B CA 1
ATOM 3081 C C . LEU B 1 66 ? 4.766 -25.797 -16.984 1 95.75 66 LEU B C 1
ATOM 3083 O O . LEU B 1 66 ? 5.219 -26.547 -16.125 1 95.75 66 LEU B O 1
ATOM 3087 N N . THR B 1 67 ? 5.504 -25.188 -17.922 1 94.5 67 THR B N 1
ATOM 3088 C CA . THR B 1 67 ? 6.957 -25.281 -17.828 1 94.5 67 THR B CA 1
ATOM 3089 C C . THR B 1 67 ? 7.453 -24.734 -16.484 1 94.5 67 THR B C 1
ATOM 3091 O O . THR B 1 67 ? 8.336 -25.328 -15.867 1 94.5 67 THR B O 1
ATOM 3094 N N . GLY B 1 68 ? 6.891 -23.625 -16.047 1 93.94 68 GLY B N 1
ATOM 3095 C CA . GLY B 1 68 ? 7.277 -23.031 -14.789 1 93.94 68 GLY B CA 1
ATOM 3096 C C . GLY B 1 68 ? 6.855 -23.844 -13.578 1 93.94 68 GLY B C 1
ATOM 3097 O O . GLY B 1 68 ? 7.438 -23.703 -12.5 1 93.94 68 GLY B O 1
ATOM 3098 N N . MET B 1 69 ? 5.895 -24.688 -13.727 1 90.12 69 MET B N 1
ATOM 3099 C CA . MET B 1 69 ? 5.406 -25.531 -12.648 1 90.12 69 MET B CA 1
ATOM 3100 C C . MET B 1 69 ? 6.34 -26.719 -12.43 1 90.12 69 MET B C 1
ATOM 3102 O O . MET B 1 69 ? 6.219 -27.438 -11.438 1 90.12 69 MET B O 1
ATOM 3106 N N . ASN B 1 70 ? 7.238 -26.938 -13.344 1 87.81 70 ASN B N 1
ATOM 3107 C CA . ASN B 1 70 ? 8.32 -27.906 -13.234 1 87.81 70 ASN B CA 1
ATOM 3108 C C . ASN B 1 70 ? 7.805 -29.266 -12.773 1 87.81 70 ASN B C 1
ATOM 3110 O O . ASN B 1 70 ? 7 -29.891 -13.469 1 87.81 70 ASN B O 1
ATOM 3114 N N . GLN B 1 71 ? 8.117 -29.734 -11.531 1 79.38 71 GLN B N 1
ATOM 3115 C CA . GLN B 1 71 ? 7.824 -31.062 -11.039 1 79.38 71 GLN B CA 1
ATOM 3116 C C . GLN B 1 71 ? 6.32 -31.266 -10.867 1 79.38 71 GLN B C 1
ATOM 3118 O O . GLN B 1 71 ? 5.836 -32.406 -10.875 1 79.38 71 GLN B O 1
ATOM 3123 N N . LEU B 1 72 ? 5.605 -30.219 -10.812 1 84.62 72 LEU B N 1
ATOM 3124 C CA . LEU B 1 72 ? 4.168 -30.328 -10.609 1 84.62 72 LEU B CA 1
ATOM 3125 C C . LEU B 1 72 ? 3.422 -30.266 -11.938 1 84.62 72 LEU B C 1
ATOM 3127 O O . LEU B 1 72 ? 2.199 -30.406 -11.977 1 84.62 72 LEU B O 1
ATOM 3131 N N . ALA B 1 73 ? 4.148 -30.047 -12.969 1 89.62 73 ALA B N 1
ATOM 3132 C CA . ALA B 1 73 ? 3.533 -29.844 -14.281 1 89.62 73 ALA B CA 1
ATOM 3133 C C . ALA B 1 73 ? 2.643 -31.016 -14.656 1 89.62 73 ALA B C 1
ATOM 3135 O O . ALA B 1 73 ? 1.522 -30.828 -15.141 1 89.62 73 ALA B O 1
ATOM 3136 N N . GLU B 1 74 ? 3.121 -32.188 -14.406 1 89 74 GLU B N 1
ATOM 3137 C CA . GLU B 1 74 ? 2.404 -33.375 -14.812 1 89 74 GLU B CA 1
ATOM 3138 C C . GLU B 1 74 ? 1.098 -33.531 -14.039 1 89 74 GLU B C 1
ATOM 3140 O O . GLU B 1 74 ? 0.117 -34.062 -14.57 1 89 74 GLU B O 1
ATOM 3145 N N . ASP B 1 75 ? 1.084 -33.031 -12.867 1 89.25 75 ASP B N 1
ATOM 3146 C CA . ASP B 1 75 ? -0.093 -33.188 -12.016 1 89.25 75 ASP B CA 1
ATOM 3147 C C . ASP B 1 75 ? -0.947 -31.922 -12.039 1 89.25 75 ASP B C 1
ATOM 3149 O O . ASP B 1 75 ? -1.834 -31.75 -11.203 1 89.25 75 ASP B O 1
ATOM 3153 N N . THR B 1 76 ? -0.555 -31.047 -12.906 1 93.19 76 THR B N 1
ATOM 3154 C CA . THR B 1 76 ? -1.279 -29.797 -13 1 93.19 76 THR B CA 1
ATOM 3155 C C . THR B 1 76 ? -2.061 -29.719 -14.312 1 93.19 76 THR B C 1
ATOM 3157 O O . THR B 1 76 ? -1.537 -30.062 -15.375 1 93.19 76 THR B O 1
ATOM 3160 N N . SER B 1 77 ? -3.336 -29.406 -14.242 1 95.19 77 SER B N 1
ATOM 3161 C CA . SER B 1 77 ? -4.176 -29.25 -15.422 1 95.19 77 SER B CA 1
ATOM 3162 C C . SER B 1 77 ? -4.723 -27.828 -15.539 1 95.19 77 SER B C 1
ATOM 3164 O O . SER B 1 77 ? -5.422 -27.359 -14.641 1 95.19 77 SER B O 1
ATOM 3166 N N . VAL B 1 78 ? -4.434 -27.203 -16.625 1 97 78 VAL B N 1
ATOM 3167 C CA . VAL B 1 78 ? -4.98 -25.875 -16.875 1 97 78 VAL B CA 1
ATOM 3168 C C . VAL B 1 78 ? -6.43 -26 -17.344 1 97 78 VAL B C 1
ATOM 3170 O O . VAL B 1 78 ? -6.719 -26.703 -18.312 1 97 78 VAL B O 1
ATOM 3173 N N . VAL B 1 79 ? -7.336 -25.359 -16.688 1 96.12 79 VAL B N 1
ATOM 3174 C CA . VAL B 1 79 ? -8.758 -25.484 -16.984 1 96.12 79 VAL B CA 1
ATOM 3175 C C . VAL B 1 79 ? -9.195 -24.344 -17.891 1 96.12 79 VAL B C 1
ATOM 3177 O O . VAL B 1 79 ? -9.867 -24.562 -18.906 1 96.12 79 VAL B O 1
ATOM 3180 N N . THR B 1 80 ? -8.891 -23.094 -17.547 1 96.19 80 THR B N 1
ATOM 3181 C CA . THR B 1 80 ? -9.242 -21.938 -18.375 1 96.19 80 THR B CA 1
ATOM 3182 C C . THR B 1 80 ? -8.156 -20.859 -18.281 1 96.19 80 THR B C 1
ATOM 3184 O O . THR B 1 80 ? -7.367 -20.844 -17.328 1 96.19 80 THR B O 1
ATOM 3187 N N . ILE B 1 81 ? -8.062 -20.094 -19.281 1 97.5 81 ILE B N 1
ATOM 3188 C CA . ILE B 1 81 ? -7.238 -18.875 -19.312 1 97.5 81 ILE B CA 1
ATOM 3189 C C . ILE B 1 81 ? -8.102 -17.688 -19.703 1 97.5 81 ILE B C 1
ATOM 3191 O O . ILE B 1 81 ? -8.805 -17.719 -20.719 1 97.5 81 ILE B O 1
ATOM 3195 N N . HIS B 1 82 ? -8.117 -16.703 -18.859 1 97.19 82 HIS B N 1
ATOM 3196 C CA . HIS B 1 82 ? -8.836 -15.461 -19.125 1 97.19 82 HIS B CA 1
ATOM 3197 C C . HIS B 1 82 ? -7.875 -14.32 -19.469 1 97.19 82 HIS B C 1
ATOM 3199 O O . HIS B 1 82 ? -6.828 -14.188 -18.828 1 97.19 82 HIS B O 1
ATOM 3205 N N . LYS B 1 83 ? -8.242 -13.586 -20.438 1 96.5 83 LYS B N 1
ATOM 3206 C CA . LYS B 1 83 ? -7.445 -12.445 -20.875 1 96.5 83 LYS B CA 1
ATOM 3207 C C . LYS B 1 83 ? -8.07 -11.125 -20.438 1 96.5 83 LYS B C 1
ATOM 3209 O O . LYS B 1 83 ? -9.297 -10.969 -20.469 1 96.5 83 LYS B O 1
ATOM 3214 N N . ASN B 1 84 ? -7.188 -10.25 -19.953 1 94 84 ASN B N 1
ATOM 3215 C CA . ASN B 1 84 ? -7.609 -8.891 -19.656 1 94 84 ASN B CA 1
ATOM 3216 C C . ASN B 1 84 ? -7.832 -8.078 -20.938 1 94 84 ASN B C 1
ATOM 3218 O O . ASN B 1 84 ? -6.875 -7.715 -21.609 1 94 84 ASN B O 1
ATOM 3222 N N . ILE B 1 85 ? -9 -7.742 -21.219 1 90.75 85 ILE B N 1
ATOM 3223 C CA . ILE B 1 85 ? -9.289 -7.031 -22.453 1 90.75 85 ILE B CA 1
ATOM 3224 C C . ILE B 1 85 ? -9.461 -5.539 -22.172 1 90.75 85 ILE B C 1
ATOM 3226 O O . ILE B 1 85 ? -9.852 -4.773 -23.047 1 90.75 85 ILE B O 1
ATOM 3230 N N . CYS B 1 86 ? -9.18 -5.117 -20.984 1 85.75 86 CYS B N 1
ATOM 3231 C CA . CYS B 1 86 ? -9.219 -3.711 -20.594 1 85.75 86 CYS B CA 1
ATOM 3232 C C . CYS B 1 86 ? -10.539 -3.07 -20.984 1 85.75 86 CYS B C 1
ATOM 3234 O O . CYS B 1 86 ? -10.562 -2.014 -21.625 1 85.75 86 CYS B O 1
ATOM 3236 N N . SER B 1 87 ? -11.594 -3.744 -20.641 1 83.62 87 SER B N 1
ATOM 3237 C CA . SER B 1 87 ? -12.914 -3.303 -21.078 1 83.62 87 SER B CA 1
ATOM 3238 C C . SER B 1 87 ? -13.539 -2.344 -20.078 1 83.62 87 SER B C 1
ATOM 3240 O O . SER B 1 87 ? -14.336 -1.477 -20.438 1 83.62 87 SER B O 1
ATOM 3242 N N . THR B 1 88 ? -13.188 -2.5 -18.859 1 79.94 88 THR B N 1
ATOM 3243 C CA . THR B 1 88 ? -13.766 -1.632 -17.844 1 79.94 88 THR B CA 1
ATOM 3244 C C . THR B 1 88 ? -13.016 -0.307 -17.766 1 79.94 88 THR B C 1
ATOM 3246 O O . THR B 1 88 ? -11.859 -0.22 -18.188 1 79.94 88 THR B O 1
ATOM 3249 N N . MET B 1 89 ? -13.625 0.667 -17.25 1 76.69 89 MET B N 1
ATOM 3250 C CA . MET B 1 89 ? -13.031 1.994 -17.125 1 76.69 89 MET B CA 1
ATOM 3251 C C . MET B 1 89 ? -11.797 1.956 -16.234 1 76.69 89 MET B C 1
ATOM 3253 O O . MET B 1 89 ? -10.805 2.635 -16.516 1 76.69 89 MET B O 1
ATOM 3257 N N . TYR B 1 90 ? -11.82 1.209 -15.211 1 75.06 90 TYR B N 1
ATOM 3258 C CA . TYR B 1 90 ? -10.703 1.141 -14.281 1 75.06 90 TYR B CA 1
ATOM 3259 C C . TYR B 1 90 ? -9.508 0.444 -14.922 1 75.06 90 TYR B C 1
ATOM 3261 O O . TYR B 1 90 ? -8.359 0.867 -14.734 1 75.06 90 TYR B O 1
ATOM 3269 N N . MET B 1 91 ? -9.82 -0.511 -15.648 1 82.69 91 MET B N 1
ATOM 3270 C CA . MET B 1 91 ? -8.734 -1.229 -16.312 1 82.69 91 MET B CA 1
ATOM 3271 C C . MET B 1 91 ? -8.086 -0.363 -17.391 1 82.69 91 MET B C 1
ATOM 3273 O O . MET B 1 91 ? -6.867 -0.403 -17.562 1 82.69 91 MET B O 1
ATOM 3277 N N . LYS B 1 92 ? -8.906 0.404 -18 1 83.88 92 LYS B N 1
ATOM 3278 C CA . LYS B 1 92 ? -8.383 1.334 -19 1 83.88 92 LYS B CA 1
ATOM 3279 C C . LYS B 1 92 ? -7.48 2.381 -18.359 1 83.88 92 LYS B C 1
ATOM 3281 O O . LYS B 1 92 ? -6.418 2.703 -18.891 1 83.88 92 LYS B O 1
ATOM 3286 N N . ALA B 1 93 ? -7.922 2.867 -17.312 1 82.19 93 ALA B N 1
ATOM 3287 C CA . ALA B 1 93 ? -7.121 3.854 -16.594 1 82.19 93 ALA B CA 1
ATOM 3288 C C . ALA B 1 93 ? -5.789 3.258 -16.141 1 82.19 93 ALA B C 1
ATOM 3290 O O . ALA B 1 93 ? -4.75 3.914 -16.219 1 82.19 93 ALA B O 1
ATOM 3291 N N . ARG B 1 94 ? -5.84 2.072 -15.672 1 84.94 94 ARG B N 1
ATOM 3292 C CA . ARG B 1 94 ? -4.621 1.408 -15.227 1 84.94 94 ARG B CA 1
ATOM 3293 C C . ARG B 1 94 ? -3.684 1.133 -16.391 1 84.94 94 ARG B C 1
ATOM 3295 O O . ARG B 1 94 ? -2.465 1.267 -16.266 1 84.94 94 ARG B O 1
ATOM 3302 N N . PHE B 1 95 ? -4.285 0.794 -17.469 1 88.56 95 PHE B N 1
ATOM 3303 C CA . PHE B 1 95 ? -3.492 0.588 -18.672 1 88.56 95 PHE B CA 1
ATOM 3304 C C . PHE B 1 95 ? -2.791 1.877 -19.078 1 88.56 95 PHE B C 1
ATOM 3306 O O . PHE B 1 95 ? -1.607 1.863 -19.422 1 88.56 95 PHE B O 1
ATOM 3313 N N . LYS B 1 96 ? -3.502 2.938 -19.016 1 84.88 96 LYS B N 1
ATOM 3314 C CA . LYS B 1 96 ? -2.924 4.234 -19.359 1 84.88 96 LYS B CA 1
ATOM 3315 C C . LYS B 1 96 ? -1.813 4.609 -18.375 1 84.88 96 LYS B C 1
ATOM 3317 O O . LYS B 1 96 ? -0.774 5.137 -18.781 1 84.88 96 LYS B O 1
ATOM 3322 N N . ALA B 1 97 ? -2.07 4.395 -17.156 1 84.44 97 ALA B N 1
ATOM 3323 C CA . ALA B 1 97 ? -1.063 4.676 -16.141 1 84.44 97 ALA B CA 1
ATOM 3324 C C . ALA B 1 97 ? 0.199 3.85 -16.375 1 84.44 97 ALA B C 1
ATOM 3326 O O . ALA B 1 97 ? 1.314 4.367 -16.266 1 84.44 97 ALA B O 1
ATOM 3327 N N . PHE B 1 98 ? 0.012 2.611 -16.672 1 89 98 PHE B N 1
ATOM 3328 C CA . PHE B 1 98 ? 1.14 1.729 -16.938 1 89 98 PHE B CA 1
ATOM 3329 C C . PHE B 1 98 ? 1.935 2.227 -18.141 1 89 98 PHE B C 1
ATOM 3331 O O . PHE B 1 98 ? 3.162 2.312 -18.094 1 89 98 PHE B O 1
ATOM 3338 N N . LYS B 1 99 ? 1.23 2.586 -19.141 1 87 99 LYS B N 1
ATOM 3339 C CA . LYS B 1 99 ? 1.884 3.08 -20.344 1 87 99 LYS B CA 1
ATOM 3340 C C . LYS B 1 99 ? 2.672 4.355 -20.0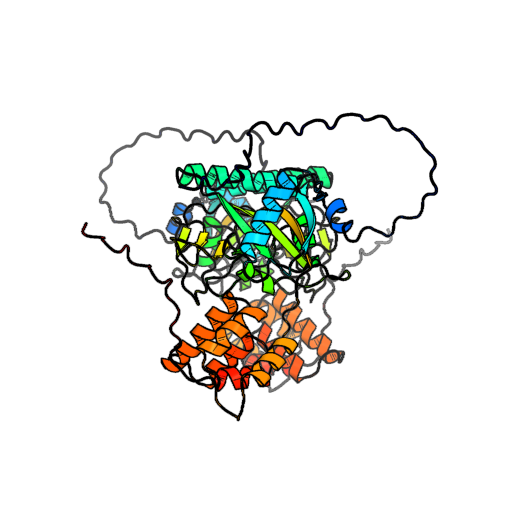62 1 87 99 LYS B C 1
ATOM 3342 O O . LYS B 1 99 ? 3.809 4.504 -20.516 1 87 99 LYS B O 1
ATOM 3347 N N . SER B 1 100 ? 2.072 5.219 -19.375 1 83.88 100 SER B N 1
ATOM 3348 C CA . SER B 1 100 ? 2.744 6.461 -19 1 83.88 100 SER B CA 1
ATOM 3349 C C . SER B 1 100 ? 4.004 6.184 -18.188 1 83.88 100 SER B C 1
ATOM 3351 O O . SER B 1 100 ? 5.02 6.863 -18.359 1 83.88 100 SER B O 1
ATOM 3353 N N . CYS B 1 101 ? 3.889 5.25 -17.359 1 83.38 101 CYS B N 1
ATOM 3354 C CA . CYS B 1 101 ? 5.027 4.879 -16.531 1 83.38 101 CYS B CA 1
ATOM 3355 C C . CYS B 1 101 ? 6.148 4.289 -17.375 1 83.38 101 CYS B C 1
ATOM 3357 O O . CYS B 1 101 ? 7.316 4.637 -17.203 1 83.38 101 CYS B O 1
ATOM 3359 N N . VAL B 1 102 ? 5.789 3.428 -18.234 1 85.69 102 VAL B N 1
ATOM 3360 C CA . VAL B 1 102 ? 6.762 2.814 -19.125 1 85.69 102 VAL B CA 1
ATOM 3361 C C . VAL B 1 102 ? 7.484 3.898 -19.938 1 85.69 102 VAL B C 1
ATOM 3363 O O . VAL B 1 102 ? 8.711 3.869 -20.062 1 85.69 102 VAL B O 1
ATOM 3366 N N . ASP B 1 103 ? 6.727 4.824 -20.359 1 84.69 103 ASP B N 1
ATOM 3367 C CA . ASP B 1 103 ? 7.301 5.93 -21.125 1 84.69 103 ASP B CA 1
ATOM 3368 C C . ASP B 1 103 ? 8.242 6.766 -20.266 1 84.69 103 ASP B C 1
ATOM 3370 O O . ASP B 1 103 ? 9.32 7.156 -20.703 1 84.69 103 ASP B O 1
ATOM 3374 N N . ALA B 1 104 ? 7.836 7.039 -19.094 1 82.94 104 ALA B N 1
ATOM 3375 C CA . ALA B 1 104 ? 8.656 7.82 -18.172 1 82.94 104 ALA B CA 1
ATOM 3376 C C . ALA B 1 104 ? 9.961 7.098 -17.859 1 82.94 104 ALA B C 1
ATOM 3378 O O . ALA B 1 104 ? 11.023 7.719 -17.812 1 82.94 104 ALA B O 1
ATOM 3379 N N . VAL B 1 105 ? 9.836 5.812 -17.656 1 85.06 105 VAL B N 1
ATOM 3380 C CA . VAL B 1 105 ? 11.023 5.012 -17.359 1 85.06 105 VAL B CA 1
ATOM 3381 C C . VAL B 1 105 ? 11.953 4.988 -18.562 1 85.06 105 VAL B C 1
ATOM 3383 O O . VAL B 1 105 ? 13.172 5.109 -18.422 1 85.06 105 VAL B O 1
ATOM 3386 N N . ARG B 1 106 ? 11.367 4.816 -19.656 1 85 106 ARG B N 1
ATOM 3387 C CA . ARG B 1 106 ? 12.156 4.816 -20.891 1 85 106 ARG B CA 1
ATOM 3388 C C . ARG B 1 106 ? 12.906 6.129 -21.062 1 85 106 ARG B C 1
ATOM 3390 O O . ARG B 1 106 ? 14.078 6.133 -21.438 1 85 106 ARG B O 1
ATOM 3397 N N . GLU B 1 107 ? 12.297 7.164 -20.828 1 83.31 107 GLU B N 1
ATOM 3398 C CA . GLU B 1 107 ? 12.914 8.484 -20.953 1 83.31 107 GLU B CA 1
ATOM 3399 C C . GLU B 1 107 ? 14.031 8.664 -19.938 1 83.31 107 GLU B C 1
ATOM 3401 O O . GLU B 1 107 ? 15.07 9.25 -20.25 1 83.31 107 GLU B O 1
ATOM 3406 N N . ARG B 1 108 ? 13.828 8.195 -18.797 1 83.31 108 ARG B N 1
ATOM 3407 C CA . ARG B 1 108 ? 14.766 8.406 -17.703 1 83.31 108 ARG B CA 1
ATOM 3408 C C . ARG B 1 108 ? 15.945 7.449 -17.797 1 83.31 108 ARG B C 1
ATOM 3410 O O . ARG B 1 108 ? 17.078 7.816 -17.484 1 83.31 108 ARG B O 1
ATOM 3417 N N . ARG B 1 109 ? 15.617 6.262 -18.234 1 87 109 ARG B N 1
ATOM 3418 C CA . ARG B 1 109 ? 16.625 5.211 -18.156 1 87 109 ARG B CA 1
ATOM 3419 C C . ARG B 1 109 ? 17.172 4.883 -19.547 1 87 109 ARG B C 1
ATOM 3421 O O . ARG B 1 109 ? 18.219 4.242 -19.656 1 87 109 ARG B O 1
ATOM 3428 N N . GLY B 1 110 ? 16.578 5.363 -20.516 1 82.44 110 GLY B N 1
ATOM 3429 C CA . GLY B 1 110 ? 17.031 5.148 -21.891 1 82.44 110 GLY B CA 1
ATOM 3430 C C . GLY B 1 110 ? 16.516 3.854 -22.484 1 82.44 110 GLY B C 1
ATOM 3431 O O . GLY B 1 110 ? 16.625 3.635 -23.703 1 82.44 110 GLY B O 1
ATOM 3432 N N . ASP B 1 111 ? 16.078 2.934 -21.672 1 82.12 111 ASP B N 1
ATOM 3433 C CA . ASP B 1 111 ? 15.578 1.664 -22.188 1 82.12 111 ASP B CA 1
ATOM 3434 C C . ASP B 1 111 ? 14.414 1.152 -21.359 1 82.12 111 ASP B C 1
ATOM 3436 O O . ASP B 1 111 ? 14.242 1.561 -20.203 1 82.12 111 ASP B O 1
ATOM 3440 N N . ARG B 1 112 ? 13.578 0.328 -22.094 1 82.38 112 ARG B N 1
ATOM 3441 C CA . ARG B 1 112 ? 12.508 -0.375 -21.391 1 82.38 112 ARG B CA 1
ATOM 3442 C C . ARG B 1 112 ? 13.016 -1.686 -20.797 1 82.38 112 ARG B C 1
ATOM 3444 O O . ARG B 1 112 ? 13.906 -2.324 -21.359 1 82.38 112 ARG B O 1
ATOM 3451 N N . ASN B 1 113 ? 12.523 -1.999 -19.625 1 91.25 113 ASN B N 1
ATOM 3452 C CA . ASN B 1 113 ? 12.812 -3.268 -18.969 1 91.25 113 ASN B CA 1
ATOM 3453 C C . ASN B 1 113 ? 11.539 -3.957 -18.484 1 91.25 113 ASN B C 1
ATOM 3455 O O . ASN B 1 113 ? 11.328 -4.098 -17.281 1 91.25 113 ASN B O 1
ATOM 3459 N N . VAL B 1 114 ? 10.742 -4.293 -19.453 1 91.69 114 VAL B N 1
ATOM 3460 C CA . VAL B 1 114 ? 9.477 -4.949 -19.141 1 91.69 114 VAL B CA 1
ATOM 3461 C C . VAL B 1 114 ? 9.703 -6.453 -19 1 91.69 114 VAL B C 1
ATOM 3463 O O . VAL B 1 114 ? 10.289 -7.082 -19.891 1 91.69 114 VAL B O 1
ATOM 3466 N N . LYS B 1 115 ? 9.258 -6.992 -17.953 1 95.06 115 LYS B N 1
ATOM 3467 C CA . LYS B 1 115 ? 9.359 -8.422 -17.672 1 95.06 115 LYS B CA 1
ATOM 3468 C C . LYS B 1 115 ? 7.98 -9.031 -17.438 1 95.06 115 LYS B C 1
ATOM 3470 O O . LYS B 1 115 ? 6.996 -8.312 -17.281 1 95.06 115 LYS B O 1
ATOM 3475 N N . HIS B 1 116 ? 8.008 -10.336 -17.516 1 96.12 116 HIS B N 1
ATOM 3476 C CA . HIS B 1 116 ? 6.809 -11.094 -17.172 1 96.12 116 HIS B CA 1
ATOM 3477 C C . HIS B 1 116 ? 6.863 -11.578 -15.719 1 96.12 116 HIS B C 1
ATOM 3479 O O . HIS B 1 116 ? 7.914 -12.016 -15.242 1 96.12 116 HIS B O 1
ATOM 3485 N N . GLY B 1 117 ? 5.758 -11.398 -15.047 1 97.81 117 GLY B N 1
ATOM 3486 C CA . GLY B 1 117 ? 5.668 -11.844 -13.664 1 97.81 117 GLY B CA 1
ATOM 3487 C C . GLY B 1 117 ? 4.395 -12.609 -13.367 1 97.81 117 GLY B C 1
ATOM 3488 O O . GLY B 1 117 ? 3.332 -12.297 -13.906 1 97.81 117 GLY B O 1
ATOM 3489 N N . TRP B 1 118 ? 4.59 -13.633 -12.578 1 97.56 118 TRP B N 1
ATOM 3490 C CA . TRP B 1 118 ? 3.461 -14.43 -12.117 1 97.56 118 TRP B CA 1
ATOM 3491 C C . TRP B 1 118 ? 3.094 -14.086 -10.68 1 97.56 118 TRP B C 1
ATOM 3493 O O . TRP B 1 118 ? 3.973 -13.945 -9.828 1 97.56 118 TRP B O 1
ATOM 3503 N N . TYR B 1 119 ? 1.806 -13.898 -10.43 1 97.5 119 TYR B N 1
ATOM 3504 C CA . TYR B 1 119 ? 1.267 -13.539 -9.125 1 97.5 119 TYR B CA 1
ATOM 3505 C C . TYR B 1 119 ? 0.216 -14.547 -8.664 1 97.5 119 TYR B C 1
ATOM 3507 O O . TYR B 1 119 ? -0.798 -14.742 -9.344 1 97.5 119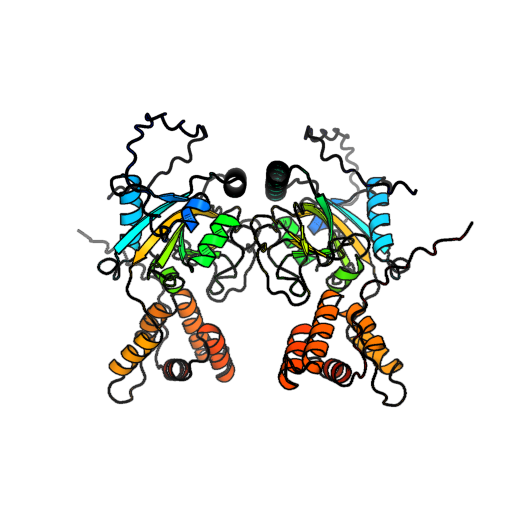 TYR B O 1
ATOM 3515 N N . GLY B 1 120 ? 0.49 -15.188 -7.586 1 94.88 120 GLY B N 1
ATOM 3516 C CA . GLY B 1 120 ? -0.453 -16.141 -7.008 1 94.88 120 GLY B CA 1
ATOM 3517 C C . GLY B 1 120 ? -1.199 -15.578 -5.812 1 94.88 120 GLY B C 1
ATOM 3518 O O . GLY B 1 120 ? -0.609 -14.914 -4.961 1 94.88 120 GLY B O 1
ATOM 3519 N N . ALA B 1 121 ? -2.498 -15.836 -5.781 1 94.31 121 ALA B N 1
ATOM 3520 C CA . ALA B 1 121 ? -3.354 -15.398 -4.684 1 94.31 121 ALA B CA 1
ATOM 3521 C C . ALA B 1 121 ? -4.676 -16.156 -4.68 1 94.31 121 ALA B C 1
ATOM 3523 O O . ALA B 1 121 ? -4.883 -17.062 -5.496 1 94.31 121 ALA B O 1
ATOM 3524 N N . SER B 1 122 ? -5.504 -15.859 -3.713 1 93.38 122 SER B N 1
ATOM 3525 C CA . SER B 1 122 ? -6.855 -16.406 -3.711 1 93.38 122 SER B CA 1
ATOM 3526 C C . SER B 1 122 ? -7.688 -15.828 -4.852 1 93.38 122 SER B C 1
ATOM 3528 O O . SER B 1 122 ? -7.363 -14.766 -5.387 1 93.38 122 SER B O 1
ATOM 3530 N N . LYS B 1 123 ? -8.727 -16.531 -5.207 1 94.56 123 LYS B N 1
ATOM 3531 C CA . LYS B 1 123 ? -9.656 -16.047 -6.223 1 94.56 123 LYS B CA 1
ATOM 3532 C C . LYS B 1 123 ? -10.195 -14.664 -5.863 1 94.56 123 LYS B C 1
ATOM 3534 O O . LYS B 1 123 ? -10.258 -13.781 -6.711 1 94.56 123 LYS B O 1
ATOM 3539 N N . GLN B 1 124 ? -10.508 -14.508 -4.625 1 92.75 124 GLN B N 1
ATOM 3540 C CA . GLN B 1 124 ? -11.078 -13.242 -4.164 1 92.75 124 GLN B CA 1
ATOM 3541 C C . GLN B 1 124 ? -10.086 -12.102 -4.32 1 92.75 124 GLN B C 1
ATOM 3543 O O . GLN B 1 124 ? -10.445 -11.008 -4.75 1 92.75 124 GLN B O 1
ATOM 3548 N N . GLU B 1 125 ? -8.883 -12.352 -3.928 1 93.88 125 GLU B N 1
ATOM 3549 C CA . GLU B 1 125 ? -7.855 -11.32 -4.066 1 93.88 125 GLU B CA 1
ATOM 3550 C C . GLU B 1 125 ? -7.629 -10.953 -5.531 1 93.88 125 GLU B C 1
ATOM 3552 O O . GLU B 1 125 ? -7.504 -9.781 -5.871 1 93.88 125 GLU B O 1
ATOM 3557 N N . ILE B 1 126 ? -7.602 -11.93 -6.352 1 95.81 126 ILE B N 1
ATOM 3558 C CA . ILE B 1 126 ? -7.414 -11.688 -7.781 1 95.81 126 ILE B CA 1
ATOM 3559 C C . ILE B 1 126 ? -8.586 -10.867 -8.32 1 95.81 126 ILE B C 1
ATOM 3561 O O . ILE B 1 126 ? -8.391 -9.938 -9.102 1 95.81 126 ILE B O 1
ATOM 3565 N N . LEU B 1 127 ? -9.773 -11.203 -7.891 1 93.06 127 LEU B N 1
ATOM 3566 C CA . LEU B 1 127 ? -10.953 -10.453 -8.305 1 93.06 127 LEU B CA 1
ATOM 3567 C C . LEU B 1 127 ? -10.859 -9 -7.844 1 93.06 127 LEU B C 1
ATOM 3569 O O . LEU B 1 127 ? -11.195 -8.086 -8.594 1 93.06 127 LEU B O 1
ATOM 3573 N N . HIS B 1 128 ? -10.336 -8.797 -6.684 1 92.88 128 HIS B N 1
ATOM 3574 C CA . HIS B 1 128 ? -10.148 -7.441 -6.176 1 92.88 128 HIS B CA 1
ATOM 3575 C C . HIS B 1 128 ? -9.102 -6.688 -6.992 1 92.88 128 HIS B C 1
ATOM 3577 O O . HIS B 1 128 ? -9.273 -5.496 -7.27 1 92.88 128 HIS B O 1
ATOM 3583 N N . ILE B 1 129 ? -8.078 -7.336 -7.324 1 94.12 129 ILE B N 1
ATOM 3584 C CA . ILE B 1 129 ? -7.016 -6.707 -8.102 1 94.12 129 ILE B CA 1
ATOM 3585 C C . ILE B 1 129 ? -7.562 -6.273 -9.461 1 94.12 129 ILE B C 1
ATOM 3587 O O . ILE B 1 129 ? -7.293 -5.16 -9.922 1 94.12 129 ILE B O 1
ATOM 3591 N N . ILE B 1 130 ? -8.328 -7.09 -10.062 1 92.19 130 ILE B N 1
ATOM 3592 C CA . ILE B 1 130 ? -8.867 -6.77 -11.383 1 92.19 130 ILE B CA 1
ATOM 3593 C C . ILE B 1 130 ? -9.891 -5.641 -11.258 1 92.19 130 ILE B C 1
ATOM 3595 O O . ILE B 1 130 ? -10.008 -4.801 -12.156 1 92.19 130 ILE B O 1
ATOM 3599 N N . SER B 1 131 ? -10.539 -5.566 -10.18 1 89.56 131 SER B N 1
ATOM 3600 C CA . SER B 1 131 ? -11.594 -4.574 -10 1 89.56 131 SER B CA 1
ATOM 3601 C C . SER B 1 131 ? -11.016 -3.236 -9.539 1 89.56 131 SER B C 1
ATOM 3603 O O . SER B 1 131 ? -11.477 -2.176 -9.969 1 89.56 131 SER B O 1
ATOM 3605 N N . PHE B 1 132 ? -10.008 -3.318 -8.617 1 89.75 132 PHE B N 1
ATOM 3606 C CA . PHE B 1 132 ? -9.617 -2.098 -7.922 1 89.75 132 PHE B CA 1
ATOM 3607 C C . PHE B 1 132 ? -8.117 -1.867 -8.023 1 89.75 132 PHE B C 1
ATOM 3609 O O . PHE B 1 132 ? -7.633 -0.762 -7.773 1 89.75 132 PHE B O 1
ATOM 3616 N N . GLY B 1 133 ? -7.402 -2.881 -8.367 1 91.88 133 GLY B N 1
ATOM 3617 C CA . GLY B 1 133 ? -5.953 -2.773 -8.391 1 91.88 133 GLY B CA 1
ATOM 3618 C C . GLY B 1 133 ? -5.281 -3.438 -7.203 1 91.88 133 GLY B C 1
ATOM 3619 O O . GLY B 1 133 ? -5.957 -3.846 -6.254 1 91.88 133 GLY B O 1
ATOM 3620 N N . PHE B 1 134 ? -3.992 -3.506 -7.266 1 94.44 134 PHE B N 1
ATOM 3621 C CA . PHE B 1 134 ? -3.205 -4.043 -6.164 1 94.44 134 PHE B CA 1
ATOM 3622 C C . PHE B 1 134 ? -3.346 -3.17 -4.922 1 94.44 134 PHE B C 1
ATOM 3624 O O . PHE B 1 134 ? -3.346 -1.941 -5.016 1 94.44 134 PHE B O 1
ATOM 3631 N N . SER B 1 135 ? -3.465 -3.82 -3.752 1 91.94 135 SER B N 1
ATOM 3632 C CA . SER B 1 135 ? -3.691 -3.049 -2.535 1 91.94 135 SER B CA 1
ATOM 3633 C C . SER B 1 135 ? -2.82 -3.553 -1.39 1 91.94 135 SER B C 1
ATOM 3635 O O . SER B 1 135 ? -2.799 -2.957 -0.31 1 91.94 135 SER B O 1
ATOM 3637 N N . ARG B 1 136 ? -2.104 -4.641 -1.627 1 88.81 136 ARG B N 1
ATOM 3638 C CA . ARG B 1 136 ? -1.298 -5.242 -0.568 1 88.81 136 ARG B CA 1
ATOM 3639 C C . ARG B 1 136 ? 0.071 -5.66 -1.093 1 88.81 136 ARG B C 1
ATOM 3641 O O . ARG B 1 136 ? 0.219 -5.977 -2.275 1 88.81 136 ARG B O 1
ATOM 3648 N N . CYS B 1 137 ? 0.946 -5.52 -0.157 1 87.31 137 CYS B N 1
ATOM 3649 C CA . CYS B 1 137 ? 2.238 -6.152 -0.407 1 87.31 137 CYS B CA 1
ATOM 3650 C C . CYS B 1 137 ? 2.246 -7.594 0.085 1 87.31 137 CYS B C 1
ATOM 3652 O O . CYS B 1 137 ? 1.812 -7.875 1.204 1 87.31 137 CYS B O 1
ATOM 3654 N N . ASN B 1 138 ? 2.711 -8.5 -0.732 1 81.5 138 ASN B N 1
ATOM 3655 C CA . ASN B 1 138 ? 2.701 -9.914 -0.362 1 81.5 138 ASN B CA 1
ATOM 3656 C C . ASN B 1 138 ? 4.098 -10.398 0.016 1 81.5 138 ASN B C 1
ATOM 3658 O O . ASN B 1 138 ? 4.27 -11.562 0.395 1 81.5 138 ASN B O 1
ATOM 3662 N N . GLY B 1 139 ? 5.004 -9.602 -0.12 1 81.75 139 GLY B N 1
ATOM 3663 C CA . GLY B 1 139 ? 6.367 -10.016 0.151 1 81.75 139 GLY B CA 1
ATOM 3664 C C . GLY B 1 139 ? 7.07 -9.133 1.169 1 81.75 139 GLY B C 1
ATOM 3665 O O . GLY B 1 139 ? 6.914 -7.914 1.151 1 81.75 139 GLY B O 1
ATOM 3666 N N . GLN B 1 140 ? 7.906 -9.883 2.035 1 78.81 140 GLN B N 1
ATOM 3667 C CA . GLN B 1 140 ? 8.633 -9.133 3.051 1 78.81 140 GLN B CA 1
ATOM 3668 C C . GLN B 1 140 ? 10.039 -9.695 3.246 1 78.81 140 GLN B C 1
ATOM 3670 O O . GLN B 1 140 ? 10.812 -9.188 4.062 1 78.81 140 GLN B O 1
ATOM 3675 N N . SER B 1 141 ? 10.43 -10.719 2.49 1 82.38 141 SER B N 1
ATOM 3676 C CA . SER B 1 141 ? 11.727 -11.352 2.676 1 82.38 141 SER B CA 1
ATOM 3677 C C . SER B 1 141 ? 12.844 -10.508 2.061 1 82.38 141 SER B C 1
ATOM 3679 O O . SER B 1 141 ? 13.961 -10.469 2.582 1 82.38 141 SER B O 1
ATOM 3681 N N . HIS B 1 142 ? 12.609 -9.914 0.935 1 89.75 142 HIS B N 1
ATOM 3682 C CA . HIS B 1 142 ? 13.547 -9.062 0.212 1 89.75 142 HIS B CA 1
ATOM 3683 C C . HIS B 1 142 ? 12.977 -7.66 0.025 1 89.75 142 HIS B C 1
ATOM 3685 O O . HIS B 1 142 ? 12.938 -7.145 -1.095 1 89.75 142 HIS B O 1
ATOM 3691 N N . GLY B 1 143 ? 12.68 -7.023 1.135 1 90.62 143 GLY B N 1
ATOM 3692 C CA . GLY B 1 143 ? 11.961 -5.762 1.099 1 90.62 143 GLY B CA 1
ATOM 3693 C C . GLY B 1 143 ? 10.453 -5.93 1.121 1 90.62 143 GLY B C 1
ATOM 3694 O O . GLY B 1 143 ? 9.945 -7.043 0.972 1 90.62 143 GLY B O 1
ATOM 3695 N N . VAL B 1 144 ? 9.82 -4.867 1.354 1 90.81 144 VAL B N 1
ATOM 3696 C CA . VAL B 1 144 ? 8.359 -4.918 1.428 1 90.81 144 VAL B CA 1
ATOM 3697 C C . VAL B 1 144 ? 7.762 -4.402 0.122 1 90.81 144 VAL B C 1
ATOM 3699 O O . VAL B 1 144 ? 7.949 -3.24 -0.24 1 90.81 144 VAL B O 1
ATOM 3702 N N . GLY B 1 145 ? 7.094 -5.262 -0.636 1 94.81 145 GLY B N 1
ATOM 3703 C CA . GLY B 1 145 ? 6.496 -4.902 -1.912 1 94.81 145 GLY B CA 1
ATOM 3704 C C . GLY B 1 145 ? 5.645 -6.008 -2.506 1 94.81 145 GLY B C 1
ATOM 3705 O O . GLY B 1 145 ? 5.266 -6.949 -1.807 1 94.81 145 GLY B O 1
ATOM 3706 N N . VAL B 1 146 ? 5.207 -5.781 -3.686 1 96.62 146 VAL B N 1
ATOM 3707 C CA . VAL B 1 146 ? 4.5 -6.812 -4.438 1 96.62 146 VAL B CA 1
ATOM 3708 C C . VAL B 1 146 ? 5.508 -7.719 -5.141 1 96.62 146 VAL B C 1
ATOM 3710 O O . VAL B 1 146 ? 6.34 -7.25 -5.918 1 96.62 146 VAL B O 1
ATOM 3713 N N . TYR B 1 147 ? 5.406 -8.992 -4.801 1 95.81 147 TYR B N 1
ATOM 3714 C CA . TYR B 1 147 ? 6.297 -9.992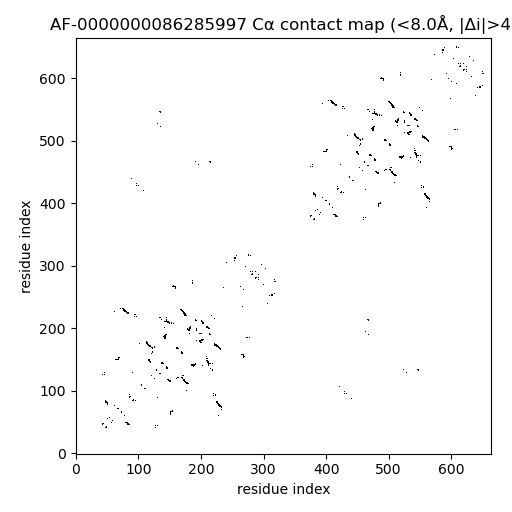 -5.383 1 95.81 147 TYR B CA 1
ATOM 3715 C C . TYR B 1 147 ? 5.625 -10.711 -6.547 1 95.81 147 TYR B C 1
ATOM 3717 O O . TYR B 1 147 ? 4.492 -11.18 -6.422 1 95.81 147 TYR B O 1
ATOM 3725 N N . LEU B 1 148 ? 6.324 -10.734 -7.617 1 97.44 148 LEU B N 1
ATOM 3726 C CA . LEU B 1 148 ? 5.957 -11.594 -8.742 1 97.44 148 LEU B CA 1
ATOM 3727 C C . LEU B 1 148 ? 7.09 -12.547 -9.086 1 97.44 148 LEU B C 1
ATOM 3729 O O . LEU B 1 148 ? 8.266 -12.164 -9.062 1 97.44 148 LEU B O 1
ATOM 3733 N N . SER B 1 149 ? 6.77 -13.758 -9.383 1 96 149 SER B N 1
ATOM 3734 C CA . SER B 1 149 ? 7.785 -14.734 -9.766 1 96 149 SER B CA 1
ATOM 3735 C C . SER B 1 149 ? 8.023 -14.727 -11.266 1 96 149 SER B C 1
ATOM 3737 O O . SER B 1 149 ? 7.082 -14.547 -12.047 1 96 149 SER B O 1
ATOM 3739 N N . THR B 1 150 ? 9.234 -14.93 -11.617 1 96.19 150 THR B N 1
ATOM 3740 C CA . THR B 1 150 ? 9.539 -15.102 -13.031 1 96.19 150 THR B CA 1
ATOM 3741 C C . THR B 1 150 ? 9.094 -16.484 -13.516 1 96.19 150 THR B C 1
ATOM 3743 O O . THR B 1 150 ? 8.75 -17.344 -12.711 1 96.19 150 THR B O 1
ATOM 3746 N N . SER B 1 151 ? 9.062 -16.688 -14.82 1 93.44 151 SER B N 1
ATOM 3747 C CA . SER B 1 151 ? 8.43 -17.844 -15.438 1 93.44 151 SER B CA 1
ATOM 3748 C C . SER B 1 151 ? 9.133 -19.141 -15.031 1 93.44 151 SER B C 1
ATOM 3750 O O . SER B 1 151 ? 8.5 -20.188 -14.961 1 93.44 151 SER B O 1
ATOM 3752 N N . LYS B 1 152 ? 10.414 -19.062 -14.781 1 91.56 152 LYS B N 1
ATOM 3753 C CA . LYS B 1 152 ? 11.148 -20.25 -14.375 1 91.56 152 LYS B CA 1
ATOM 3754 C C . LYS B 1 152 ? 10.859 -20.609 -12.922 1 91.56 152 LYS B C 1
ATOM 3756 O O . LYS B 1 152 ? 11.086 -21.75 -12.5 1 91.56 152 LYS B O 1
ATOM 3761 N N . PHE B 1 153 ? 10.312 -19.656 -12.211 1 91.06 153 PHE B N 1
ATOM 3762 C CA . PHE B 1 153 ? 10.195 -19.828 -10.766 1 91.06 153 PHE B CA 1
ATOM 3763 C C . PHE B 1 153 ? 8.742 -19.688 -10.32 1 91.06 153 PHE B C 1
ATOM 3765 O O . PHE B 1 153 ? 8.469 -19.109 -9.266 1 91.06 153 PHE B O 1
ATOM 3772 N N . ILE B 1 154 ? 7.836 -20.125 -11.047 1 92.06 154 ILE B N 1
ATOM 3773 C CA . ILE B 1 154 ? 6.41 -20.016 -10.766 1 92.06 154 ILE B CA 1
ATOM 3774 C C . ILE B 1 154 ? 6.094 -20.688 -9.438 1 92.06 154 ILE B C 1
ATOM 3776 O O . ILE B 1 154 ? 5.215 -20.25 -8.695 1 92.06 154 ILE B O 1
ATOM 3780 N N . LEU B 1 155 ? 6.824 -21.688 -9.078 1 86.19 155 LEU B N 1
ATOM 3781 C CA . LEU B 1 155 ? 6.582 -22.469 -7.863 1 86.19 155 LEU B CA 1
ATOM 3782 C C . LEU B 1 155 ? 6.828 -21.609 -6.621 1 86.19 155 LEU B C 1
ATOM 3784 O O . LEU B 1 155 ? 6.336 -21.938 -5.535 1 86.19 155 LEU B O 1
ATOM 3788 N N . GLU B 1 156 ? 7.52 -20.5 -6.832 1 83.38 156 GLU B N 1
ATOM 3789 C CA . GLU B 1 156 ? 7.758 -19.578 -5.723 1 83.38 156 GLU B CA 1
ATOM 3790 C C . GLU B 1 156 ? 6.457 -18.938 -5.246 1 83.38 156 GLU B C 1
ATOM 3792 O O . GLU B 1 156 ? 6.309 -18.625 -4.062 1 83.38 156 GLU B O 1
ATOM 3797 N N . THR B 1 157 ? 5.566 -18.781 -6.137 1 87.81 157 THR B N 1
ATOM 3798 C CA . THR B 1 157 ? 4.34 -18.094 -5.773 1 87.81 157 THR B CA 1
ATOM 3799 C C . THR B 1 157 ? 3.182 -19.078 -5.637 1 87.81 157 THR B C 1
ATOM 3801 O O . THR B 1 157 ? 2.107 -18.719 -5.148 1 87.81 157 THR B O 1
ATOM 3804 N N . PHE B 1 158 ? 3.402 -20.344 -5.926 1 88 158 PHE B N 1
ATOM 3805 C CA . PHE B 1 158 ? 2.373 -21.391 -5.914 1 88 158 PHE B CA 1
ATOM 3806 C C . PHE B 1 158 ? 1.722 -21.484 -4.539 1 88 158 PHE B C 1
ATOM 3808 O O . PHE B 1 158 ? 0.498 -21.578 -4.434 1 88 158 PHE B O 1
ATOM 3815 N N . PRO B 1 159 ? 2.482 -21.375 -3.438 1 84.25 159 PRO B N 1
ATOM 3816 C CA . PRO B 1 159 ? 1.876 -21.531 -2.113 1 84.25 159 PRO B CA 1
ATOM 3817 C C . PRO B 1 159 ? 0.861 -20.438 -1.794 1 84.25 159 PRO B C 1
ATOM 3819 O O . PRO B 1 159 ? 0.004 -20.625 -0.924 1 84.25 159 PRO B O 1
ATOM 3822 N N . SER B 1 160 ? 0.971 -19.344 -2.48 1 87.75 160 SER B N 1
ATOM 3823 C CA . SER B 1 160 ? 0.054 -18.234 -2.229 1 87.75 160 SER B CA 1
ATOM 3824 C C . SER B 1 160 ? -1.305 -18.484 -2.877 1 87.75 160 SER B C 1
ATOM 3826 O O . SER B 1 160 ? -2.277 -17.781 -2.574 1 87.75 160 SER B O 1
ATOM 3828 N N . THR B 1 161 ? -1.308 -19.406 -3.768 1 91.56 161 THR B N 1
ATOM 3829 C CA . THR B 1 161 ? -2.586 -19.75 -4.383 1 91.56 161 THR B CA 1
ATOM 3830 C C . THR B 1 161 ? -3.424 -20.609 -3.451 1 91.56 161 THR B C 1
ATOM 3832 O O . THR B 1 161 ? -2.881 -21.406 -2.68 1 91.56 161 THR B O 1
ATOM 3835 N N . THR B 1 162 ? -4.719 -20.391 -3.387 1 87.44 162 THR B N 1
ATOM 3836 C CA . THR B 1 162 ? -5.648 -21.188 -2.605 1 87.44 162 THR B CA 1
ATOM 3837 C C . THR B 1 162 ? -6.762 -21.75 -3.494 1 87.44 162 THR B C 1
ATOM 3839 O O . THR B 1 162 ? -7.207 -21.078 -4.43 1 87.44 162 THR B O 1
ATOM 3842 N N . GLU B 1 163 ? -7.172 -22.906 -3.209 1 88.94 163 GLU B N 1
ATOM 3843 C CA . GLU B 1 163 ? -8.281 -23.484 -3.951 1 88.94 163 GLU B CA 1
ATOM 3844 C C . GLU B 1 163 ? -9.57 -22.703 -3.721 1 88.94 163 GLU B C 1
ATOM 3846 O O . GLU B 1 163 ? -9.859 -22.281 -2.598 1 88.94 163 GLU B O 1
ATOM 3851 N N . ASP B 1 164 ? -10.25 -22.516 -4.805 1 90.88 164 ASP B N 1
ATOM 3852 C CA . ASP B 1 164 ? -11.539 -21.828 -4.668 1 90.88 164 ASP B CA 1
ATOM 3853 C C . ASP B 1 164 ? -12.664 -22.828 -4.43 1 90.88 164 ASP B C 1
ATOM 3855 O O . ASP B 1 164 ? -12.414 -24 -4.121 1 90.88 164 ASP B O 1
ATOM 3859 N N . GLU B 1 165 ? -13.93 -22.391 -4.434 1 88.44 165 GLU B N 1
ATOM 3860 C CA . GLU B 1 165 ? -15.094 -23.219 -4.129 1 88.44 165 GLU B CA 1
ATOM 3861 C C . GLU B 1 165 ? -15.242 -24.359 -5.133 1 88.44 165 GLU B C 1
ATOM 3863 O O . GLU B 1 165 ? -15.875 -25.375 -4.832 1 88.44 165 GLU B O 1
ATOM 3868 N N . ASN B 1 166 ? -14.641 -24.281 -6.293 1 88.62 166 ASN B N 1
ATOM 3869 C CA . ASN B 1 166 ? -14.711 -25.312 -7.332 1 88.62 166 ASN B CA 1
ATOM 3870 C C . ASN B 1 166 ? -13.438 -26.156 -7.379 1 88.62 166 ASN B C 1
ATOM 3872 O O . ASN B 1 166 ? -13.227 -26.906 -8.328 1 88.62 166 ASN B O 1
ATOM 3876 N N . GLY B 1 167 ? -12.555 -25.891 -6.422 1 88.25 167 GLY B N 1
ATOM 3877 C CA . GLY B 1 167 ? -11.312 -26.656 -6.375 1 88.25 167 GLY B CA 1
ATOM 3878 C C . GLY B 1 167 ? -10.258 -26.125 -7.332 1 88.25 167 GLY B C 1
ATOM 3879 O O . GLY B 1 167 ? -9.305 -26.844 -7.652 1 88.25 167 GLY B O 1
ATOM 3880 N N . LEU B 1 168 ? -10.469 -24.969 -7.84 1 94 168 LEU B N 1
ATOM 3881 C CA . LEU B 1 168 ? -9.539 -24.375 -8.797 1 94 168 LEU B CA 1
ATOM 3882 C C . LEU B 1 168 ? -8.609 -23.391 -8.102 1 94 168 LEU B C 1
ATOM 3884 O O . LEU B 1 168 ? -9 -22.719 -7.137 1 94 168 LEU B O 1
ATOM 3888 N N . ARG B 1 169 ? -7.395 -23.375 -8.57 1 94.75 169 ARG B N 1
ATOM 3889 C CA . ARG B 1 169 ? -6.43 -22.344 -8.203 1 94.75 169 ARG B CA 1
ATOM 3890 C C . ARG B 1 169 ? -6.25 -21.344 -9.344 1 94.75 169 ARG B C 1
ATOM 3892 O O . ARG B 1 169 ? -6.578 -21.641 -10.492 1 94.75 169 ARG B O 1
ATOM 3899 N N . HIS B 1 170 ? -5.754 -20.156 -8.984 1 96.69 170 HIS B N 1
ATOM 3900 C CA . HIS B 1 170 ? -5.633 -19.109 -9.984 1 96.69 170 HIS B CA 1
ATOM 3901 C C . HIS B 1 170 ? -4.309 -18.359 -9.852 1 96.69 170 HIS B C 1
ATOM 3903 O O . HIS B 1 170 ? -3.836 -18.125 -8.734 1 96.69 170 HIS B O 1
ATOM 3909 N N . MET B 1 171 ? -3.684 -18.078 -10.945 1 97.31 171 MET B N 1
ATOM 3910 C CA . MET B 1 171 ? -2.484 -17.25 -11 1 97.31 171 MET B CA 1
ATOM 3911 C C . MET B 1 171 ? -2.627 -16.172 -12.062 1 97.31 171 MET B C 1
ATOM 3913 O O . MET B 1 171 ? -3.203 -16.406 -13.125 1 97.31 171 MET B O 1
ATOM 3917 N N . MET B 1 172 ? -2.154 -15.039 -11.727 1 97.81 172 MET B N 1
ATOM 3918 C CA . MET B 1 172 ? -2.199 -13.906 -12.648 1 97.81 172 MET B CA 1
ATOM 3919 C C . MET B 1 172 ? -0.868 -13.75 -13.375 1 97.81 172 MET B C 1
ATOM 3921 O O . MET B 1 172 ? 0.194 -13.789 -12.75 1 97.81 172 MET B O 1
ATOM 3925 N N . PHE B 1 173 ? -0.943 -13.727 -14.711 1 97.94 173 PHE B N 1
ATOM 3926 C CA . PHE B 1 173 ? 0.195 -13.406 -15.562 1 97.94 173 PHE B CA 1
ATOM 3927 C C . PHE B 1 173 ? 0.228 -11.922 -15.891 1 97.94 173 PHE B C 1
ATOM 3929 O O . PHE B 1 173 ? -0.75 -11.367 -16.406 1 97.94 173 PHE B O 1
ATOM 3936 N N . CYS B 1 174 ? 1.438 -11.188 -15.57 1 98 174 CYS B N 1
ATOM 3937 C CA . CYS B 1 174 ? 1.488 -9.734 -15.648 1 98 174 CYS B CA 1
ATOM 3938 C C . CYS B 1 174 ? 2.703 -9.273 -16.438 1 98 174 CYS B C 1
ATOM 3940 O O . CYS B 1 174 ? 3.717 -9.969 -16.5 1 98 174 CYS B O 1
ATOM 3942 N N . TYR B 1 175 ? 2.512 -8.094 -17.031 1 96.5 175 TYR B N 1
ATOM 3943 C CA . TYR B 1 175 ? 3.674 -7.285 -17.391 1 96.5 175 TYR B CA 1
ATOM 3944 C C . TYR B 1 175 ? 4.156 -6.465 -16.188 1 96.5 175 TYR B C 1
ATOM 3946 O O . TYR B 1 175 ? 3.348 -5.926 -15.438 1 96.5 175 TYR B O 1
ATOM 3954 N N . VAL B 1 176 ? 5.438 -6.449 -16.062 1 97.38 176 VAL B N 1
ATOM 3955 C CA . VAL B 1 176 ? 6.035 -5.652 -14.992 1 97.38 176 VAL B CA 1
ATOM 3956 C C . VAL B 1 176 ? 7.117 -4.746 -15.57 1 97.38 176 VAL B C 1
ATOM 3958 O O . VAL B 1 176 ? 8.078 -5.223 -16.172 1 97.38 176 VAL B O 1
ATOM 3961 N N . GLU B 1 177 ? 6.922 -3.441 -15.453 1 95.31 177 GLU B N 1
ATOM 3962 C CA . GLU B 1 177 ? 7.996 -2.51 -15.797 1 95.31 177 GLU B CA 1
ATOM 3963 C C . GLU B 1 177 ? 9.031 -2.434 -14.68 1 95.31 177 GLU B C 1
ATOM 3965 O O . GLU B 1 177 ? 8.75 -1.915 -13.594 1 95.31 177 GLU B O 1
ATOM 3970 N N . MET B 1 178 ? 10.25 -2.912 -14.945 1 96.31 178 MET B N 1
ATOM 3971 C CA . MET B 1 178 ? 11.242 -3.008 -13.875 1 96.31 178 MET B CA 1
ATOM 3972 C C . MET B 1 178 ? 12.188 -1.81 -13.906 1 96.31 178 MET B C 1
ATOM 3974 O O . MET B 1 178 ? 12.875 -1.535 -12.914 1 96.31 178 MET B O 1
ATOM 3978 N N . GLY B 1 179 ? 12.25 -1.062 -15.023 1 94.25 179 GLY B N 1
ATOM 3979 C CA . GLY B 1 179 ? 13.258 -0.021 -15.109 1 94.25 179 GLY B CA 1
ATOM 3980 C C . GLY B 1 179 ? 14.641 -0.49 -14.688 1 94.25 179 GLY B C 1
ATOM 3981 O O . GLY B 1 179 ? 15.102 -1.543 -15.125 1 94.25 179 GLY B O 1
ATOM 3982 N N . LYS B 1 180 ? 15.289 0.333 -13.961 1 94.94 180 LYS B N 1
ATOM 3983 C CA . LYS B 1 180 ? 16.562 -0.088 -13.406 1 94.94 180 LYS B CA 1
ATOM 3984 C C . LYS B 1 180 ? 16.375 -0.835 -12.086 1 94.94 180 LYS B C 1
ATOM 3986 O O . LYS B 1 180 ? 15.836 -0.283 -11.125 1 94.94 180 LYS B O 1
ATOM 3991 N N . MET B 1 181 ? 16.875 -2.02 -12.031 1 96.69 181 MET B N 1
ATOM 3992 C CA . MET B 1 181 ? 16.672 -2.908 -10.891 1 96.69 181 MET B CA 1
ATOM 3993 C C . MET B 1 181 ? 17.828 -2.814 -9.906 1 96.69 181 MET B C 1
ATOM 3995 O O . MET B 1 181 ? 18.969 -2.541 -10.305 1 96.69 181 MET B O 1
ATOM 3999 N N . GLU B 1 182 ? 17.562 -3.059 -8.664 1 97.44 182 GLU B N 1
ATOM 4000 C CA . GLU B 1 182 ? 18.609 -3.193 -7.652 1 97.44 182 GLU B CA 1
ATOM 4001 C C . GLU B 1 182 ? 18.469 -4.504 -6.883 1 97.44 182 GLU B C 1
ATOM 4003 O O . GLU B 1 182 ? 17.359 -5.047 -6.773 1 97.44 182 GLU B O 1
ATOM 4008 N N . LEU B 1 183 ? 19.578 -5 -6.449 1 97.75 183 LEU B N 1
ATOM 4009 C CA . LEU B 1 183 ? 19.609 -6.219 -5.652 1 97.75 183 LEU B CA 1
ATOM 4010 C C . LEU B 1 183 ? 19.109 -5.953 -4.234 1 97.75 183 LEU B C 1
ATOM 4012 O O . LEU B 1 183 ? 19.609 -5.059 -3.553 1 97.75 183 LEU B O 1
ATOM 4016 N N . ILE B 1 184 ? 18.094 -6.711 -3.83 1 96.69 184 ILE B N 1
ATOM 4017 C CA . ILE B 1 184 ? 17.578 -6.633 -2.465 1 96.69 184 ILE B CA 1
ATOM 4018 C C . ILE B 1 184 ? 17.984 -7.883 -1.688 1 96.69 184 ILE B C 1
ATOM 4020 O O . ILE B 1 184 ? 17.625 -9 -2.064 1 96.69 184 ILE B O 1
ATOM 4024 N N . ARG B 1 185 ? 18.609 -7.672 -0.639 1 89.56 185 ARG B N 1
ATOM 4025 C CA . ARG B 1 185 ? 19.094 -8.797 0.157 1 89.56 185 ARG B CA 1
ATOM 4026 C C . ARG B 1 185 ? 17.984 -9.367 1.037 1 89.56 185 ARG B C 1
ATOM 4028 O O . ARG B 1 185 ? 17.078 -8.641 1.457 1 89.56 185 ARG B O 1
ATOM 4035 N N . ALA B 1 186 ? 18.125 -10.656 1.29 1 84.31 186 ALA B N 1
ATOM 4036 C CA . ALA B 1 186 ? 17.172 -11.312 2.178 1 84.31 186 ALA B CA 1
ATOM 4037 C C . ALA B 1 186 ? 17.125 -10.625 3.541 1 84.31 186 ALA B C 1
ATOM 4039 O O . ALA B 1 186 ? 18.172 -10.25 4.086 1 84.31 186 ALA B O 1
ATOM 4040 N N . GLY B 1 187 ? 15.922 -10.422 4.031 1 82.81 187 GLY B N 1
ATOM 4041 C CA . GLY B 1 187 ? 15.758 -9.812 5.34 1 82.81 187 GLY B CA 1
ATOM 4042 C C . GLY B 1 187 ? 15.609 -8.305 5.277 1 82.81 187 GLY B C 1
ATOM 4043 O O . GLY B 1 187 ? 15.289 -7.66 6.281 1 82.81 187 GLY B O 1
ATOM 4044 N N . SER B 1 188 ? 15.805 -7.754 4.098 1 88.38 188 SER B N 1
ATOM 4045 C CA . SER B 1 188 ? 15.688 -6.305 3.938 1 88.38 188 SER B CA 1
ATOM 4046 C C . SER B 1 188 ? 14.281 -5.82 4.285 1 88.38 188 SER B C 1
ATOM 4048 O O . SER B 1 188 ? 13.297 -6.473 3.947 1 88.38 188 SER B O 1
ATOM 4050 N N . LYS B 1 189 ? 14.203 -4.688 4.918 1 88.12 189 LYS B N 1
ATOM 4051 C CA . LYS B 1 189 ? 12.922 -4.059 5.246 1 88.12 189 LYS B CA 1
ATOM 4052 C C . LYS B 1 189 ? 12.648 -2.861 4.34 1 88.12 189 LYS B C 1
ATOM 4054 O O . LYS B 1 189 ? 11.781 -2.035 4.641 1 88.12 189 LYS B O 1
ATOM 4059 N N . GLN B 1 190 ? 13.359 -2.818 3.281 1 91.38 190 GLN B N 1
ATOM 4060 C CA . GLN B 1 190 ? 13.266 -1.718 2.328 1 91.38 190 GLN B CA 1
ATOM 4061 C C . GLN B 1 190 ? 11.867 -1.616 1.737 1 91.38 190 GLN B C 1
ATOM 4063 O O . GLN B 1 190 ? 11.258 -2.631 1.394 1 91.38 190 GLN B O 1
ATOM 4068 N N . ILE B 1 191 ? 11.336 -0.316 1.662 1 92.75 191 ILE B N 1
ATOM 4069 C CA . ILE B 1 191 ? 10.008 -0.131 1.096 1 92.75 191 ILE B CA 1
ATOM 4070 C C . ILE B 1 191 ? 10.078 0.833 -0.085 1 92.75 191 ILE B C 1
ATOM 4072 O O . ILE B 1 191 ? 9.062 1.104 -0.736 1 92.75 191 ILE B O 1
ATOM 4076 N N . TYR B 1 192 ? 11.258 1.453 -0.303 1 91.31 192 TYR B N 1
ATOM 4077 C CA . TYR B 1 192 ? 11.547 2.367 -1.401 1 91.31 192 TYR B CA 1
ATOM 4078 C C . TYR B 1 192 ? 12.836 1.969 -2.113 1 91.31 192 TYR B C 1
ATOM 4080 O O . TYR B 1 192 ? 13.648 1.219 -1.567 1 91.31 192 TYR B O 1
ATOM 4088 N N . PRO B 1 193 ? 12.914 2.492 -3.346 1 93.06 193 PRO B N 1
ATOM 4089 C CA . PRO B 1 193 ? 14.25 2.338 -3.93 1 93.06 193 PRO B CA 1
ATOM 4090 C C . PRO B 1 193 ? 15.344 2.957 -3.064 1 93.06 193 PRO B C 1
ATOM 4092 O O . PRO B 1 193 ? 15.094 3.922 -2.34 1 93.06 193 PRO B O 1
ATOM 4095 N N . SER B 1 194 ? 16.516 2.352 -3.068 1 93.62 194 SER B N 1
ATOM 4096 C CA . SER B 1 194 ? 17.625 2.846 -2.256 1 93.62 194 SER B CA 1
ATOM 4097 C C . SER B 1 194 ? 18.047 4.242 -2.693 1 93.62 194 SER B C 1
ATOM 4099 O O . SER B 1 194 ? 18.625 4.992 -1.908 1 93.62 194 SER B O 1
ATOM 4101 N N . SER B 1 195 ? 17.812 4.566 -3.904 1 90.44 195 SER B N 1
ATOM 4102 C CA . SER B 1 195 ? 18.094 5.883 -4.465 1 90.44 195 SER B CA 1
ATOM 4103 C C . SER B 1 195 ? 17.234 6.148 -5.699 1 90.44 195 SER B C 1
ATOM 4105 O O . SER B 1 195 ? 16.531 5.254 -6.176 1 90.44 195 SER B O 1
ATOM 4107 N N . GLU B 1 196 ? 17.312 7.309 -6.234 1 85.69 196 GLU B N 1
ATOM 4108 C CA . GLU B 1 196 ? 16.547 7.688 -7.418 1 85.69 196 GLU B CA 1
ATOM 4109 C C . GLU B 1 196 ? 17.094 6.988 -8.664 1 85.69 196 GLU B C 1
ATOM 4111 O O . GLU B 1 196 ? 16.438 7.008 -9.719 1 85.69 196 GLU B O 1
ATOM 4116 N N . GLU B 1 197 ? 18.156 6.289 -8.461 1 90.19 197 GLU B N 1
ATOM 4117 C CA . GLU B 1 197 ? 18.75 5.59 -9.594 1 90.19 197 GLU B CA 1
ATOM 4118 C C . GLU B 1 197 ? 18.016 4.289 -9.891 1 90.19 197 GLU B C 1
ATOM 4120 O O . GLU B 1 197 ? 18.125 3.738 -10.984 1 90.19 197 GLU B O 1
ATOM 4125 N N . PHE B 1 198 ? 17.25 3.832 -8.945 1 93.62 198 PHE B N 1
ATOM 4126 C CA . PHE B 1 198 ? 16.625 2.529 -9.109 1 93.62 198 PHE B CA 1
ATOM 4127 C C . PHE B 1 198 ? 15.102 2.664 -9.117 1 93.62 198 PHE B C 1
ATOM 4129 O O . PHE B 1 198 ? 14.555 3.639 -8.594 1 93.62 198 PHE B O 1
ATOM 4136 N N . ASP B 1 199 ? 14.477 1.638 -9.688 1 93.44 199 ASP B N 1
ATOM 4137 C CA . ASP B 1 199 ? 13.016 1.677 -9.812 1 93.44 199 ASP B CA 1
ATOM 4138 C C . ASP B 1 199 ? 12.375 0.475 -9.117 1 93.44 199 ASP B C 1
ATOM 4140 O O . ASP B 1 199 ? 11.234 0.552 -8.664 1 93.44 199 ASP B O 1
ATOM 4144 N N . SER B 1 200 ? 13.07 -0.638 -9.109 1 96.06 200 SER B N 1
ATOM 4145 C CA . SER B 1 200 ? 12.516 -1.877 -8.578 1 96.06 200 SER B CA 1
ATOM 4146 C C . SER B 1 200 ? 13.594 -2.754 -7.957 1 96.06 200 SER B C 1
ATOM 4148 O O . SER B 1 200 ? 14.773 -2.387 -7.957 1 96.06 200 SER B O 1
ATOM 4150 N N . GLY B 1 201 ? 13.172 -3.844 -7.348 1 97.38 201 GLY B N 1
ATOM 4151 C CA . GLY B 1 201 ? 14.102 -4.758 -6.711 1 97.38 201 GLY B CA 1
ATOM 4152 C C . GLY B 1 201 ? 14.016 -6.172 -7.25 1 97.38 201 GLY B C 1
ATOM 4153 O O . GLY B 1 201 ? 13.008 -6.551 -7.855 1 97.38 201 GLY B O 1
ATOM 4154 N N . VAL B 1 202 ? 15.086 -6.895 -7.082 1 97.5 202 VAL B N 1
ATOM 4155 C CA . VAL B 1 202 ? 15.141 -8.32 -7.395 1 97.5 202 VAL B CA 1
ATOM 4156 C C . VAL B 1 202 ? 15.984 -9.047 -6.352 1 97.5 202 VAL B C 1
ATOM 4158 O O . VAL B 1 202 ? 16.797 -8.43 -5.656 1 97.5 202 VAL B O 1
ATOM 4161 N N . ASP B 1 203 ? 15.75 -10.312 -6.23 1 94.12 203 ASP B N 1
ATOM 4162 C CA . ASP B 1 203 ? 16.531 -11.125 -5.297 1 94.12 203 ASP B CA 1
ATOM 4163 C C . ASP B 1 203 ? 17.844 -11.562 -5.922 1 94.12 203 ASP B C 1
ATOM 4165 O O . ASP B 1 203 ? 18.781 -11.969 -5.211 1 94.12 203 ASP B O 1
ATOM 4169 N N . ASN B 1 204 ? 17.891 -11.547 -7.277 1 94.5 204 ASN B N 1
ATOM 4170 C CA . ASN B 1 204 ? 19.047 -11.898 -8.086 1 94.5 204 ASN B CA 1
ATOM 4171 C C . ASN B 1 204 ? 19.094 -11.094 -9.383 1 94.5 204 ASN B C 1
ATOM 4173 O O . ASN B 1 204 ? 18.141 -11.094 -10.156 1 94.5 204 ASN B O 1
ATOM 4177 N N . LEU B 1 205 ? 20.188 -10.375 -9.609 1 96.12 205 LEU B N 1
ATOM 4178 C CA . LEU B 1 205 ? 20.266 -9.484 -10.766 1 96.12 205 LEU B CA 1
ATOM 4179 C C . LEU B 1 205 ? 20.422 -10.289 -12.055 1 96.12 205 LEU B C 1
ATOM 4181 O O . LEU B 1 205 ? 19.922 -9.883 -13.102 1 96.12 205 LEU B O 1
ATOM 4185 N N . GLU B 1 206 ? 21.062 -11.375 -12 1 94.75 206 GLU B N 1
ATOM 4186 C CA . GLU B 1 206 ? 21.328 -12.18 -13.195 1 94.75 206 GLU B CA 1
ATOM 4187 C C . GLU B 1 206 ? 20.109 -13 -13.586 1 94.75 206 GLU B C 1
ATOM 4189 O O . GLU B 1 206 ? 19.734 -13.031 -14.758 1 94.75 206 GLU B O 1
ATOM 4194 N N . GLU B 1 207 ? 19.578 -13.625 -12.594 1 94.94 207 GLU B N 1
ATOM 4195 C CA . GLU B 1 207 ? 18.406 -14.453 -12.805 1 94.94 207 GLU B CA 1
ATOM 4196 C C . GLU B 1 207 ? 17.391 -14.266 -11.68 1 94.94 207 GLU B C 1
ATOM 4198 O O . GLU B 1 207 ? 17.281 -15.102 -10.781 1 94.94 207 GLU B O 1
ATOM 4203 N N . PRO B 1 208 ? 16.609 -13.289 -11.836 1 95.75 208 PRO B N 1
ATOM 4204 C CA . PRO B 1 208 ? 15.656 -13 -10.766 1 95.75 208 PRO B CA 1
ATOM 4205 C C . PRO B 1 208 ? 14.578 -14.078 -10.633 1 95.75 208 PRO B C 1
ATOM 4207 O O . PRO B 1 208 ? 13.984 -14.492 -11.633 1 95.75 208 PRO B O 1
ATOM 4210 N N . SER B 1 209 ? 14.422 -14.578 -9.469 1 93.12 209 SER B N 1
ATOM 4211 C CA . SER B 1 209 ? 13.281 -15.438 -9.172 1 93.12 209 SER B CA 1
ATOM 4212 C C . SER B 1 209 ? 12.07 -14.617 -8.75 1 93.12 209 SER B C 1
ATOM 4214 O O . SER B 1 209 ? 10.93 -15 -9.031 1 93.12 209 SER B O 1
ATOM 4216 N N . ARG B 1 210 ? 12.414 -13.469 -8.148 1 94.25 210 ARG B N 1
ATOM 4217 C CA . ARG B 1 210 ? 11.375 -12.586 -7.617 1 94.25 210 ARG B CA 1
ATOM 4218 C C . ARG B 1 210 ? 11.555 -11.164 -8.133 1 94.25 210 ARG B C 1
ATOM 4220 O O . ARG B 1 210 ? 12.648 -10.594 -8.039 1 94.25 210 ARG B O 1
ATOM 4227 N N . LEU B 1 211 ? 10.523 -10.727 -8.695 1 97.62 211 LEU B N 1
ATOM 4228 C CA . LEU B 1 211 ? 10.438 -9.305 -9.023 1 97.62 211 LEU B CA 1
ATOM 4229 C C . LEU B 1 211 ? 9.75 -8.531 -7.902 1 97.62 211 LEU B C 1
ATOM 4231 O O . LEU B 1 211 ? 8.633 -8.883 -7.496 1 97.62 211 LEU B O 1
ATOM 4235 N N . VAL B 1 212 ? 10.414 -7.57 -7.391 1 97.12 212 VAL B N 1
ATOM 4236 C CA . VAL B 1 212 ? 9.883 -6.793 -6.277 1 97.12 212 VAL B CA 1
ATOM 4237 C C . VAL B 1 212 ? 9.453 -5.414 -6.773 1 97.12 212 VAL B C 1
ATOM 4239 O O . VAL B 1 212 ? 10.289 -4.594 -7.148 1 97.12 212 VAL B O 1
ATOM 4242 N N . VAL B 1 213 ? 8.188 -5.164 -6.762 1 97.12 213 VAL B N 1
ATOM 4243 C CA . VAL B 1 213 ? 7.629 -3.854 -7.086 1 97.12 213 VAL B CA 1
ATOM 4244 C C . VAL B 1 213 ? 7.207 -3.141 -5.805 1 97.12 213 VAL B C 1
ATOM 4246 O O . VAL B 1 213 ? 6.426 -3.676 -5.016 1 97.12 213 VAL B O 1
ATOM 4249 N N . TRP B 1 214 ? 7.711 -1.96 -5.68 1 95.69 214 TRP B N 1
ATOM 4250 C CA . TRP B 1 214 ? 7.426 -1.199 -4.469 1 95.69 214 TRP B CA 1
ATOM 4251 C C . TRP B 1 214 ? 5.957 -0.795 -4.41 1 95.69 214 TRP B C 1
ATOM 4253 O O . TRP B 1 214 ? 5.312 -0.619 -5.445 1 95.69 214 TRP B O 1
ATOM 4263 N N . SER B 1 215 ? 5.492 -0.611 -3.184 1 93.56 215 SER B N 1
ATOM 4264 C CA . SER B 1 215 ? 4.086 -0.314 -2.941 1 93.56 215 SER B CA 1
ATOM 4265 C C . SER B 1 215 ? 3.643 0.929 -3.705 1 93.56 215 SER B C 1
ATOM 4267 O O . SER B 1 215 ? 2.535 0.97 -4.246 1 93.56 215 SER B O 1
ATOM 4269 N N . ALA B 1 216 ? 4.473 1.87 -3.83 1 91.62 216 ALA B N 1
ATOM 4270 C CA . ALA B 1 216 ? 4.133 3.129 -4.492 1 91.62 216 ALA B CA 1
ATOM 4271 C C . ALA B 1 216 ? 3.873 2.912 -5.98 1 91.62 216 ALA B C 1
ATOM 4273 O O . ALA B 1 216 ? 3.182 3.711 -6.617 1 91.62 216 ALA B O 1
ATOM 4274 N N . TYR B 1 217 ? 4.359 1.792 -6.523 1 92.12 217 TYR B N 1
ATOM 4275 C CA . TYR B 1 217 ? 4.352 1.601 -7.969 1 92.12 217 TYR B CA 1
ATOM 4276 C C . TYR B 1 217 ? 3.461 0.428 -8.359 1 92.12 217 TYR B C 1
ATOM 4278 O O . TYR B 1 217 ? 3.342 0.098 -9.539 1 92.12 217 TYR B O 1
ATOM 4286 N N . MET B 1 218 ? 2.824 -0.166 -7.441 1 93 218 MET B N 1
ATOM 4287 C CA . MET B 1 218 ? 2.219 -1.473 -7.68 1 93 218 MET B CA 1
ATOM 4288 C C . MET B 1 218 ? 1.148 -1.388 -8.758 1 93 218 MET B C 1
ATOM 4290 O O . MET B 1 218 ? 0.955 -2.336 -9.523 1 93 218 MET B O 1
ATOM 4294 N N . ASN B 1 219 ? 0.515 -0.217 -8.906 1 91.31 219 ASN B N 1
ATOM 4295 C CA . ASN B 1 219 ? -0.555 -0.142 -9.898 1 91.31 219 ASN B CA 1
ATOM 4296 C C . ASN B 1 219 ? -0.123 0.642 -11.133 1 91.31 219 ASN B C 1
ATOM 4298 O O . ASN B 1 219 ? -0.923 0.865 -12.047 1 91.31 219 ASN B O 1
ATOM 4302 N N . SER B 1 220 ? 1.094 1.048 -11.195 1 90.81 220 SER B N 1
ATOM 4303 C CA . SER B 1 220 ? 1.629 1.718 -12.375 1 90.81 220 SER B CA 1
ATOM 4304 C C . SER B 1 220 ? 2.688 0.862 -13.062 1 90.81 220 SER B C 1
ATOM 4306 O O . SER B 1 220 ? 2.883 0.965 -14.273 1 90.81 220 SER B O 1
ATOM 4308 N N . PHE B 1 221 ? 3.291 0.004 -12.266 1 94.31 221 PHE B N 1
ATOM 4309 C CA . PHE B 1 221 ? 4.387 -0.788 -12.82 1 94.31 221 PHE B CA 1
ATOM 4310 C C . PHE B 1 221 ? 3.908 -2.189 -13.188 1 94.31 221 PHE B C 1
ATOM 4312 O O . PHE B 1 221 ? 4.594 -2.912 -13.906 1 94.31 221 PHE B O 1
ATOM 4319 N N . ILE B 1 222 ? 2.764 -2.594 -12.68 1 96.38 222 ILE B N 1
ATOM 4320 C CA . ILE B 1 222 ? 2.271 -3.943 -12.922 1 96.38 222 ILE B CA 1
ATOM 4321 C C . ILE B 1 222 ? 0.989 -3.885 -13.75 1 96.38 222 ILE B C 1
ATOM 4323 O O . ILE B 1 222 ? 0.049 -3.166 -13.406 1 96.38 222 ILE B O 1
ATOM 4327 N N . LEU B 1 223 ? 0.938 -4.621 -14.805 1 95.69 223 LEU B N 1
ATOM 4328 C CA . LEU B 1 223 ? -0.252 -4.715 -15.641 1 95.69 223 LEU B CA 1
ATOM 4329 C C . LEU B 1 223 ? -0.732 -6.16 -15.742 1 95.69 223 LEU B C 1
ATOM 4331 O O . LEU B 1 223 ? -0.103 -6.98 -16.422 1 95.69 223 LEU B O 1
ATOM 4335 N N . PRO B 1 224 ? -1.85 -6.488 -15.078 1 96.38 224 PRO B N 1
ATOM 4336 C CA . PRO B 1 224 ? -2.406 -7.836 -15.227 1 96.38 224 PRO B CA 1
ATOM 4337 C C . PRO B 1 224 ? -2.836 -8.141 -16.656 1 96.38 224 PRO B C 1
ATOM 4339 O O . PRO B 1 224 ? -3.51 -7.328 -17.297 1 96.38 224 PRO B O 1
ATOM 4342 N N . LEU B 1 225 ? -2.459 -9.312 -17.172 1 96.31 225 LEU B N 1
ATOM 4343 C CA . LEU B 1 225 ? -2.744 -9.664 -18.547 1 96.31 225 LEU B CA 1
ATOM 4344 C C . LEU B 1 225 ? -3.686 -10.867 -18.625 1 96.31 225 LEU B C 1
ATOM 4346 O O . LEU B 1 225 ? -4.719 -10.805 -19.297 1 96.31 225 LEU B O 1
ATOM 4350 N N . TYR B 1 226 ? -3.291 -11.898 -17.922 1 97.19 226 TYR B N 1
ATOM 4351 C CA . TYR B 1 226 ? -4.059 -13.141 -17.969 1 97.19 226 TYR B CA 1
ATOM 4352 C C . TYR B 1 226 ? -4.305 -13.695 -16.578 1 97.19 226 TYR B C 1
ATOM 4354 O O . TYR B 1 226 ? -3.555 -13.406 -15.641 1 97.19 226 TYR B O 1
ATOM 4362 N N . ILE B 1 227 ? -5.348 -14.469 -16.453 1 97.88 227 ILE B N 1
ATOM 4363 C CA . ILE B 1 227 ? -5.586 -15.32 -15.297 1 97.88 227 ILE B CA 1
ATOM 4364 C C . ILE B 1 227 ? -5.621 -16.781 -15.727 1 97.88 227 ILE B C 1
ATOM 4366 O O . ILE B 1 227 ? -6.426 -17.172 -16.578 1 97.88 227 ILE B O 1
ATOM 4370 N N . VAL B 1 228 ? -4.742 -17.547 -15.195 1 97.88 228 VAL B N 1
ATOM 4371 C CA . VAL B 1 228 ? -4.73 -18.984 -15.453 1 97.88 228 VAL B CA 1
ATOM 4372 C C . VAL B 1 228 ? -5.43 -19.719 -14.305 1 97.88 228 VAL B C 1
ATOM 4374 O O . VAL B 1 228 ? -5.047 -19.578 -13.141 1 97.88 228 VAL B O 1
ATOM 4377 N N . SER B 1 229 ? -6.457 -20.422 -14.617 1 97.25 229 SER B N 1
ATOM 4378 C CA . SER B 1 229 ? -7.168 -21.281 -13.664 1 97.25 229 SER B CA 1
ATOM 4379 C C . SER B 1 229 ? -6.789 -22.734 -13.844 1 97.25 229 SER B C 1
ATOM 4381 O O . SER B 1 229 ? -6.812 -23.266 -14.961 1 97.25 229 SER B O 1
ATOM 4383 N N . PHE B 1 230 ? -6.469 -23.406 -12.719 1 96.81 230 PHE B N 1
ATOM 4384 C CA . PHE B 1 230 ? -5.898 -24.734 -12.875 1 96.81 230 PHE B CA 1
ATOM 4385 C C . PHE B 1 230 ? -6.195 -25.594 -11.656 1 96.81 230 PHE B C 1
ATOM 4387 O O . PHE B 1 230 ? -6.629 -25.094 -10.625 1 96.81 230 PHE B O 1
ATOM 4394 N N . LYS B 1 231 ? -6.039 -26.812 -11.875 1 94.44 231 LYS B N 1
ATOM 4395 C CA . LYS B 1 231 ? -6.066 -27.797 -10.805 1 94.44 231 LYS B CA 1
ATOM 4396 C C . LYS B 1 231 ? -4.668 -28.344 -10.516 1 94.44 231 LYS B C 1
ATOM 4398 O O . LYS B 1 231 ? -3.906 -28.625 -11.438 1 94.44 231 LYS B O 1
ATOM 4403 N N . ALA B 1 232 ? -4.316 -28.328 -9.258 1 90.81 232 ALA B N 1
ATOM 4404 C CA . ALA B 1 232 ? -3.021 -28.844 -8.828 1 90.81 232 ALA B CA 1
ATOM 4405 C C . ALA B 1 232 ? -3.119 -29.484 -7.441 1 90.81 232 ALA B C 1
ATOM 4407 O O . ALA B 1 232 ? -4.055 -29.203 -6.688 1 90.81 232 ALA B O 1
ATOM 4408 N N . PRO B 1 233 ? -2.156 -30.375 -7.16 1 80.56 233 PRO B N 1
ATOM 4409 C CA . PRO B 1 233 ? -2.193 -31.016 -5.836 1 80.56 233 PRO B CA 1
ATOM 4410 C C . PRO B 1 233 ? -1.984 -30.016 -4.703 1 80.56 233 PRO B C 1
ATOM 4412 O O . PRO B 1 233 ? -1.297 -29 -4.883 1 80.56 233 PRO B O 1
ATOM 4415 N N . SER B 1 234 ? -2.752 -30.172 -3.594 1 74.38 234 SER B N 1
ATOM 4416 C CA . SER B 1 234 ? -2.662 -29.281 -2.445 1 74.38 234 SER B CA 1
ATOM 4417 C C . SER B 1 234 ? -1.542 -29.703 -1.5 1 74.38 234 SER B C 1
ATOM 4419 O O . SER B 1 234 ? -1.327 -30.891 -1.279 1 74.38 234 SER B O 1
ATOM 4421 N N . PHE B 1 235 ? -0.572 -28.75 -1.352 1 66.5 235 PHE B N 1
ATOM 4422 C CA . PHE B 1 235 ? 0.389 -29 -0.283 1 66.5 235 PHE B CA 1
ATOM 4423 C C . PHE B 1 235 ? -0.076 -28.359 1.02 1 66.5 235 PHE B C 1
ATOM 4425 O O . PHE B 1 235 ? -0.322 -27.141 1.072 1 66.5 235 PHE B O 1
ATOM 4432 N N . SER B 1 236 ? -0.704 -29.047 1.875 1 64.38 236 SER B N 1
ATOM 4433 C CA . SER B 1 236 ? -1.238 -28.531 3.131 1 64.38 236 SER B CA 1
ATOM 4434 C C . SER B 1 236 ? -0.311 -28.844 4.301 1 64.38 236 SER B C 1
ATOM 4436 O O . SER B 1 236 ? 0.57 -29.703 4.184 1 64.38 236 SER B O 1
ATOM 4438 N N . ILE B 1 237 ? -0.417 -28.078 5.332 1 65.81 237 ILE B N 1
ATOM 4439 C CA . ILE B 1 237 ? 0.335 -28.312 6.555 1 65.81 237 ILE B CA 1
ATOM 4440 C C . ILE B 1 237 ? 0.122 -29.75 7.016 1 65.81 237 ILE B C 1
ATOM 4442 O O . ILE B 1 237 ? 1.057 -30.406 7.484 1 65.81 237 ILE B O 1
ATOM 4446 N N . GLY B 1 238 ? -1.096 -30.203 6.785 1 63.62 238 GLY B N 1
ATOM 4447 C CA . GLY B 1 238 ? -1.383 -31.578 7.133 1 63.62 238 GLY B CA 1
ATOM 4448 C C . GLY B 1 238 ? -0.549 -32.594 6.352 1 63.62 238 GLY B C 1
ATOM 4449 O O . GLY B 1 238 ? 0.008 -33.531 6.93 1 63.62 238 GLY B O 1
ATOM 4450 N N . SER B 1 239 ? -0.507 -32.344 5.148 1 69.94 239 SER B N 1
ATOM 4451 C CA . SER B 1 239 ? 0.309 -33.188 4.301 1 69.94 239 SER B CA 1
ATOM 4452 C C . SER B 1 239 ? 1.779 -33.125 4.699 1 69.94 239 SER B C 1
ATOM 4454 O O . SER B 1 239 ? 2.48 -34.156 4.676 1 69.94 239 SER B O 1
ATOM 4456 N N . LEU B 1 240 ? 2.131 -31.953 5.082 1 74.5 240 LEU B N 1
ATOM 4457 C CA . LEU B 1 240 ? 3.508 -31.75 5.523 1 74.5 240 LEU B CA 1
ATOM 4458 C C . LEU B 1 240 ? 3.797 -32.562 6.789 1 74.5 240 LEU B C 1
ATOM 4460 O O . LEU B 1 240 ? 4.828 -33.219 6.887 1 74.5 240 LEU B O 1
ATOM 4464 N N . ARG B 1 241 ? 2.9 -32.469 7.684 1 72.81 241 ARG B N 1
ATOM 4465 C CA . ARG B 1 241 ? 3.041 -33.219 8.922 1 72.81 241 ARG B CA 1
ATOM 4466 C C . ARG B 1 241 ? 3.201 -34.719 8.633 1 72.81 241 ARG B C 1
ATOM 4468 O O . ARG B 1 241 ? 4.047 -35.375 9.234 1 72.81 241 ARG B O 1
ATOM 4475 N N . GLY B 1 242 ? 2.381 -35.156 7.777 1 73.31 242 GLY B N 1
ATOM 4476 C CA . GLY B 1 242 ? 2.459 -36.531 7.395 1 73.31 242 GLY B CA 1
ATOM 4477 C C . GLY B 1 242 ? 3.797 -36.938 6.785 1 73.31 242 GLY B C 1
ATOM 4478 O O . GLY B 1 242 ? 4.363 -37.969 7.113 1 73.31 242 GLY B O 1
ATOM 4479 N N . GLN B 1 243 ? 4.281 -36.094 6.004 1 74.44 243 GLN B N 1
ATOM 4480 C CA . GLN B 1 243 ? 5.559 -36.312 5.344 1 74.44 243 GLN B CA 1
ATOM 4481 C C . GLN B 1 243 ? 6.707 -36.312 6.348 1 74.44 243 GLN B C 1
ATOM 4483 O O . GLN B 1 243 ? 7.609 -37.156 6.27 1 74.44 243 GLN B O 1
ATOM 4488 N N . ILE B 1 244 ? 6.629 -35.375 7.234 1 76 244 ILE B N 1
ATOM 4489 C CA . ILE B 1 244 ? 7.676 -35.25 8.242 1 76 244 ILE B CA 1
ATOM 4490 C C . ILE B 1 244 ? 7.672 -36.5 9.133 1 76 244 ILE B C 1
ATOM 4492 O O . ILE B 1 244 ? 8.727 -37.031 9.461 1 76 244 ILE B O 1
ATOM 4496 N N . ASN B 1 245 ? 6.508 -36.875 9.461 1 73.94 245 ASN B N 1
ATOM 4497 C CA . ASN B 1 245 ? 6.387 -38.031 10.305 1 73.94 245 ASN B CA 1
ATOM 4498 C C . ASN B 1 245 ? 6.914 -39.281 9.602 1 73.94 245 ASN B C 1
ATOM 4500 O O . ASN B 1 245 ? 7.484 -40.188 10.242 1 73.94 245 ASN B O 1
ATOM 4504 N N . GLU B 1 246 ? 6.777 -39.344 8.359 1 74.19 246 GLU B N 1
ATOM 4505 C CA . GLU B 1 246 ? 7.254 -40.469 7.578 1 74.19 246 GLU B CA 1
ATOM 4506 C C . GLU B 1 246 ? 8.781 -40.5 7.531 1 74.19 246 GLU B C 1
ATOM 4508 O O . GLU B 1 246 ? 9.383 -41.594 7.57 1 74.19 246 GLU B O 1
ATOM 4513 N N . VAL B 1 247 ? 9.305 -39.375 7.414 1 72.5 247 VAL B N 1
ATOM 4514 C CA . VAL B 1 247 ? 10.75 -39.281 7.285 1 72.5 247 VAL B CA 1
ATOM 4515 C C . VAL B 1 247 ? 11.406 -39.406 8.656 1 72.5 247 VAL B C 1
ATOM 4517 O O . VAL B 1 247 ? 12.531 -39.906 8.773 1 72.5 247 VAL B O 1
ATOM 4520 N N . ARG B 1 248 ? 10.805 -38.906 9.586 1 65.56 248 ARG B N 1
ATOM 4521 C CA . ARG B 1 248 ? 11.336 -38.969 10.938 1 65.56 248 ARG B CA 1
ATOM 4522 C C . ARG B 1 248 ? 11.281 -40.375 11.484 1 65.56 248 ARG B C 1
ATOM 4524 O O . ARG B 1 248 ? 11.148 -40.594 12.695 1 65.56 248 ARG B O 1
ATOM 4531 N N . THR B 1 249 ? 11.633 -41.312 10.727 1 54.78 249 THR B N 1
ATOM 4532 C CA . THR B 1 249 ? 11.719 -42.656 11.273 1 54.78 249 THR B CA 1
ATOM 4533 C C . THR B 1 249 ? 12.797 -42.75 12.352 1 54.78 249 THR B C 1
ATOM 4535 O O . THR B 1 249 ? 13.922 -42.281 12.141 1 54.78 249 THR B O 1
ATOM 4538 N N . GLY B 1 250 ? 12.391 -42.969 13.695 1 54.25 250 GLY B N 1
ATOM 4539 C CA . GLY B 1 250 ? 13.203 -43.406 14.82 1 54.25 250 GLY B CA 1
ATOM 4540 C C . GLY B 1 250 ? 13.617 -42.281 15.734 1 54.25 250 GLY B C 1
ATOM 4541 O O . GLY B 1 250 ? 14.594 -42.375 16.484 1 54.25 250 GLY B O 1
ATOM 4542 N N . GLY B 1 251 ? 12.914 -41.094 15.766 1 53.12 251 GLY B N 1
ATOM 4543 C CA . GLY B 1 251 ? 13.211 -40.062 16.766 1 53.12 251 GLY B CA 1
ATOM 4544 C C . GLY B 1 251 ? 14.305 -39.125 16.359 1 53.12 251 GLY B C 1
ATOM 4545 O O . GLY B 1 251 ? 14.758 -38.281 17.156 1 53.12 251 GLY B O 1
ATOM 4546 N N . GLU B 1 252 ? 14.867 -39.25 15.172 1 56.94 252 GLU B N 1
ATOM 4547 C CA . GLU B 1 252 ? 16.062 -38.531 14.789 1 56.94 252 GLU B CA 1
ATOM 4548 C C . GLU B 1 252 ? 15.711 -37.125 14.289 1 56.94 252 GLU B C 1
ATOM 4550 O O . GLU B 1 252 ? 14.625 -36.906 13.758 1 56.94 252 GLU B O 1
ATOM 4555 N N . LYS B 1 253 ? 16.453 -36.125 14.672 1 66.19 253 LYS B N 1
ATOM 4556 C CA . LYS B 1 253 ? 16.406 -34.719 14.273 1 66.19 253 LYS B CA 1
ATOM 4557 C C . LYS B 1 253 ? 16.547 -34.562 12.758 1 66.19 253 LYS B C 1
ATOM 4559 O O . LYS B 1 253 ? 17.375 -35.25 12.141 1 66.19 253 LYS B O 1
ATOM 4564 N N . LEU B 1 254 ? 15.57 -34.062 12.086 1 72.44 254 LEU B N 1
ATOM 4565 C CA . LEU B 1 254 ? 15.609 -33.812 10.656 1 72.44 254 LEU B CA 1
ATOM 4566 C C . LEU B 1 254 ? 16.578 -32.656 10.344 1 72.44 254 LEU B C 1
ATOM 4568 O O . LEU B 1 254 ? 16.641 -31.672 11.07 1 72.44 254 LEU B O 1
ATOM 4572 N N . SER B 1 255 ? 17.531 -33 9.438 1 75.5 255 SER B N 1
ATOM 4573 C CA . SER B 1 255 ? 18.422 -31.922 9 1 75.5 255 SER B CA 1
ATOM 4574 C C . SER B 1 255 ? 17.625 -30.797 8.328 1 75.5 255 SER B C 1
ATOM 4576 O O . SER B 1 255 ? 16.562 -31.031 7.766 1 75.5 255 SER B O 1
ATOM 4578 N N . ILE B 1 256 ? 18.125 -29.609 8.484 1 76.56 256 ILE B N 1
ATOM 4579 C CA . ILE B 1 256 ? 17.5 -28.438 7.867 1 76.56 256 ILE B CA 1
ATOM 4580 C C . ILE B 1 256 ? 17.469 -28.609 6.348 1 76.56 256 ILE B C 1
ATOM 4582 O O . ILE B 1 256 ? 16.578 -28.109 5.68 1 76.56 256 ILE B O 1
ATOM 4586 N N . ALA B 1 257 ? 18.453 -29.438 5.867 1 75.56 257 ALA B N 1
ATOM 4587 C CA . ALA B 1 257 ? 18.547 -29.672 4.43 1 75.56 257 ALA B CA 1
ATOM 4588 C C . ALA B 1 257 ? 17.359 -30.484 3.932 1 75.56 257 ALA B C 1
ATOM 4590 O O . ALA B 1 257 ? 16.938 -30.328 2.781 1 75.56 257 ALA B O 1
ATOM 4591 N N . VAL B 1 258 ? 16.844 -31.297 4.836 1 76.75 258 VAL B N 1
ATOM 4592 C CA . VAL B 1 258 ? 15.703 -32.125 4.48 1 76.75 258 VAL B CA 1
ATOM 4593 C C . VAL B 1 258 ? 14.406 -31.359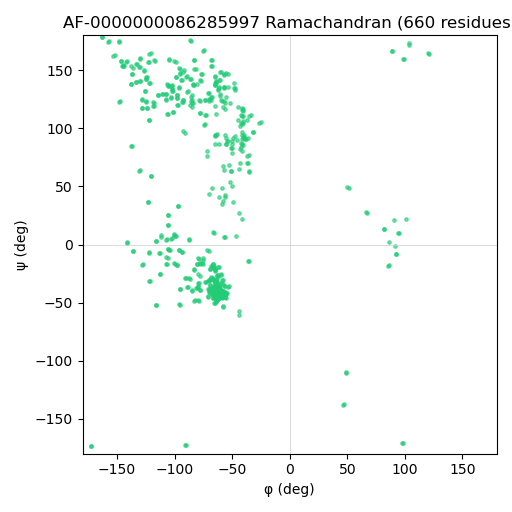 4.75 1 76.75 258 VAL B C 1
ATOM 4595 O O . VAL B 1 258 ? 13.461 -31.438 3.955 1 76.75 258 VAL B O 1
ATOM 4598 N N . LEU B 1 259 ? 14.383 -30.609 5.754 1 79.88 259 LEU B N 1
ATOM 4599 C CA . LEU B 1 259 ? 13.156 -29.969 6.215 1 79.88 259 LEU B CA 1
ATOM 4600 C C . LEU B 1 259 ? 12.844 -28.734 5.375 1 79.88 259 LEU B C 1
ATOM 4602 O O . LEU B 1 259 ? 11.68 -28.469 5.059 1 79.88 259 LEU B O 1
ATOM 4606 N N . LEU B 1 260 ? 13.859 -28.078 4.934 1 81.31 260 LEU B N 1
ATOM 4607 C CA . LEU B 1 260 ? 13.68 -26.781 4.285 1 81.31 260 LEU B CA 1
ATOM 4608 C C . LEU B 1 260 ? 12.914 -26.938 2.975 1 81.31 260 LEU B C 1
ATOM 4610 O O . LEU B 1 260 ? 11.945 -26.203 2.729 1 81.31 260 LEU B O 1
ATOM 4614 N N . PRO B 1 261 ? 13.312 -27.953 2.238 1 77 261 PRO B N 1
ATOM 4615 C CA . PRO B 1 261 ? 12.547 -28.141 1 1 77 261 PRO B CA 1
ATOM 4616 C C . PRO B 1 261 ? 11.07 -28.422 1.255 1 77 261 PRO B C 1
ATOM 4618 O O . PRO B 1 261 ? 10.211 -27.969 0.496 1 77 261 PRO B O 1
ATOM 4621 N N . MET B 1 262 ? 10.773 -29.156 2.273 1 76.5 262 MET B N 1
ATOM 4622 C CA . MET B 1 262 ? 9.391 -29.469 2.619 1 76.5 262 MET B CA 1
ATOM 4623 C C . MET B 1 262 ? 8.633 -28.219 3.045 1 76.5 262 MET B C 1
ATOM 4625 O O . MET B 1 262 ? 7.48 -28.016 2.656 1 76.5 262 MET B O 1
ATOM 4629 N N . LEU B 1 263 ? 9.297 -27.438 3.758 1 78.44 263 LEU B N 1
ATOM 4630 C CA . LEU B 1 263 ? 8.703 -26.188 4.223 1 78.44 263 LEU B CA 1
ATOM 4631 C C . LEU B 1 263 ? 8.445 -25.234 3.059 1 78.44 263 LEU B C 1
ATOM 4633 O O . LEU B 1 263 ? 7.395 -24.594 2.996 1 78.44 263 LEU B O 1
ATOM 4637 N N . VAL B 1 264 ? 9.359 -25.234 2.193 1 76.5 264 VAL B N 1
ATOM 4638 C CA . VAL B 1 264 ? 9.273 -24.359 1.032 1 76.5 264 VAL B CA 1
ATOM 4639 C C . VAL B 1 264 ? 8.094 -24.766 0.156 1 76.5 264 VAL B C 1
ATOM 4641 O O . VAL B 1 264 ? 7.414 -23.906 -0.419 1 76.5 264 VAL B O 1
ATOM 4644 N N . LYS B 1 265 ? 7.871 -26.047 0.138 1 73.56 265 LYS B N 1
ATOM 4645 C CA . LYS B 1 265 ? 6.754 -26.547 -0.662 1 73.56 265 LYS B CA 1
ATOM 4646 C C . LYS B 1 265 ? 5.422 -26.047 -0.111 1 73.56 265 LYS B C 1
ATOM 4648 O O . LYS B 1 265 ? 4.484 -25.781 -0.873 1 73.56 265 LYS B O 1
ATOM 4653 N N . VAL B 1 266 ? 5.406 -25.891 1.169 1 75.31 266 VAL B N 1
ATOM 4654 C CA . VAL B 1 266 ? 4.141 -25.562 1.819 1 75.31 266 VAL B CA 1
ATOM 4655 C C . VAL B 1 266 ? 4.02 -24.062 2 1 75.31 266 VAL B C 1
ATOM 4657 O O . VAL B 1 266 ? 2.955 -23.484 1.763 1 75.31 266 VAL B O 1
ATOM 4660 N N . PHE B 1 267 ? 5.172 -23.469 2.334 1 75.56 267 PHE B N 1
ATOM 4661 C CA . PHE B 1 267 ? 5.074 -22.062 2.744 1 75.56 267 PHE B CA 1
ATOM 4662 C C . PHE B 1 267 ? 5.625 -21.141 1.662 1 75.56 267 PHE B C 1
ATOM 4664 O O . PHE B 1 267 ? 5.379 -19.938 1.686 1 75.56 267 PHE B O 1
ATOM 4671 N N . GLY B 1 268 ? 6.402 -21.75 0.714 1 75.25 268 GLY B N 1
ATOM 4672 C CA . GLY B 1 268 ? 7 -20.938 -0.342 1 75.25 268 GLY B CA 1
ATOM 4673 C C . GLY B 1 268 ? 8.445 -20.578 -0.072 1 75.25 268 GLY B C 1
ATOM 4674 O O . GLY B 1 268 ? 8.898 -20.625 1.072 1 75.25 268 GLY B O 1
ATOM 4675 N N . PRO B 1 269 ? 9.141 -20.234 -1.09 1 72.88 269 PRO B N 1
ATOM 4676 C CA . PRO B 1 269 ? 10.57 -19.938 -0.974 1 72.88 269 PRO B CA 1
ATOM 4677 C C . PRO B 1 269 ? 10.852 -18.688 -0.137 1 72.88 269 PRO B C 1
ATOM 4679 O O . PRO B 1 269 ? 11.836 -18.656 0.601 1 72.88 269 PRO B O 1
ATOM 4682 N N . ALA B 1 270 ? 10.047 -17.734 -0.302 1 72.5 270 ALA B N 1
ATOM 4683 C CA . ALA B 1 270 ? 10.273 -16.516 0.47 1 72.5 270 ALA B CA 1
ATOM 4684 C C . ALA B 1 270 ? 10.266 -16.812 1.968 1 72.5 270 ALA B C 1
ATOM 4686 O O . ALA B 1 270 ? 11.172 -16.391 2.693 1 72.5 270 ALA B O 1
ATOM 4687 N N . LYS B 1 271 ? 9.219 -17.422 2.393 1 75.12 271 LYS B N 1
ATOM 4688 C CA . LYS B 1 271 ? 9.164 -17.781 3.805 1 75.12 271 LYS B CA 1
ATOM 4689 C C . LYS B 1 271 ? 10.289 -18.75 4.172 1 75.12 271 LYS B C 1
ATOM 4691 O O . LYS B 1 271 ? 10.828 -18.688 5.277 1 75.12 271 LYS B O 1
ATOM 4696 N N . GLY B 1 272 ? 10.617 -19.594 3.229 1 78 272 GLY B N 1
ATOM 4697 C CA . GLY B 1 272 ? 11.766 -20.453 3.441 1 78 272 GLY B CA 1
ATOM 4698 C C . GLY B 1 272 ? 13.047 -19.672 3.705 1 78 272 GLY B C 1
ATOM 4699 O O . GLY B 1 272 ? 13.805 -20.016 4.617 1 78 272 GLY B O 1
ATOM 4700 N N . ASP B 1 273 ? 13.18 -18.656 2.896 1 77.88 273 ASP B N 1
ATOM 4701 C CA . ASP B 1 273 ? 14.344 -17.797 3.08 1 77.88 273 ASP B CA 1
ATOM 4702 C C . ASP B 1 273 ? 14.328 -17.141 4.453 1 77.88 273 ASP B C 1
ATOM 4704 O O . ASP B 1 273 ? 15.367 -17.031 5.109 1 77.88 273 ASP B O 1
ATOM 4708 N N . MET B 1 274 ? 13.211 -16.703 4.82 1 81.25 274 MET B N 1
ATOM 4709 C CA . MET B 1 274 ? 13.078 -16.062 6.121 1 81.25 274 MET B CA 1
ATOM 4710 C C . MET B 1 274 ? 13.391 -17.031 7.254 1 81.25 274 MET B C 1
ATOM 4712 O O . MET B 1 274 ? 14.023 -16.656 8.242 1 81.25 274 MET B O 1
ATOM 4716 N N . ILE B 1 275 ? 12.906 -18.234 7.137 1 81.94 275 ILE B N 1
ATOM 4717 C CA . ILE B 1 275 ? 13.18 -19.266 8.125 1 81.94 275 ILE B CA 1
ATOM 4718 C C . ILE B 1 275 ? 14.68 -19.531 8.203 1 81.94 275 ILE B C 1
ATOM 4720 O O . ILE B 1 275 ? 15.266 -19.531 9.289 1 81.94 275 ILE B O 1
ATOM 4724 N N . SER B 1 276 ? 15.266 -19.641 7.016 1 80.06 276 SER B N 1
ATOM 4725 C CA . SER B 1 276 ? 16.703 -19.875 6.953 1 80.06 276 SER B CA 1
ATOM 4726 C C . SER B 1 276 ? 17.484 -18.734 7.59 1 80.06 276 SER B C 1
ATOM 4728 O O . SER B 1 276 ? 18.453 -18.953 8.32 1 80.06 276 SER B O 1
ATOM 4730 N N . LYS B 1 277 ? 17.062 -17.609 7.316 1 82.31 277 LYS B N 1
ATOM 4731 C CA . LYS B 1 277 ? 17.719 -16.438 7.902 1 82.31 277 LYS B CA 1
ATOM 4732 C C . LYS B 1 277 ? 17.594 -16.438 9.422 1 82.31 277 LYS B C 1
ATOM 4734 O O . LYS B 1 277 ? 18.547 -16.141 10.133 1 82.31 277 LYS B O 1
ATOM 4739 N N . SER B 1 278 ? 16.438 -16.656 9.867 1 83.38 278 SER B N 1
ATOM 4740 C CA . SER B 1 278 ? 16.188 -16.688 11.312 1 83.38 278 SER B CA 1
ATOM 4741 C C . SER B 1 278 ? 17.078 -17.719 11.992 1 83.38 278 SER B C 1
ATOM 4743 O O . SER B 1 278 ? 17.672 -17.438 13.039 1 83.38 278 SER B O 1
ATOM 4745 N N . LEU B 1 279 ? 17.188 -18.844 11.477 1 83.56 279 LEU B N 1
ATOM 4746 C CA . LEU B 1 279 ? 18.031 -19.922 12.016 1 83.56 279 LEU B CA 1
ATOM 4747 C C . LEU B 1 279 ? 19.5 -19.531 11.961 1 83.56 279 LEU B C 1
ATOM 4749 O O . LEU B 1 279 ? 20.25 -19.781 12.914 1 83.56 279 LEU B O 1
ATOM 4753 N N . ASP B 1 280 ? 19.844 -18.906 10.852 1 82.94 280 ASP B N 1
ATOM 4754 C CA . ASP B 1 280 ? 21.219 -18.453 10.688 1 82.94 280 ASP B CA 1
ATOM 4755 C C . ASP B 1 280 ? 21.562 -17.359 11.688 1 82.94 280 ASP B C 1
ATOM 4757 O O . ASP B 1 280 ? 22.656 -17.344 12.266 1 82.94 280 ASP B O 1
ATOM 4761 N N . ASP B 1 281 ? 20.719 -16.484 11.844 1 85.62 281 ASP B N 1
ATOM 4762 C CA . ASP B 1 281 ? 20.922 -15.414 12.812 1 85.62 281 ASP B CA 1
ATOM 4763 C C . ASP B 1 281 ? 21.094 -15.977 14.227 1 85.62 281 ASP B C 1
ATOM 4765 O O . ASP B 1 281 ? 21.891 -15.477 15.008 1 85.62 281 ASP B O 1
ATOM 4769 N N . HIS B 1 282 ? 20.328 -16.953 14.516 1 85.06 282 HIS B N 1
ATOM 4770 C CA . HIS B 1 282 ? 20.438 -17.594 15.82 1 85.06 282 HIS B CA 1
ATOM 4771 C C . HIS B 1 282 ? 21.781 -18.312 15.961 1 85.06 282 HIS B C 1
ATOM 4773 O O . HIS B 1 282 ? 22.438 -18.203 17 1 85.06 282 HIS B O 1
ATOM 4779 N N . ARG B 1 283 ? 22.141 -18.969 14.977 1 80.12 283 ARG B N 1
ATOM 4780 C CA . ARG B 1 283 ? 23.406 -19.703 14.961 1 80.12 283 ARG B CA 1
ATOM 4781 C C . ARG B 1 283 ? 24.578 -18.734 15.141 1 80.12 283 ARG B C 1
ATOM 4783 O O . ARG B 1 283 ? 25.547 -19.062 15.844 1 80.12 283 ARG B O 1
ATOM 4790 N N . LYS B 1 284 ? 24.375 -17.562 14.508 1 84.06 284 LYS B N 1
ATOM 4791 C CA . LYS B 1 284 ? 25.438 -16.562 14.562 1 84.06 284 LYS B CA 1
ATOM 4792 C C . LYS B 1 284 ? 25.297 -15.68 15.797 1 84.06 284 LYS B C 1
ATOM 4794 O O . LYS B 1 284 ? 25.969 -14.656 15.914 1 84.06 284 LYS B O 1
ATOM 4799 N N . CYS B 1 285 ? 24.391 -15.953 16.625 1 83 285 CYS B N 1
ATOM 4800 C CA . CYS B 1 285 ? 24.156 -15.297 17.906 1 83 285 CYS B CA 1
ATOM 4801 C C . CYS B 1 285 ? 23.719 -13.852 17.703 1 83 285 CYS B C 1
ATOM 4803 O O . CYS B 1 285 ? 24.047 -12.977 18.516 1 83 285 CYS B O 1
ATOM 4805 N N . LYS B 1 286 ? 23.109 -13.602 16.625 1 87.25 286 LYS B N 1
ATOM 4806 C CA . LYS B 1 286 ? 22.547 -12.281 16.391 1 87.25 286 LYS B CA 1
ATOM 4807 C C . LYS B 1 286 ? 21.219 -12.109 17.125 1 87.25 286 LYS B C 1
ATOM 4809 O O . LYS B 1 286 ? 20.828 -10.992 17.469 1 87.25 286 LYS B O 1
ATOM 4814 N N . ILE B 1 287 ? 20.578 -13.281 17.359 1 87.56 287 ILE B N 1
ATOM 4815 C CA . ILE B 1 287 ? 19.328 -13.297 18.125 1 87.56 287 ILE B CA 1
ATOM 4816 C C . ILE B 1 287 ? 19.344 -14.469 19.094 1 87.56 287 ILE B C 1
ATOM 4818 O O . ILE B 1 287 ? 20.031 -15.461 18.875 1 87.56 287 ILE B O 1
ATOM 4822 N N . ASN B 1 288 ? 18.594 -14.258 20.156 1 85.5 288 ASN B N 1
ATOM 4823 C CA . ASN B 1 288 ? 18.531 -15.336 21.141 1 85.5 288 ASN B CA 1
ATOM 4824 C C . ASN B 1 288 ? 17.438 -16.344 20.797 1 85.5 288 ASN B C 1
ATOM 4826 O O . ASN B 1 288 ? 16.75 -16.188 19.781 1 85.5 288 ASN B O 1
ATOM 4830 N N . ARG B 1 289 ? 17.375 -17.422 21.609 1 82.56 289 ARG B N 1
ATOM 4831 C CA . ARG B 1 289 ? 16.469 -18.516 21.328 1 82.56 289 ARG B CA 1
ATOM 4832 C C . ARG B 1 289 ? 15.016 -18.047 21.328 1 82.56 289 ARG B C 1
ATOM 4834 O O . ARG B 1 289 ? 14.234 -18.422 20.453 1 82.56 289 ARG B O 1
ATOM 4841 N N . ASP B 1 290 ? 14.703 -17.266 22.25 1 85.25 290 ASP B N 1
ATOM 4842 C CA . ASP B 1 290 ? 13.328 -16.766 22.359 1 85.25 290 ASP B CA 1
ATOM 4843 C C . ASP B 1 290 ? 12.961 -15.906 21.156 1 85.25 290 ASP B C 1
ATOM 4845 O O . ASP B 1 290 ? 11.852 -16 20.625 1 85.25 290 ASP B O 1
ATOM 4849 N N . GLN B 1 291 ? 13.883 -15.141 20.734 1 85.25 291 GLN B N 1
ATOM 4850 C CA . GLN B 1 291 ? 13.68 -14.297 19.578 1 85.25 291 GLN B CA 1
ATOM 4851 C C . GLN B 1 291 ? 13.516 -15.133 18.312 1 85.25 291 GLN B C 1
ATOM 4853 O O . GLN B 1 291 ? 12.711 -14.805 17.438 1 85.25 291 GLN B O 1
ATOM 4858 N N . MET B 1 292 ? 14.242 -16.141 18.234 1 85.25 292 MET B N 1
ATOM 4859 C CA . MET B 1 292 ? 14.133 -17.031 17.094 1 85.25 292 MET B CA 1
ATOM 4860 C C . MET B 1 292 ? 12.766 -17.703 17.047 1 85.25 292 MET B C 1
ATOM 4862 O O . MET B 1 292 ? 12.133 -17.75 15.992 1 85.25 292 MET B O 1
ATOM 4866 N N . ILE B 1 293 ? 12.32 -18.094 18.188 1 82.06 293 ILE B N 1
ATOM 4867 C CA . ILE B 1 293 ? 11.023 -18.75 18.266 1 82.06 293 ILE B CA 1
ATOM 4868 C C . ILE B 1 293 ? 9.914 -17.781 17.875 1 82.06 293 ILE B C 1
ATOM 4870 O O . ILE B 1 293 ? 9 -18.125 17.125 1 82.06 293 ILE B O 1
ATOM 4874 N N . GLN B 1 294 ? 10.062 -16.641 18.359 1 83.44 294 GLN B N 1
ATOM 4875 C CA . GLN B 1 294 ? 9.078 -15.617 18.016 1 83.44 294 GLN B CA 1
ATOM 4876 C C . GLN B 1 294 ? 9.086 -15.305 16.531 1 83.44 294 GLN B C 1
ATOM 4878 O O . GLN B 1 294 ? 8.023 -15.125 15.922 1 83.44 294 GLN B O 1
ATOM 4883 N N . SER B 1 295 ? 10.25 -15.234 16 1 83.38 295 SER B N 1
ATOM 4884 C CA . SER B 1 295 ? 10.398 -15.008 14.57 1 83.38 295 SER B CA 1
ATOM 4885 C C . SER B 1 295 ? 9.742 -16.125 13.766 1 83.38 295 SER B C 1
ATOM 4887 O O . SER B 1 295 ? 9.008 -15.859 12.805 1 83.38 295 SER B O 1
ATOM 4889 N N . LEU B 1 296 ? 9.953 -17.375 14.141 1 83.06 296 LEU B N 1
ATOM 4890 C CA . LEU B 1 296 ? 9.375 -18.531 13.438 1 83.06 296 LEU B CA 1
ATOM 4891 C C . LEU B 1 296 ? 7.855 -18.516 13.531 1 83.06 296 LEU B C 1
ATOM 4893 O O . LEU B 1 296 ? 7.168 -18.781 12.547 1 83.06 296 LEU B O 1
ATOM 4897 N N . LYS B 1 297 ? 7.359 -18.094 14.672 1 81.12 297 LYS B N 1
ATOM 4898 C CA . LYS B 1 297 ? 5.918 -18 14.859 1 81.12 297 LYS B CA 1
ATOM 4899 C C . LYS B 1 297 ? 5.301 -16.953 13.953 1 81.12 297 LYS B C 1
ATOM 4901 O O . LYS B 1 297 ? 4.219 -17.156 13.398 1 81.12 297 LYS B O 1
ATOM 4906 N N . ARG B 1 298 ? 6.039 -15.945 13.773 1 78.75 298 ARG B N 1
ATOM 4907 C CA . ARG B 1 298 ? 5.559 -14.875 12.914 1 78.75 298 ARG B CA 1
ATOM 4908 C C . ARG B 1 298 ? 5.539 -15.305 11.453 1 78.75 298 ARG B C 1
ATOM 4910 O O . ARG B 1 298 ? 4.676 -14.875 10.68 1 78.75 298 ARG B O 1
ATOM 4917 N N . ILE B 1 299 ? 6.484 -16.188 11.102 1 77.38 299 ILE B N 1
ATOM 4918 C CA . ILE B 1 299 ? 6.664 -16.594 9.711 1 77.38 299 ILE B CA 1
ATOM 4919 C C . ILE B 1 299 ? 5.652 -17.688 9.359 1 77.38 299 ILE B C 1
ATOM 4921 O O . ILE B 1 299 ? 5.004 -17.625 8.312 1 77.38 299 ILE B O 1
ATOM 4925 N N . ILE B 1 300 ? 5.531 -18.75 10.242 1 76.19 300 ILE B N 1
ATOM 4926 C CA . ILE B 1 300 ? 4.777 -19.938 9.836 1 76.19 300 ILE B CA 1
ATOM 4927 C C . ILE B 1 300 ? 3.514 -20.062 10.68 1 76.19 300 ILE B C 1
ATOM 4929 O O . ILE B 1 300 ? 2.686 -20.938 10.453 1 76.19 300 ILE B O 1
ATOM 4933 N N . GLY B 1 301 ? 3.328 -19.281 11.656 1 74 301 GLY B N 1
ATOM 4934 C CA . GLY B 1 301 ? 2.176 -19.406 12.539 1 74 301 GLY B CA 1
ATOM 4935 C C . GLY B 1 301 ? 2.482 -20.172 13.812 1 74 301 GLY B C 1
ATOM 4936 O O . GLY B 1 301 ? 3.648 -20.422 14.125 1 74 301 GLY B O 1
ATOM 4937 N N . ASN B 1 302 ? 1.402 -20.5 14.594 1 72.56 302 ASN B N 1
ATOM 4938 C CA . ASN B 1 302 ? 1.563 -21.078 15.922 1 72.56 302 ASN B CA 1
ATOM 4939 C C . ASN B 1 302 ? 1.438 -22.609 15.891 1 72.56 302 ASN B C 1
ATOM 4941 O O . ASN B 1 302 ? 0.918 -23.203 16.828 1 72.56 302 ASN B O 1
ATOM 4945 N N . ASP B 1 303 ? 1.885 -23.188 14.812 1 71.44 303 ASP B N 1
ATOM 4946 C CA . ASP B 1 303 ? 1.902 -24.641 14.766 1 71.44 303 ASP B CA 1
ATOM 4947 C C . ASP B 1 303 ? 3.029 -25.219 15.625 1 71.44 303 ASP B C 1
ATOM 4949 O O . ASP B 1 303 ? 4.191 -25.219 15.211 1 71.44 303 ASP B O 1
ATOM 4953 N N . ARG B 1 304 ? 2.664 -25.688 16.734 1 72.94 304 ARG B N 1
ATOM 4954 C CA . ARG B 1 304 ? 3.627 -26.125 17.75 1 72.94 304 ARG B CA 1
ATOM 4955 C C . ARG B 1 304 ? 4.496 -27.266 17.219 1 72.94 304 ARG B C 1
ATOM 4957 O O . ARG B 1 304 ? 5.695 -27.312 17.5 1 72.94 304 ARG B O 1
ATOM 4964 N N . MET B 1 305 ? 3.904 -28.172 16.578 1 71.75 305 MET B N 1
ATOM 4965 C CA . MET B 1 305 ? 4.656 -29.312 16.062 1 71.75 305 MET B CA 1
ATOM 4966 C C . MET B 1 305 ? 5.703 -28.859 15.047 1 71.75 305 MET B C 1
ATOM 4968 O O . MET B 1 305 ? 6.871 -29.25 15.141 1 71.75 305 MET B O 1
ATOM 4972 N N . LEU B 1 306 ? 5.297 -28 14.109 1 75.62 306 LEU B N 1
ATOM 4973 C CA . LEU B 1 306 ? 6.207 -27.547 13.07 1 75.62 306 LEU B CA 1
ATOM 4974 C C . LEU B 1 306 ? 7.328 -26.688 13.664 1 75.62 306 LEU B C 1
ATOM 4976 O O . LEU B 1 306 ? 8.492 -26.844 13.281 1 75.62 306 LEU B O 1
ATOM 4980 N N . ILE B 1 307 ? 6.938 -25.922 14.602 1 80.31 307 ILE B N 1
ATOM 4981 C CA . ILE B 1 307 ? 7.941 -25.094 15.258 1 80.31 307 ILE B CA 1
ATOM 4982 C C . ILE B 1 307 ? 8.961 -25.984 15.969 1 80.31 307 ILE B C 1
ATOM 4984 O O . ILE B 1 307 ? 10.164 -25.75 15.883 1 80.31 307 ILE B O 1
ATOM 4988 N N . SER B 1 308 ? 8.484 -27 16.625 1 75.94 308 SER B N 1
ATOM 4989 C CA . SER B 1 308 ? 9.352 -27.922 17.344 1 75.94 308 SER B CA 1
ATOM 4990 C C . SER B 1 308 ? 10.297 -28.656 16.406 1 75.94 308 SER B C 1
ATOM 4992 O O . SER B 1 308 ? 11.477 -28.828 16.703 1 75.94 308 SER B O 1
ATOM 4994 N N . VAL B 1 309 ? 9.797 -29 15.297 1 73.88 309 VAL B N 1
ATOM 4995 C CA . VAL B 1 309 ? 10.609 -29.734 14.328 1 73.88 309 VAL B CA 1
ATOM 4996 C C . VAL B 1 309 ? 11.688 -28.828 13.766 1 73.88 309 VAL B C 1
ATOM 4998 O O . VAL B 1 309 ? 12.844 -29.234 13.625 1 73.88 309 VAL B O 1
ATOM 5001 N N . ILE B 1 310 ? 11.32 -27.641 13.484 1 76.62 310 ILE B N 1
ATOM 5002 C CA . ILE B 1 310 ? 12.266 -26.703 12.898 1 76.62 310 ILE B CA 1
ATOM 5003 C C . ILE B 1 310 ? 13.352 -26.375 13.922 1 76.62 310 ILE B C 1
ATOM 5005 O O . ILE B 1 310 ? 14.539 -26.312 13.578 1 76.62 310 ILE B O 1
ATOM 5009 N N . LYS B 1 311 ? 12.93 -26.281 15.133 1 73.25 311 LYS B N 1
ATOM 5010 C CA . LYS B 1 311 ? 13.875 -26 16.203 1 73.25 311 LYS B CA 1
ATOM 5011 C C . LYS B 1 311 ? 14.875 -27.141 16.375 1 73.25 311 LYS B C 1
ATOM 5013 O O . LYS B 1 311 ? 16.031 -26.922 16.719 1 73.25 311 LYS B O 1
ATOM 5018 N N . ALA B 1 312 ? 14.305 -28.219 16.297 1 66.44 312 ALA B N 1
ATOM 5019 C CA . ALA B 1 312 ? 15.102 -29.406 16.562 1 66.44 312 ALA B CA 1
ATOM 5020 C C . ALA B 1 312 ? 16.016 -29.719 15.383 1 66.44 312 ALA B C 1
ATOM 5022 O O . ALA B 1 312 ? 16.906 -30.578 15.484 1 66.44 312 ALA B O 1
ATOM 5023 N N . SER B 1 313 ? 15.719 -29.047 14.383 1 67 313 SER B N 1
ATOM 5024 C CA . SER B 1 313 ? 16.469 -29.406 13.18 1 67 313 SER B CA 1
ATOM 5025 C C . SER B 1 313 ? 17.938 -28.984 13.312 1 67 313 SER B C 1
ATOM 5027 O O . SER B 1 313 ? 18.25 -27.953 13.906 1 67 313 SER B O 1
ATOM 5029 N N . ARG B 1 314 ? 18.891 -29.938 13.172 1 61.22 314 ARG B N 1
ATOM 5030 C CA . ARG B 1 314 ? 20.344 -29.797 13.242 1 61.22 314 ARG B CA 1
ATOM 5031 C C . ARG B 1 314 ? 20.938 -29.547 11.859 1 61.22 314 ARG B C 1
ATOM 5033 O O . ARG B 1 314 ? 20.297 -29.812 10.844 1 61.22 314 ARG B O 1
ATOM 5040 N N . GLY B 1 315 ? 22.203 -28.75 11.68 1 57.31 315 GLY B N 1
ATOM 5041 C CA . GLY B 1 315 ? 23.062 -28.781 10.5 1 57.31 315 GLY B CA 1
ATOM 5042 C C . GLY B 1 315 ? 23.203 -27.438 9.82 1 57.31 315 GLY B C 1
ATOM 5043 O O . GLY B 1 315 ? 22.516 -26.469 10.188 1 57.31 315 GLY B O 1
ATOM 5044 N N . ASN B 1 316 ? 24.203 -27.359 8.953 1 48.28 316 ASN B N 1
ATOM 5045 C CA . ASN B 1 316 ? 24.703 -26.203 8.219 1 48.28 316 ASN B CA 1
ATOM 5046 C C . ASN B 1 316 ? 23.672 -25.641 7.258 1 48.28 316 ASN B C 1
ATOM 5048 O O . ASN B 1 316 ? 23.062 -26.391 6.488 1 48.28 316 ASN B O 1
ATOM 5052 N N . LEU B 1 317 ? 22.984 -24.734 7.633 1 47.06 317 LEU B N 1
ATOM 5053 C CA . LEU B 1 317 ? 22.109 -23.969 6.754 1 47.06 317 LEU B CA 1
ATOM 5054 C C . LEU B 1 317 ? 22.859 -23.5 5.52 1 47.06 317 LEU B C 1
ATOM 5056 O O . LEU B 1 317 ? 23.594 -22.5 5.574 1 47.06 317 LEU B O 1
ATOM 5060 N N . ALA B 1 318 ? 23.594 -24.359 4.766 1 38.06 318 ALA B N 1
ATOM 5061 C CA . ALA B 1 318 ? 24.156 -23.797 3.547 1 38.06 318 ALA B CA 1
ATOM 5062 C C . ALA B 1 318 ? 23.094 -23.062 2.732 1 38.06 318 ALA B C 1
ATOM 5064 O O . ALA B 1 318 ? 22.125 -23.672 2.291 1 38.06 318 ALA B O 1
ATOM 5065 N N . VAL B 1 319 ? 22.906 -21.953 3.006 1 38.75 319 VAL B N 1
ATOM 5066 C CA . VAL B 1 319 ? 22.172 -21.141 2.033 1 38.75 319 VAL B CA 1
ATOM 5067 C C . VAL B 1 319 ? 22.688 -21.438 0.625 1 38.75 319 VAL B C 1
ATOM 5069 O O . VAL B 1 319 ? 23.859 -21.234 0.323 1 38.75 319 VAL B O 1
ATOM 5072 N N . ARG B 1 320 ? 22.375 -22.406 -0.176 1 31.91 320 ARG B N 1
ATOM 5073 C CA . ARG B 1 320 ? 22.766 -22.688 -1.558 1 31.91 320 ARG B CA 1
ATOM 5074 C C . ARG B 1 320 ? 22.797 -21.406 -2.381 1 31.91 320 ARG B C 1
ATOM 5076 O O . ARG B 1 320 ? 21.766 -20.75 -2.566 1 31.91 320 ARG B O 1
ATOM 5083 N N . ALA B 1 321 ? 23.922 -20.734 -2.502 1 31.17 321 ALA B N 1
ATOM 5084 C CA . ALA B 1 321 ? 24.156 -19.938 -3.709 1 31.17 321 ALA B CA 1
ATOM 5085 C C . ALA B 1 321 ? 23.938 -20.781 -4.965 1 31.17 321 ALA B C 1
ATOM 5087 O O . ALA B 1 321 ? 24.328 -21.953 -5.012 1 31.17 321 ALA B O 1
ATOM 5088 N N . PRO B 1 322 ? 23.016 -20.453 -5.934 1 29.48 322 PRO B N 1
ATOM 5089 C CA . PRO B 1 322 ? 22.906 -21.25 -7.156 1 29.48 322 PRO B CA 1
ATOM 5090 C C . PRO B 1 322 ? 24.266 -21.75 -7.664 1 29.48 322 PRO B C 1
ATOM 5092 O O . PRO B 1 322 ? 25.25 -21.016 -7.594 1 29.48 322 PRO B O 1
ATOM 5095 N N . ASN B 1 323 ? 24.578 -22.984 -7.539 1 29.03 323 ASN B N 1
ATOM 5096 C CA . ASN B 1 323 ? 25.75 -23.594 -8.148 1 29.03 323 ASN B CA 1
ATOM 5097 C C . ASN B 1 323 ? 26 -23.078 -9.562 1 29.03 323 ASN B C 1
ATOM 5099 O O . ASN B 1 323 ? 25.109 -23.172 -10.422 1 29.03 323 ASN B O 1
ATOM 5103 N N . ARG B 1 324 ? 26.875 -22 -9.805 1 28.73 324 ARG B N 1
ATOM 5104 C CA . ARG B 1 324 ? 27.516 -21.719 -11.094 1 28.73 324 ARG B CA 1
ATOM 5105 C C . ARG B 1 324 ? 28.188 -22.969 -11.648 1 28.73 324 ARG B C 1
ATOM 5107 O O . ARG B 1 324 ? 29.125 -23.5 -11.039 1 28.73 324 ARG B O 1
ATOM 5114 N N . GLU B 1 325 ? 27.531 -23.906 -12.242 1 28.88 325 GLU B N 1
ATOM 5115 C CA . GLU B 1 325 ? 28.203 -24.922 -13.031 1 28.88 325 GLU B CA 1
ATOM 5116 C C . GLU B 1 325 ? 29.375 -24.328 -13.82 1 28.88 325 GLU B C 1
ATOM 5118 O O . GLU B 1 325 ? 29.188 -23.375 -14.578 1 28.88 325 GLU B O 1
ATOM 5123 N N . GLY B 1 326 ? 30.641 -24.266 -13.359 1 27.77 326 GLY B N 1
ATOM 5124 C CA . GLY B 1 326 ? 31.953 -24.016 -13.922 1 27.77 326 GLY B CA 1
ATOM 5125 C C . GLY B 1 326 ? 32.156 -24.672 -15.273 1 27.77 326 GLY B C 1
ATOM 5126 O O . GLY B 1 326 ? 31.781 -25.844 -15.469 1 27.77 326 GLY B O 1
ATOM 5127 N N . GLY B 1 327 ? 32.125 -23.906 -16.453 1 25.86 327 GLY B N 1
ATOM 5128 C CA . GLY B 1 327 ? 32.594 -24.234 -17.797 1 25.86 327 GLY B CA 1
ATOM 5129 C C . GLY B 1 327 ? 33.906 -25 -17.828 1 25.86 327 GLY B C 1
ATOM 5130 O O . GLY B 1 327 ? 34.875 -24.562 -17.219 1 25.86 327 GLY B O 1
ATOM 5131 N N . SER B 1 328 ? 33.969 -26.344 -17.844 1 27 328 SER B N 1
ATOM 5132 C CA . SER B 1 328 ? 35.094 -27.219 -18.188 1 27 328 SER B CA 1
ATOM 5133 C C . SER B 1 328 ? 35.781 -26.75 -19.469 1 27 328 SER B C 1
ATOM 5135 O O . SER B 1 328 ? 35.156 -26.578 -20.516 1 27 328 SER B O 1
ATOM 5137 N N . GLY B 1 329 ? 36.812 -25.859 -19.406 1 25.7 329 GLY B N 1
ATOM 5138 C CA . GLY B 1 329 ? 37.844 -25.594 -20.422 1 25.7 329 GLY B CA 1
ATOM 5139 C C . GLY B 1 329 ? 38.406 -26.859 -21.047 1 25.7 329 GLY B C 1
ATOM 5140 O O . GLY B 1 329 ? 39.031 -27.672 -20.375 1 25.7 329 GLY B O 1
ATOM 5141 N N . GLY B 1 330 ? 37.562 -27.594 -21.891 1 22.42 330 GLY B N 1
ATOM 5142 C CA . GLY B 1 330 ? 38.156 -28.578 -22.781 1 22.42 330 GLY B CA 1
ATOM 5143 C C . GLY B 1 330 ? 39.406 -28.078 -23.5 1 22.42 330 GLY B C 1
ATOM 5144 O O . GLY B 1 330 ? 39.469 -26.922 -23.906 1 22.42 330 GLY B O 1
ATOM 5145 N N . ASN B 1 331 ? 40.688 -28.703 -23.312 1 27.05 331 ASN B N 1
ATOM 5146 C CA . ASN B 1 331 ? 42 -28.859 -23.906 1 27.05 331 ASN B CA 1
ATOM 5147 C C . ASN B 1 331 ? 41.906 -29.188 -25.406 1 27.05 331 ASN B C 1
ATOM 5149 O O . ASN B 1 331 ? 42.938 -29.203 -26.094 1 27.05 331 ASN B O 1
ATOM 5153 N N . ASN B 1 332 ? 40.906 -29.234 -26.281 1 22.67 332 ASN B N 1
ATOM 5154 C CA . ASN B 1 332 ? 41.594 -29.453 -27.547 1 22.67 332 ASN B CA 1
ATOM 5155 C C . ASN B 1 332 ? 42.219 -28.172 -28.078 1 22.67 332 ASN B C 1
ATOM 5157 O O . ASN B 1 332 ? 41.656 -27.078 -27.922 1 22.67 332 ASN B O 1
#

Radius of gyration: 28.52 Å; Cα contacts (8 Å, |Δi|>4): 1085; chains: 2; bounding box: 84×84×82 Å

Organism: Populus euphratica (NCBI:txid75702)

Sequence (664 aa):
MEREDQVSIIIDDGGEILDAGSETDSSSSSSSSVPKPDCFDAFTRNGMMRIGEESKEHRVIKNQFLTGMNQLAEDTSVVTIHKNICSTMYMKARFKAFKSCVDAVRERRGDRNVKHGWYGASKQEILHIISFGFSRCNGQSHGVGVYLSTSKFILETFPSTTEDENGLRHMMFCYVEMGKMELIRAGSKQIYPSSEEFDSGVDNLEEPSRLVVWSAYMNSFILPLYIVSFKAPSFSIGSLRGQINEVRTGGEKLSIAVLLPMLVKVFGPAKGDMISKSLDDHRKCKINRDQMIQSLKRIIGNDRMLISVIKASRGNLAVRAPNREGGSGGNNMEREDQVSIIIDDGGEILDAGSETDSSSSSSSSVPKPDCFDAFTRNGMMRIGEESKEHRVIKNQFLTGMNQLAEDTSVVTIHKNICSTMYMKARFKAFKSCVDAVRERRGDRNVKHGWYGASKQEILHIISFGFSRCNGQSHGVGVYLSTSKFILETFPSTTEDENGLRHMMFCYVEMGKMELIRAGSKQIYPSSEEFDSGVDNLEEPSRLVVWSAYMNSFILPLYIVSFKAPSFSIGSLRGQINEVRTGGEKLSIAVLLPMLVKVFGPAKGDMISKSLDDHRKCKINRDQMIQSLKRIIGNDRMLISVIKASRGNLAVRAPNREGGSGGNN

Secondary structure (DSSP, 8-state):
------------S-------------------------TTHHHHHTTEEEPPTTSHHHHHHHHHHHHHTGGGGGG-EEEEEEEE---SHHHHHHHHHHHHHHHHHHHHHSS--EEEEEEEE-HHHHHHHHHH------B-BBBSEEEEE-GGGGGGTGGG----TTS-EEEEEEEEE--SEEE--TTB---S-SSTT--EEES-SSS-SEEEEEGGGTTTTEEEEEEEEEE-----HHHHHHHHHHH-GGGPPPBHHHHHHHHHHHH-HHHHHHHHHHHHHHHTTSS-HHHHHHHHHHHH-S-HHHHHHHHH-BS-----------------/------------S-------------------------TTHHHHHTTEEEPPTTSHHHHHHHHHHHHHTGGGGGG-EEEEEEEE---SHHHHHHHHHHHHHHHHHHHHHSS--EEEEEEEE-HHHHHHHHHH------B-BBBSEEEEE-GGGGGGTGGG----TTS-EEEEEEEEE--SEEE--TTB---S-SSTT--EEES-SSS-SEEEEEGGGHHHHEEEEEEEEEE-----HHHHHHHHHHH-TTSPPPBHHHHHHHHHHHH-HHHHHHHHHHHHHHHTTSS-HHHHHHHHHHHH-S-HHHHHHHHH-BS-----------------

Foldseek 3Di:
DDPPPPPPPPPDPPPPPPDPDPPDDPPDPPDPPVPDCPPCVLVVVLQKAWDDCPDPVNVVVLVLQLQLVPPFSVQKFWDTKIWRPLPDPQLVVLVVLQVVVQVVLCVVQVDWDKAKFKAFAEPVQVSCCSRPRDDAFPAAFQETANKTFHSNNNLQRVLRWDQDPVQKTKMWIKIFTFRAEDAGDTPDHHQDDPDPNGQWYAPDPVDGRITGHHPVCRSRGIRTTMMTIMHTDALEVVVLVVVVVVVPPPVDQAACVRNLVSCCNNQGVSLSSQLLVLVVCCVVVVDDPVVSLVSNCVSPNDPPVSSVNSVSHDDDSPPDPPPPPDDPPPPD/DDPPPPPPPPPDPPPPPPDPDDPDDPPDPPDPPVPPCPPCVLVVVLQKAWDDCPDPVNVVVLVLQLQLVPPFSVQKFWDIKIWRPLPDPQLVVLVVLQVVVQVVLCVVQVDWDKAKFKAFAEPVQVSCCSRPRDDAFPAAFQETANKTFHSNNNLQRVLRWDQDPVQKTKMWIKIFTFRAEDAGDTPDHHQDPPDPNGQWYAPDPVDGRITGHHPVCRSRGIRTTMMTIMHTDALEPVVLVVVVVVVCPPVDQAACVRNLVSCCNNQGVSLSSQLLVLVVCCVVVVDDPVVSLVSNCVSPNDPPVSSVNSVSHDDDSPPDPPPPPDDPPDPD

InterPro domains:
  IPR012317 Poly(ADP-ribose) polymerase, catalytic domain [PS51059] (34-251)
  IPR022003 RST domain [PF12174] (255-312)
  IPR022003 RST domain [PS51879] (247-319)
  IPR044964 Inactive poly [ADP-ribose] polymerase RCD1/SRO1-5 [PTHR32263] (25-314)

Solvent-accessible surface area (backbone atoms only — not comparable to full-atom values): 36871 Å² total; per-residue (Å²): 136,78,79,70,81,62,84,72,73,70,82,63,87,74,75,70,70,79,77,78,78,80,80,79,79,81,72,80,75,75,83,77,67,76,67,70,81,56,94,55,46,68,46,42,77,54,32,30,39,79,54,55,82,82,38,66,66,42,48,53,53,50,49,47,50,38,60,15,39,50,91,47,26,85,62,39,46,80,74,50,41,28,34,52,65,52,69,40,69,62,40,41,46,37,50,50,31,26,50,46,40,49,50,49,37,24,69,73,66,71,45,82,38,72,41,64,26,35,38,40,29,38,59,66,56,50,51,43,32,58,66,61,36,51,63,68,63,79,31,57,35,54,14,38,14,35,57,21,13,19,59,82,30,35,56,50,28,48,45,48,30,37,67,43,100,85,59,36,30,37,35,34,38,23,44,29,56,34,50,43,67,39,76,29,51,81,70,31,79,45,57,62,61,95,43,91,80,36,61,23,33,21,69,30,86,89,68,45,46,35,40,32,34,31,52,42,36,42,49,35,31,43,42,80,40,33,38,43,29,27,36,60,81,84,66,41,72,66,57,46,51,53,50,49,57,63,65,42,63,87,83,52,67,51,38,46,79,63,47,44,60,57,45,21,61,44,62,5,47,55,53,37,50,46,52,51,47,44,53,47,33,38,75,69,63,75,40,53,71,68,53,38,52,53,50,48,33,71,74,74,41,88,50,64,68,60,50,50,51,60,67,52,29,46,80,81,77,69,72,79,66,82,79,78,80,76,82,80,81,73,80,122,136,80,79,71,81,64,82,71,74,74,81,66,86,76,74,70,72,77,79,77,78,78,81,80,80,80,73,81,75,73,80,77,66,75,66,70,82,56,92,55,46,69,46,44,75,55,30,29,39,78,53,54,82,83,38,68,66,41,47,53,54,50,48,49,50,39,60,13,39,50,92,47,25,86,62,40,46,80,74,49,40,28,34,54,65,52,69,40,69,61,40,40,47,39,50,51,31,26,50,49,40,48,51,48,38,24,69,74,66,71,45,80,38,71,41,63,26,35,38,40,29,36,59,68,55,50,52,42,31,59,66,62,36,51,65,68,63,79,31,58,34,54,16,40,13,34,55,22,13,20,59,81,29,36,56,50,29,50,44,48,31,36,67,40,98,83,58,36,28,39,35,35,39,24,45,30,56,34,50,43,66,39,76,30,52,80,71,32,77,46,56,63,60,93,44,92,81,37,62,26,34,19,68,30,84,90,67,45,46,36,40,33,35,30,51,41,37,42,50,34,32,43,43,78,40,34,38,42,30,26,37,61,82,82,66,40,72,66,56,47,51,54,51,49,59,64,66,39,67,86,79,53,67,50,38,45,78,63,46,45,59,56,46,21,61,43,62,6,47,54,53,37,49,45,51,51,46,45,54,47,34,37,74,69,63,74,38,52,72,69,55,39,52,52,50,48,33,72,73,75,42,86,50,62,67,61,51,50,50,60,67,52,29,46,77,79,77,68,74,78,64,81,79,75,80,75,81,78,81,75,82,125

pLDDT: mean 77.19, std 23.15, range [18.7, 98.0]